Protein AF-A0A968Y2F2-F1 (afdb_monomer)

Solvent-accessible surface area (backbone atoms only — not comparable to full-atom values): 30800 Å² total; per-residue (Å²): 130,93,76,89,83,48,87,92,76,52,93,78,64,78,89,52,47,69,63,54,60,50,55,77,39,94,64,36,86,69,47,86,65,71,60,66,69,55,49,60,52,47,73,79,46,76,89,72,98,60,45,67,88,14,54,59,52,45,59,59,85,57,76,52,65,93,48,50,66,59,57,86,86,53,58,70,82,53,81,61,94,64,59,66,91,45,73,62,80,65,44,43,41,29,58,70,82,52,27,53,85,87,27,62,86,34,51,56,56,78,43,61,90,70,23,62,89,80,48,52,62,82,80,54,92,37,84,78,74,76,83,76,79,79,74,86,84,77,98,66,98,63,86,84,66,74,84,45,69,103,38,76,73,40,55,51,49,46,53,50,49,44,40,32,41,70,62,26,41,86,69,56,82,93,70,56,61,59,73,56,51,53,34,44,69,55,24,79,42,48,49,48,53,45,52,49,52,54,62,68,29,68,69,42,38,61,65,48,46,76,76,39,58,68,68,44,21,51,40,51,51,43,28,43,64,66,8,28,68,76,50,32,42,57,62,54,48,56,51,48,58,43,35,76,75,61,30,69,66,51,48,55,49,56,54,63,73,27,69,66,38,44,52,45,33,48,50,37,33,52,57,53,67,45,38,37,44,69,71,45,47,46,76,68,49,71,39,81,89,63,46,75,76,75,77,66,73,74,86,67,79,54,67,71,53,66,76,65,54,76,76,91,76,57,69,68,62,52,52,54,61,72,64,55,76,79,68,69,61,76,80,68,62,83,82,49,63,69,84,64,62,83,48,62,67,62,44,51,53,45,53,50,50,44,40,28,40,67,68,74,39,84,76,57,70,78,58,42,67,74,74,41,47,69,57,54,50,34,46,56,69,66,75,43,49,57,49,55,50,52,49,53,53,61,62,30,72,64,39,39,63,68,55,42,71,83,47,57,70,60,50,32,49,43,49,47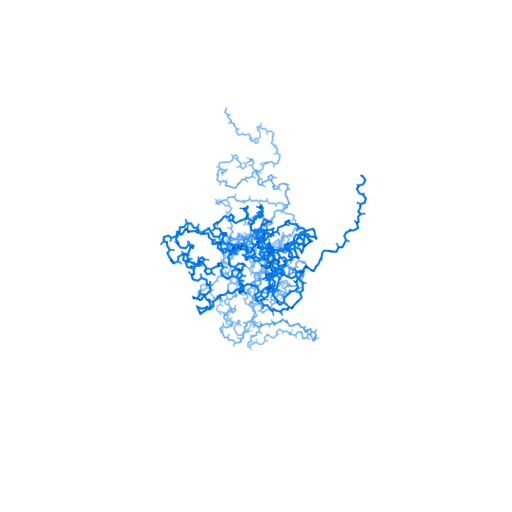,30,40,36,67,68,12,31,42,71,80,47,56,66,57,51,53,54,50,52,50,35,39,73,75,52,32,71,58,45,40,51,50,56,52,65,71,28,70,65,34,47,74,75,38,47,52,39,35,51,55,54,87,57,85,51,82,73,53,98,60,27,38,67,47,29,52,52,61,73,72,52,58,92,85,71,67,92,75,69,90,69,78,69,66,81,85,74,78,83,72,84,81,123

Nearest PDB structures (foldseek):
  8wql-assembly1_B4  TM=7.482E-01  e=6.651E-59  Arthrospira sp. FACHB-439
  8wql-assembly1_CB  TM=7.496E-01  e=9.969E-59  Arthrospira sp. FACHB-439
  7sc9-assembly1_CM  TM=7.424E-01  e=1.874E-57  Synechocystis sp. PCC 6803 substr. Kazusa
  7ezx-assembly1_YP  TM=7.842E-01  e=1.816E-50  Porphyridium purpureum
  7scc-assembly1_BM  TM=9.638E-01  e=2.115E-23  Synechocystis sp. PCC 6803 substr. Kazusa

Sequence (509 aa):
VPYLRGLGQEAQECRNWGPQIDLFNYSAPFRKVPQFITLFAGYNQPLPDQHVYGIGNDPLEIQFGAIFPKETRNPKNRPAPFGKDTRRILIHQGAGIDNQLSNPSARGKAPGSLGPKVFKLDQLPGGYTSPKKSTRGATSSYSSSSSVKFSESSTQAVIRAAYLQVFGRDVFDGQRQKVAEIKLENGDITMREFIRMLAKSDVFRNMYWSKLYVCKAIEYIHRRLLGRPTYGRQEMNAFFDLCSKKGFYALVDKIIDSVEYNEAFGEDTVPYERYLTPAGLSMRTMRSSSVAEPSVAADETPRFIELGTAGDRGDIELQNRIAQGVSKRREQTKVFKLTNTSDKVALKTLIQAAYRQIFERDLNPYVVKNEFTALESKLGNNEINLKEFIEALGCSPLYVKQFYAPYPNTKVIELGTKHFLGRAPRNQAEIRTYNQILATNGIKGFINAMLNSVEYAEAFGEDTVPYRRFPTLPAANFPNTERLYNQLTKQNDDLVVPSFEPVAAIDRS

Secondary structure (DSSP, 8-state):
------TTTSPPPSTTHHHHHHHTSTTGGG--S-HHHHHHHHHTS---SS-TT-GGGSPP--SS------TTTS---------SS-----EESS-GGG-TTT-GGGGGS--TTSSPPP-B----SSS-------------------S--S-HHHHHHHHHHHHHHHHSSPPPGGGS-HHHHHHHHHTSS-HHHHHHHHHHSHHHHHHHTTTS-HHHHHHHHHHHHHSS---SHHHHHHHHHHHHHHHHHHHHHHHHTSHHHHHHHTTTBPP---EE-HHHHHHHH-STTTSPPP--S--PPPHHHHHH-PPP--HHHHHHHHT-SS-THHHHPPPPB---SS-HHHHHHHHHHHHHHHHSSPPPHHHHHHHTHHHHHHHHTTSS-HHHHHHHHHTSHHHIIIIITTS-HHHHHHHHIIIIISS---SHHHHHHHHHHHHHHHHHHHHHHHHTSHHHHHHTTTTB--------SSTTHHHHHHHHHHSPTTS----S-S-----------

Structure (mmCIF, N/CA/C/O backbone):
data_AF-A0A968Y2F2-F1
#
_entry.id   AF-A0A968Y2F2-F1
#
loop_
_atom_site.group_PDB
_atom_site.id
_atom_site.type_symbol
_atom_site.label_atom_id
_atom_site.label_alt_id
_atom_site.label_comp_id
_atom_site.label_asym_id
_atom_site.label_entity_id
_atom_site.label_seq_id
_atom_site.pdbx_PDB_ins_code
_atom_site.Cartn_x
_atom_site.Cartn_y
_atom_site.Cartn_z
_atom_site.occupancy
_atom_site.B_iso_or_equiv
_atom_site.auth_seq_id
_atom_site.auth_comp_id
_atom_site.auth_asym_id
_atom_site.auth_atom_id
_atom_site.pdbx_PDB_model_num
ATOM 1 N N . VAL A 1 1 ? -24.780 48.685 19.974 1.00 88.00 1 VAL A N 1
ATOM 2 C CA . VAL A 1 1 ? -23.877 47.645 20.526 1.00 88.00 1 VAL A CA 1
ATOM 3 C C . VAL A 1 1 ? -24.474 46.288 20.185 1.00 88.00 1 VAL A C 1
ATOM 5 O O . VAL A 1 1 ? -25.679 46.152 20.375 1.00 88.00 1 VAL A O 1
ATOM 8 N N . PRO A 1 2 ? -23.714 45.329 19.629 1.00 94.12 2 PRO A N 1
ATOM 9 C CA . PRO A 1 2 ? -24.207 43.965 19.438 1.00 94.12 2 PRO A CA 1
ATOM 10 C C . PRO A 1 2 ? -24.689 43.367 20.767 1.00 94.12 2 PRO A C 1
ATOM 12 O O . PRO A 1 2 ? -24.049 43.575 21.795 1.00 94.12 2 PRO A O 1
ATOM 15 N N . TYR A 1 3 ? -25.801 42.635 20.752 1.00 93.25 3 TYR A N 1
ATOM 16 C CA . TYR A 1 3 ? -26.365 41.975 21.932 1.00 93.25 3 TYR A CA 1
ATOM 17 C C . TYR A 1 3 ? -26.620 40.491 21.644 1.00 93.25 3 TYR A C 1
ATOM 19 O O . TYR A 1 3 ? -26.745 40.081 20.488 1.00 93.25 3 TYR A O 1
ATOM 27 N N . LEU A 1 4 ? -26.654 39.668 22.694 1.00 93.62 4 LEU A N 1
ATOM 28 C CA . LEU A 1 4 ? -26.992 38.248 22.577 1.00 93.62 4 LEU A CA 1
ATOM 29 C C . LEU A 1 4 ? -28.485 38.120 22.296 1.00 93.62 4 LEU A C 1
ATOM 31 O O . LEU A 1 4 ? -29.263 38.721 23.025 1.00 93.62 4 LEU A O 1
ATOM 35 N N . ARG A 1 5 ? -28.857 37.339 21.276 1.00 94.19 5 ARG A N 1
ATOM 36 C CA . ARG A 1 5 ? -30.248 37.105 20.855 1.00 94.19 5 ARG A CA 1
ATOM 37 C C . ARG A 1 5 ? -30.729 35.764 21.394 1.00 94.19 5 ARG A C 1
ATOM 39 O O . ARG A 1 5 ? -30.628 34.741 20.719 1.00 94.19 5 ARG A O 1
ATOM 46 N N . GLY A 1 6 ? -31.124 35.772 22.660 1.00 90.81 6 GLY A N 1
ATOM 47 C CA . GLY A 1 6 ? -31.581 34.604 23.403 1.00 90.81 6 GLY A CA 1
ATOM 48 C C . GLY A 1 6 ? -33.102 34.446 23.414 1.00 90.81 6 GLY A C 1
ATOM 49 O O . GLY A 1 6 ? -33.848 35.118 22.696 1.00 90.81 6 GLY A O 1
ATOM 50 N N . LEU A 1 7 ? -33.566 33.540 24.274 1.00 91.12 7 LEU A N 1
ATOM 51 C CA . LEU A 1 7 ? -34.990 33.313 24.504 1.00 91.12 7 LEU A CA 1
ATOM 52 C C . LEU A 1 7 ? -35.672 34.582 25.032 1.00 91.12 7 LEU A C 1
ATOM 54 O O . LEU A 1 7 ? -35.138 35.265 25.902 1.00 91.12 7 LEU A O 1
ATOM 58 N N . GLY A 1 8 ? -36.860 34.879 24.505 1.00 90.69 8 GLY A N 1
ATOM 59 C CA . GLY A 1 8 ? -37.675 36.035 24.899 1.00 90.69 8 GLY A CA 1
ATOM 60 C C . GLY A 1 8 ? -37.396 37.329 24.127 1.00 90.69 8 GLY A C 1
ATOM 61 O O . GLY A 1 8 ? -38.184 38.260 24.236 1.00 90.69 8 GLY A O 1
ATOM 62 N N . GLN A 1 9 ? -36.325 37.392 23.329 1.00 91.94 9 GLN A N 1
ATOM 63 C CA . GLN A 1 9 ? -35.987 38.578 22.524 1.00 91.94 9 GLN A CA 1
ATOM 64 C C . GLN A 1 9 ? -36.387 38.418 21.055 1.00 91.94 9 GLN A C 1
ATOM 66 O O . GLN A 1 9 ? -36.912 39.345 20.449 1.00 91.94 9 GLN A O 1
ATOM 71 N N . GLU A 1 10 ? -36.156 37.233 20.491 1.00 93.44 10 GLU A N 1
ATOM 72 C CA . GLU A 1 10 ? -36.514 36.875 19.117 1.00 93.44 10 GLU A CA 1
ATOM 73 C C . GLU A 1 10 ? -37.051 35.439 19.074 1.00 93.44 10 GLU A C 1
ATOM 75 O O . GLU A 1 10 ? -36.758 34.622 19.956 1.00 93.44 10 GLU A O 1
ATOM 80 N N . ALA A 1 11 ? -37.822 35.123 18.030 1.00 93.00 11 ALA A N 1
ATOM 81 C CA . ALA A 1 11 ? -38.243 33.756 17.750 1.00 93.00 11 ALA A CA 1
ATOM 82 C C . ALA A 1 11 ? -37.019 32.890 17.411 1.00 93.00 11 ALA A C 1
ATOM 84 O O . ALA A 1 11 ? -36.226 33.241 16.540 1.00 93.00 11 ALA A O 1
ATOM 85 N N . GLN A 1 12 ? -36.872 31.758 18.100 1.00 94.12 12 GLN A N 1
ATOM 86 C CA . GLN A 1 12 ? -35.731 30.857 17.934 1.00 94.12 12 GLN A CA 1
ATOM 87 C C . GLN A 1 12 ? -36.117 29.636 17.098 1.00 94.12 12 GLN A C 1
ATOM 89 O O . GLN A 1 12 ? -37.188 29.054 17.281 1.00 94.12 12 GLN A O 1
ATOM 94 N N . GLU A 1 13 ? -35.227 29.221 16.199 1.00 94.81 13 GLU A N 1
ATOM 95 C CA . GLU A 1 13 ? -35.394 27.983 15.441 1.00 94.81 13 GLU A CA 1
ATOM 96 C C . GLU A 1 13 ? -35.079 26.750 16.309 1.00 94.81 13 GLU A C 1
ATOM 98 O O . GLU A 1 13 ? -34.207 26.769 17.174 1.00 94.81 13 GLU A O 1
ATOM 103 N N . CYS A 1 14 ? -35.759 25.626 16.069 1.00 94.12 14 CYS A N 1
ATOM 104 C CA . CYS A 1 14 ? -35.504 24.392 16.825 1.00 94.12 14 CYS A CA 1
ATOM 105 C C . CYS A 1 14 ? -34.225 23.658 16.380 1.00 94.12 14 CYS A C 1
ATOM 107 O O . CYS A 1 14 ? -33.695 22.820 17.109 1.00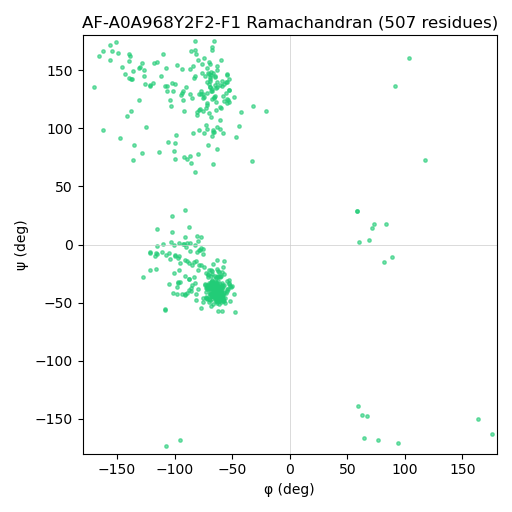 94.12 14 CYS A O 1
ATOM 109 N N . ARG A 1 15 ? -33.708 23.973 15.186 1.00 94.00 15 ARG A N 1
ATOM 110 C CA . ARG A 1 15 ? -32.605 23.246 14.541 1.00 94.00 15 ARG A CA 1
ATOM 111 C C . ARG A 1 15 ? -31.287 23.348 15.316 1.00 94.00 15 ARG A C 1
ATOM 113 O O . ARG A 1 15 ? -30.519 22.382 15.347 1.00 94.00 15 ARG A O 1
ATOM 120 N N . ASN A 1 16 ? -31.016 24.501 15.923 1.00 94.44 16 ASN A N 1
ATOM 121 C CA . ASN A 1 16 ? -29.770 24.823 16.624 1.00 94.44 16 ASN A CA 1
ATOM 122 C C . ASN A 1 16 ? -29.970 25.056 18.139 1.00 94.44 16 ASN A C 1
ATOM 124 O O . ASN A 1 16 ? -29.055 25.538 18.806 1.00 94.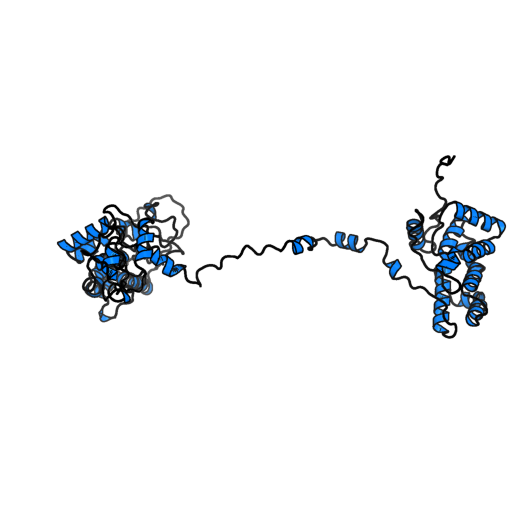44 16 ASN A O 1
ATOM 128 N N . TRP A 1 17 ? -31.137 24.672 18.669 1.00 93.75 17 TRP A N 1
ATOM 129 C CA . TRP A 1 17 ? -31.610 25.001 20.016 1.00 93.75 17 TRP A CA 1
ATOM 130 C C . TRP A 1 17 ? -30.566 24.774 21.119 1.00 93.75 17 TRP A C 1
ATOM 132 O O . TRP A 1 17 ? -30.174 25.703 21.820 1.00 93.75 17 TRP A O 1
ATOM 142 N N . GLY A 1 18 ? -30.065 23.541 21.252 1.00 91.94 18 GLY A N 1
ATOM 143 C CA . GLY A 1 18 ? -29.067 23.189 22.270 1.00 91.94 18 GLY A CA 1
ATOM 144 C C . GLY A 1 18 ? -27.739 23.945 22.106 1.00 91.94 18 GLY A C 1
ATOM 145 O O . GLY A 1 18 ? -27.335 24.651 23.029 1.00 91.94 18 GLY A O 1
ATOM 146 N N . PRO A 1 19 ? -27.062 23.847 20.942 1.00 91.81 19 PRO A N 1
ATOM 147 C CA . PRO A 1 19 ? -25.790 24.535 20.708 1.00 91.81 19 PRO A CA 1
ATOM 148 C C . PRO A 1 19 ? -25.830 26.054 20.882 1.00 91.81 19 PRO A C 1
ATOM 150 O O . PRO A 1 19 ? -24.841 26.637 21.321 1.00 91.81 19 PRO A O 1
ATOM 153 N N . GLN A 1 20 ? -26.942 26.709 20.534 1.00 94.19 20 GLN A N 1
ATOM 154 C CA . GLN A 1 20 ? -27.089 28.154 20.709 1.00 94.19 20 GLN A CA 1
ATOM 155 C C . GLN A 1 20 ? -27.143 28.538 22.192 1.00 94.19 20 GLN A C 1
ATOM 157 O O . GLN A 1 20 ? -26.456 29.471 22.604 1.00 94.19 20 GLN A O 1
ATOM 162 N N . ILE A 1 21 ? -27.905 27.792 23.000 1.00 93.00 21 ILE A N 1
ATOM 163 C CA . ILE A 1 21 ? -27.961 27.992 24.455 1.00 93.00 21 ILE A CA 1
ATOM 164 C C . ILE A 1 21 ? -26.575 27.759 25.073 1.00 93.00 21 ILE A C 1
ATOM 166 O O . ILE A 1 21 ? -26.117 28.566 25.881 1.00 93.00 21 ILE A O 1
ATOM 170 N N . ASP A 1 22 ? -25.872 26.706 24.647 1.00 90.88 22 ASP A N 1
ATOM 171 C CA . ASP A 1 22 ? -24.507 26.412 25.100 1.00 90.88 22 ASP A CA 1
ATOM 172 C C . ASP A 1 22 ? -23.512 27.529 24.738 1.00 90.88 22 ASP A C 1
ATOM 174 O O . ASP A 1 22 ? -22.592 27.809 25.510 1.00 90.88 22 ASP A O 1
ATOM 178 N N . LEU A 1 23 ? -23.675 28.163 23.571 1.00 93.25 23 LEU A N 1
ATOM 179 C CA . LEU A 1 23 ? -22.779 29.208 23.068 1.00 93.25 23 LEU A CA 1
ATOM 180 C C . LEU A 1 23 ? -22.851 30.500 23.891 1.00 93.25 23 LEU A C 1
ATOM 182 O O . LEU A 1 23 ? -21.839 31.181 24.038 1.00 93.25 23 LEU A O 1
ATOM 186 N N . PHE A 1 24 ? -24.021 30.833 24.435 1.00 94.25 24 PHE A N 1
ATOM 187 C CA . PHE A 1 24 ? -24.226 32.053 25.224 1.00 94.25 24 PHE A CA 1
ATOM 188 C C . PHE A 1 24 ? -23.760 31.941 26.683 1.00 94.25 24 PHE A C 1
ATOM 190 O O . PHE A 1 24 ? -23.947 32.873 27.463 1.00 94.25 24 PHE A O 1
ATOM 197 N N . ASN A 1 25 ? -23.103 30.839 27.049 1.00 91.44 25 ASN A N 1
ATOM 198 C CA . ASN A 1 25 ? -22.526 30.649 28.374 1.00 91.44 25 ASN A CA 1
ATOM 199 C C . ASN A 1 25 ? -21.051 31.061 28.433 1.00 91.44 25 ASN A C 1
ATOM 201 O O . ASN A 1 25 ? -20.283 30.877 27.488 1.00 91.44 25 ASN A O 1
ATOM 205 N N . TYR A 1 26 ? -20.607 31.493 29.617 1.00 93.12 26 TYR A N 1
ATOM 206 C CA . TYR A 1 26 ? -19.195 31.786 29.906 1.00 93.12 26 TYR A CA 1
ATOM 207 C C . TYR A 1 26 ? -18.263 30.582 29.673 1.00 93.12 26 TYR A C 1
ATOM 209 O O . TYR A 1 26 ? -17.051 30.744 29.541 1.00 93.12 26 TYR A O 1
ATOM 217 N N . SER A 1 27 ? -18.815 29.365 29.644 1.00 90.12 27 SER A N 1
ATOM 218 C CA . SER A 1 27 ? -18.075 28.125 29.434 1.00 90.12 27 SER A CA 1
ATOM 219 C C . SER A 1 27 ? -17.775 27.827 27.958 1.00 90.12 27 SER A C 1
ATOM 221 O O . SER A 1 27 ? -16.909 26.992 27.671 1.00 90.12 27 SER A O 1
ATOM 223 N N . ALA A 1 28 ? -18.434 28.516 27.018 1.00 90.38 28 ALA A N 1
ATOM 224 C CA . ALA A 1 28 ? -18.302 28.270 25.583 1.00 90.38 28 ALA A CA 1
ATOM 225 C C . ALA A 1 28 ? -16.847 28.331 25.062 1.00 90.38 28 ALA A C 1
ATOM 227 O O . ALA A 1 28 ? -16.460 27.417 24.325 1.00 90.38 28 ALA A O 1
ATOM 228 N N . PRO A 1 29 ? -15.983 29.285 25.483 1.00 91.19 29 PRO A N 1
ATOM 229 C CA . PRO A 1 29 ? -14.587 29.351 25.028 1.00 91.19 29 PRO A CA 1
ATOM 230 C C . PRO A 1 29 ? -13.724 28.133 25.414 1.00 91.19 29 PRO A C 1
ATOM 232 O O . PRO A 1 29 ? -12.675 27.874 24.803 1.00 91.19 29 PRO A O 1
ATOM 235 N N . PHE A 1 30 ? -14.129 27.365 26.432 1.00 88.44 30 PHE A N 1
ATOM 236 C CA . PHE A 1 30 ? -13.389 26.181 26.884 1.00 88.44 30 PHE A CA 1
ATOM 237 C C . PHE A 1 30 ? -13.695 24.934 26.054 1.00 88.44 30 PHE A C 1
ATOM 239 O O . PHE A 1 30 ? -12.923 23.972 26.091 1.00 88.44 30 PHE A O 1
ATOM 246 N N . ARG A 1 31 ? -14.766 24.941 25.253 1.00 86.12 31 ARG A N 1
ATOM 247 C CA . ARG A 1 31 ? -15.072 23.826 24.357 1.00 86.12 31 ARG A CA 1
ATOM 248 C C . ARG A 1 31 ? -14.219 23.921 23.098 1.00 86.12 31 ARG A C 1
ATOM 250 O O . ARG A 1 31 ? -14.361 24.835 22.296 1.00 86.12 31 ARG A O 1
ATOM 257 N N . LYS A 1 32 ? -13.320 22.951 22.923 1.00 89.06 32 LYS A N 1
ATOM 258 C CA . LYS A 1 32 ? -12.368 22.929 21.796 1.00 89.06 32 LYS A CA 1
ATOM 259 C C . LYS A 1 32 ? -12.875 22.174 20.567 1.00 89.06 32 LYS A C 1
ATOM 261 O O . LYS A 1 32 ? -12.283 22.282 19.502 1.00 89.06 32 LYS A O 1
ATOM 266 N N . VAL A 1 33 ? -13.954 21.405 20.708 1.00 87.38 33 VAL A N 1
ATOM 267 C CA . VAL A 1 33 ? -14.587 20.679 19.597 1.00 87.38 33 VAL A CA 1
ATOM 268 C C . VAL A 1 33 ? -15.694 21.545 18.987 1.00 87.38 33 VAL A C 1
ATOM 270 O O . VAL A 1 33 ? -16.528 22.053 19.742 1.00 87.38 33 VAL A O 1
ATOM 273 N N . PRO A 1 34 ? -15.750 21.697 17.651 1.00 91.50 34 PRO A N 1
ATOM 274 C CA . PRO A 1 34 ? -16.732 22.563 17.008 1.00 91.50 34 PRO A CA 1
ATOM 275 C C . PRO A 1 34 ? -18.145 21.959 17.086 1.00 91.50 34 PRO A C 1
ATOM 277 O O . PRO A 1 34 ? -18.391 20.851 16.608 1.00 91.50 34 PRO A O 1
ATOM 280 N N . GLN A 1 35 ? -19.086 22.693 17.690 1.00 90.69 35 GLN A N 1
ATOM 281 C CA . GLN A 1 35 ? -20.444 22.198 17.964 1.00 90.69 35 GLN A CA 1
ATOM 282 C C . GLN A 1 35 ? -21.340 22.184 16.720 1.00 90.69 35 GLN A C 1
ATOM 284 O O . GLN A 1 35 ? -21.898 21.153 16.365 1.00 90.69 35 GLN A O 1
ATOM 289 N N . PHE A 1 36 ? -21.461 23.328 16.042 1.00 93.56 36 PHE A N 1
ATOM 290 C CA . PHE A 1 36 ? -22.432 23.510 14.961 1.00 93.56 36 PHE A CA 1
ATOM 291 C C . PHE A 1 36 ? -22.140 22.616 13.758 1.00 93.56 36 PHE A C 1
ATOM 293 O O . PHE A 1 36 ? -23.037 21.936 13.272 1.00 93.56 36 PHE A O 1
ATOM 300 N N . ILE A 1 37 ? -20.881 22.545 13.312 1.00 94.56 37 ILE A N 1
ATOM 301 C CA . ILE A 1 37 ? -20.533 21.730 12.142 1.00 94.56 37 ILE A CA 1
ATOM 302 C C . ILE A 1 37 ? -20.716 20.233 12.400 1.00 94.56 37 ILE A C 1
ATOM 304 O O . ILE A 1 37 ? -21.212 19.525 11.531 1.00 94.56 37 ILE A O 1
ATOM 308 N N . THR A 1 38 ? -20.380 19.748 13.601 1.00 92.00 38 THR A N 1
ATOM 309 C CA . THR A 1 38 ? -20.543 18.327 13.940 1.00 92.00 38 THR A CA 1
ATOM 310 C C . THR A 1 38 ? -22.011 17.949 14.115 1.00 92.00 38 THR A C 1
ATOM 312 O O . THR A 1 38 ? -22.403 16.862 13.699 1.00 92.00 38 THR A O 1
ATOM 315 N N . LEU A 1 39 ? -22.831 18.846 14.670 1.00 92.31 39 LEU A N 1
ATOM 316 C CA . LEU A 1 39 ? -24.272 18.646 14.816 1.00 92.31 39 LEU A CA 1
ATOM 317 C C . LEU A 1 39 ? -25.003 18.703 13.470 1.00 92.31 39 LEU A C 1
ATOM 319 O O . LEU A 1 39 ? -25.746 17.780 13.152 1.00 92.31 39 LEU A O 1
ATOM 323 N N . PHE A 1 40 ? -24.759 19.730 12.649 1.00 95.00 40 PHE A N 1
ATOM 324 C CA . PHE A 1 40 ? -25.413 19.843 11.342 1.00 95.00 40 PHE A CA 1
ATOM 325 C C . PHE A 1 40 ? -24.977 18.743 10.375 1.00 95.00 40 PHE A C 1
ATOM 327 O O . PHE A 1 40 ? -25.817 18.231 9.641 1.00 95.00 40 PHE A O 1
ATOM 334 N N . ALA A 1 41 ? -23.703 18.334 10.400 1.00 94.88 41 ALA A N 1
ATOM 335 C CA . ALA A 1 41 ? -23.270 17.150 9.663 1.00 94.88 41 ALA A CA 1
ATOM 336 C C . ALA A 1 41 ? -23.966 15.888 10.191 1.00 94.88 41 ALA A C 1
ATOM 338 O O . ALA A 1 41 ? -24.421 15.070 9.400 1.00 94.88 41 ALA A O 1
ATOM 339 N N . GLY A 1 42 ? -24.103 15.756 11.515 1.00 92.38 42 GLY A N 1
ATOM 340 C CA . GLY A 1 42 ? -24.780 14.629 12.158 1.00 92.38 42 GLY A CA 1
ATOM 341 C C . GLY A 1 42 ? -26.250 14.474 11.765 1.00 92.38 42 GLY A C 1
ATOM 342 O O . GLY A 1 42 ? -26.705 13.346 11.631 1.00 92.38 42 GLY A O 1
ATOM 343 N N . TYR A 1 43 ? -26.979 15.567 11.517 1.00 94.50 43 TYR A N 1
ATOM 344 C CA . TYR A 1 43 ? -28.365 15.493 11.030 1.00 94.50 43 TYR A CA 1
ATOM 345 C C . TYR A 1 43 ? -28.496 14.854 9.644 1.00 94.50 43 TYR A C 1
ATOM 347 O O . TYR A 1 43 ? -29.525 14.255 9.348 1.00 94.50 43 TYR A O 1
ATOM 355 N N . ASN A 1 44 ? -27.457 14.957 8.813 1.00 95.62 44 ASN A N 1
ATOM 356 C CA . ASN A 1 44 ? -27.450 14.424 7.451 1.00 95.62 44 ASN A CA 1
ATOM 357 C C . ASN A 1 44 ? -26.800 13.030 7.359 1.00 95.62 44 ASN A C 1
ATOM 359 O O . ASN A 1 44 ? -26.656 12.497 6.261 1.00 95.62 44 ASN A O 1
ATOM 363 N N . GLN A 1 45 ? -26.354 12.461 8.481 1.00 95.00 45 GLN A N 1
ATOM 364 C CA . GLN A 1 45 ? -25.616 11.198 8.549 1.00 95.00 45 GLN A CA 1
ATOM 365 C C . GLN A 1 45 ? -26.402 10.156 9.365 1.00 95.00 45 GLN A C 1
ATOM 367 O O . GLN A 1 45 ? -27.233 10.523 10.198 1.00 95.00 45 GLN A O 1
ATOM 372 N N . PRO A 1 46 ? -26.161 8.848 9.156 1.00 95.19 46 PRO A N 1
ATOM 373 C CA . PRO A 1 46 ? -26.772 7.806 9.976 1.00 95.19 46 PRO A CA 1
ATOM 374 C C . PRO A 1 46 ? -26.272 7.856 11.430 1.00 95.19 46 PRO A C 1
ATOM 376 O O . PRO A 1 46 ? -25.372 8.622 11.787 1.00 95.19 46 PRO A O 1
ATOM 379 N N . LEU A 1 47 ? -26.852 7.003 12.284 1.00 94.00 47 LEU A N 1
ATOM 380 C CA . LEU A 1 47 ? -26.450 6.901 13.687 1.00 94.00 47 LEU A CA 1
ATOM 381 C C . LEU A 1 47 ? -24.930 6.668 13.821 1.00 94.00 47 LEU A C 1
ATOM 383 O O . LEU A 1 47 ? -24.381 5.798 13.141 1.00 94.00 47 LEU A O 1
ATOM 387 N N . PRO A 1 48 ? -24.245 7.411 14.709 1.00 94.19 48 PRO A N 1
ATOM 388 C CA . PRO A 1 48 ? -22.806 7.280 14.886 1.00 94.19 48 PRO A CA 1
ATOM 389 C C . PRO A 1 48 ? -22.433 5.972 15.594 1.00 94.19 48 PRO A C 1
ATOM 391 O O . PRO A 1 48 ? -23.169 5.498 16.458 1.00 94.19 48 PRO A O 1
ATOM 394 N N . ASP A 1 49 ? -21.233 5.451 15.326 1.00 94.38 49 ASP A N 1
ATOM 395 C CA . ASP A 1 49 ? -20.642 4.396 16.157 1.00 94.38 49 ASP A CA 1
ATOM 396 C C . ASP A 1 49 ? -20.173 4.974 17.502 1.00 94.38 49 ASP A C 1
ATOM 398 O O . ASP A 1 49 ? -19.156 5.663 17.594 1.00 94.38 49 ASP A O 1
ATOM 402 N N . GLN A 1 50 ? -20.959 4.735 18.548 1.00 92.81 50 GLN A N 1
ATOM 403 C CA . GLN A 1 50 ? -20.652 5.060 19.940 1.00 92.81 50 GLN A CA 1
ATOM 404 C C . GLN A 1 50 ? -21.570 4.254 20.868 1.00 92.81 50 GLN A C 1
ATOM 406 O O . GLN A 1 50 ? -22.589 3.717 20.426 1.00 92.81 50 GLN A O 1
ATOM 411 N N . HIS A 1 51 ? -21.255 4.213 22.164 1.00 93.56 51 HIS A N 1
ATOM 412 C CA . HIS A 1 51 ? -22.165 3.651 23.160 1.00 93.56 51 HIS A CA 1
ATOM 413 C C . HIS A 1 51 ? -23.561 4.298 23.104 1.00 93.56 51 HIS A C 1
ATOM 415 O O . HIS A 1 51 ? -23.717 5.510 22.916 1.00 93.56 51 HIS A O 1
ATOM 421 N N . VAL A 1 52 ? -24.582 3.494 23.397 1.00 92.44 52 VAL A N 1
ATOM 422 C CA . VAL A 1 52 ? -26.008 3.868 23.394 1.00 92.44 52 VAL A CA 1
ATOM 423 C C . VAL A 1 52 ? -26.341 5.048 24.321 1.00 92.44 52 VAL A C 1
ATOM 425 O O . VAL A 1 52 ? -27.324 5.760 24.110 1.00 92.44 52 VAL A O 1
ATOM 428 N N . TYR A 1 53 ? -25.519 5.253 25.349 1.00 90.38 53 TYR A N 1
ATOM 429 C CA . TYR A 1 53 ? -25.647 6.324 26.348 1.00 90.38 53 TYR A CA 1
ATOM 430 C C . TYR A 1 53 ? -24.689 7.497 26.132 1.00 90.38 53 TYR A C 1
ATOM 432 O O . TYR A 1 53 ? -24.551 8.350 27.003 1.00 90.38 53 TYR A O 1
ATOM 440 N N . GLY A 1 54 ? -24.023 7.551 24.981 1.00 88.12 54 GLY A N 1
ATOM 441 C CA . GLY A 1 54 ? -23.077 8.606 24.635 1.00 88.12 54 GLY A CA 1
ATOM 442 C C . GLY A 1 54 ? -21.622 8.165 24.752 1.00 88.12 54 GLY A C 1
ATOM 443 O O . GLY A 1 54 ? -21.284 7.192 25.425 1.00 88.12 54 GLY A O 1
ATOM 444 N N . ILE A 1 55 ? -20.753 8.920 24.085 1.00 87.06 55 ILE A N 1
ATOM 445 C CA . ILE A 1 55 ? -19.352 8.564 23.821 1.00 87.06 55 ILE A CA 1
ATOM 446 C C . ILE A 1 55 ? -18.491 8.343 25.077 1.00 87.06 55 ILE A C 1
ATOM 448 O O . ILE A 1 55 ? -17.531 7.583 25.037 1.00 87.06 55 ILE A O 1
ATOM 452 N N . GLY A 1 56 ? -18.830 8.970 26.208 1.00 88.56 56 GLY A N 1
ATOM 453 C CA . GLY A 1 56 ? -18.076 8.843 27.461 1.00 88.56 56 GLY A CA 1
ATOM 454 C C . GLY A 1 56 ? -18.287 7.522 28.208 1.00 88.56 56 GLY A C 1
ATOM 455 O O . GLY A 1 56 ? -17.658 7.313 29.250 1.00 88.56 56 GLY A O 1
ATOM 456 N N . ASN A 1 57 ? -19.178 6.653 27.715 1.00 91.69 57 ASN A N 1
ATOM 457 C CA . ASN A 1 57 ? -19.494 5.359 28.324 1.00 91.69 57 ASN A CA 1
ATOM 458 C C . ASN A 1 57 ? -18.720 4.181 27.727 1.00 91.69 57 ASN A C 1
ATOM 460 O O . ASN A 1 57 ? -18.730 3.114 28.330 1.00 91.69 57 ASN A O 1
ATOM 464 N N . ASP A 1 58 ? -18.013 4.374 26.612 1.00 91.06 58 ASP A N 1
ATOM 465 C CA . ASP A 1 58 ? -17.061 3.383 26.111 1.00 91.06 58 ASP A CA 1
ATOM 466 C C . ASP A 1 58 ? -15.686 3.596 26.773 1.00 91.06 58 ASP A C 1
ATOM 468 O O . ASP A 1 58 ? -15.171 4.723 26.770 1.00 91.06 58 ASP A O 1
ATOM 472 N N . PRO A 1 59 ? -15.054 2.549 27.335 1.00 92.25 59 PRO A N 1
ATOM 473 C CA . PRO A 1 59 ? -13.674 2.645 27.786 1.00 92.25 59 PRO A CA 1
ATOM 474 C C . PRO A 1 59 ? -12.700 2.590 26.602 1.00 92.25 59 PRO A C 1
ATOM 476 O O . PRO A 1 59 ? -12.992 1.998 25.558 1.00 92.25 59 PRO A O 1
ATOM 479 N N . LEU A 1 60 ? -11.505 3.156 26.786 1.00 91.62 60 LEU A N 1
ATOM 480 C CA . LEU A 1 60 ? -10.412 3.003 25.822 1.00 91.62 60 LEU A CA 1
ATOM 481 C C . LEU A 1 60 ? -9.998 1.526 25.709 1.00 91.62 60 LEU A C 1
ATOM 483 O O . LEU A 1 60 ? -9.848 0.839 26.717 1.00 91.62 60 LEU A O 1
ATOM 487 N N . GLU A 1 61 ? -9.790 1.043 24.481 1.00 89.69 61 GLU A N 1
ATOM 488 C CA . GLU A 1 61 ? -9.486 -0.371 24.189 1.00 89.69 61 GLU A CA 1
ATOM 489 C C . GLU A 1 61 ? -7.996 -0.698 24.391 1.00 89.69 61 GLU A C 1
ATOM 491 O O . GLU A 1 61 ? -7.275 -1.036 23.448 1.00 89.69 61 GLU A O 1
ATOM 496 N N . ILE A 1 62 ? -7.527 -0.543 25.628 1.00 89.88 62 ILE A N 1
ATOM 497 C CA . ILE A 1 62 ? -6.134 -0.741 26.046 1.00 89.88 62 ILE A CA 1
ATOM 498 C C . ILE A 1 62 ? -5.979 -1.983 26.932 1.00 89.88 62 ILE A C 1
ATOM 500 O O . ILE A 1 62 ? -6.943 -2.498 27.497 1.00 89.88 62 ILE A O 1
ATOM 504 N N . GLN A 1 63 ? -4.737 -2.447 27.093 1.00 83.44 63 GLN A N 1
ATOM 505 C CA . GLN A 1 63 ? -4.432 -3.663 27.850 1.00 83.44 63 GLN A CA 1
ATOM 506 C C . GLN A 1 63 ? -4.909 -3.592 29.309 1.00 83.44 63 GLN A C 1
ATOM 508 O O . GLN A 1 63 ? -5.558 -4.525 29.785 1.00 83.44 63 GLN A O 1
ATOM 513 N N . PHE A 1 64 ? -4.665 -2.474 30.002 1.00 82.19 64 PHE A N 1
ATOM 514 C CA . PHE A 1 64 ? -5.005 -2.301 31.415 1.00 82.19 64 PHE A CA 1
ATOM 515 C C . PHE A 1 64 ? -5.753 -1.000 31.695 1.00 82.19 64 PHE A C 1
ATOM 517 O O . PHE A 1 64 ? -5.533 0.020 31.050 1.00 82.19 64 PHE A O 1
ATOM 524 N N . GLY A 1 65 ? -6.578 -1.035 32.741 1.00 73.81 65 GLY A N 1
ATOM 525 C CA . GLY A 1 65 ? -7.243 0.140 33.286 1.00 73.81 65 GLY A CA 1
ATOM 526 C C . GLY A 1 65 ? -8.620 0.406 32.681 1.00 73.81 65 GLY A C 1
ATOM 527 O O . GLY A 1 65 ? -8.829 0.360 31.473 1.00 73.81 65 GLY A O 1
ATOM 528 N N . ALA A 1 66 ? -9.566 0.745 33.553 1.00 86.00 66 ALA A N 1
ATOM 529 C CA . ALA A 1 66 ? -10.891 1.211 33.169 1.00 86.00 66 ALA A CA 1
ATOM 530 C C . ALA A 1 66 ? -10.858 2.725 32.922 1.00 86.00 66 ALA A C 1
ATOM 532 O O . ALA A 1 66 ? -11.337 3.524 33.730 1.00 86.00 66 ALA A O 1
ATOM 533 N N . ILE A 1 67 ? -10.204 3.124 31.827 1.00 91.06 67 ILE A N 1
ATOM 534 C CA . ILE A 1 67 ? -10.029 4.534 31.471 1.00 91.06 67 ILE A CA 1
ATOM 535 C C . ILE A 1 67 ? -11.174 4.977 30.565 1.00 91.06 67 ILE A C 1
ATOM 537 O O . ILE A 1 67 ? -11.290 4.536 29.422 1.00 91.06 67 ILE A O 1
ATOM 541 N N . PHE A 1 68 ? -11.976 5.906 31.077 1.00 90.31 68 PHE A N 1
ATOM 542 C CA . PHE A 1 68 ? -13.029 6.586 30.330 1.00 90.31 68 PHE A CA 1
ATOM 543 C C . PHE A 1 68 ? -12.612 8.035 30.059 1.00 90.31 68 PHE A C 1
ATOM 545 O O . PHE A 1 68 ? -12.112 8.702 30.974 1.00 90.31 68 PHE A O 1
ATOM 552 N N . PRO A 1 69 ? -12.825 8.560 28.840 1.00 82.75 69 PRO A N 1
ATOM 553 C CA . PRO A 1 69 ? -12.616 9.974 28.555 1.00 82.75 69 PRO A CA 1
ATOM 554 C C . PRO A 1 69 ? -13.402 10.858 29.539 1.00 82.75 69 PRO A C 1
ATOM 556 O O . PRO A 1 69 ? -14.614 10.713 29.692 1.00 82.75 69 PRO A O 1
ATOM 559 N N . LYS A 1 70 ? -12.712 11.770 30.239 1.00 74.50 70 LYS A N 1
ATOM 560 C CA . LYS A 1 70 ? -13.349 12.678 31.206 1.00 74.50 70 LYS A CA 1
ATOM 561 C C . LYS A 1 70 ? -14.162 13.749 30.482 1.00 74.50 70 LYS A C 1
ATOM 563 O O . LYS A 1 70 ? -13.593 14.603 29.806 1.00 74.50 70 LYS A O 1
ATOM 568 N N . GLU A 1 71 ? -15.467 13.758 30.719 1.00 66.94 71 GLU A N 1
ATOM 569 C CA . GLU A 1 71 ? -16.402 14.722 30.123 1.00 66.94 71 GLU A CA 1
ATOM 570 C C . GLU A 1 71 ? -16.211 16.159 30.645 1.00 66.94 71 GLU A C 1
ATOM 572 O O . GLU A 1 71 ? -16.552 17.107 29.948 1.00 66.94 71 GLU A O 1
ATOM 577 N N . THR A 1 72 ? -15.608 16.348 31.826 1.00 68.88 72 THR A N 1
ATOM 578 C CA . THR A 1 72 ? -15.497 17.663 32.489 1.00 68.88 72 THR A CA 1
ATOM 579 C C . THR A 1 72 ? -14.278 18.495 32.083 1.00 68.88 72 THR A C 1
ATOM 581 O O . THR A 1 72 ? -14.339 19.718 32.116 1.00 68.88 72 THR A O 1
ATOM 584 N N . ARG A 1 73 ? -13.156 17.866 31.700 1.00 62.09 73 ARG A N 1
ATOM 585 C CA . ARG A 1 73 ? -11.901 18.581 31.368 1.00 62.09 73 ARG A CA 1
ATOM 586 C C . ARG A 1 73 ? -11.831 19.008 29.899 1.00 62.09 73 ARG A C 1
ATOM 588 O O . ARG A 1 73 ? -11.179 19.994 29.578 1.00 62.09 73 ARG A O 1
ATOM 595 N N . ASN A 1 74 ? -12.468 18.251 29.009 1.00 62.19 74 ASN A N 1
ATOM 596 C CA . ASN A 1 74 ? -12.601 18.585 27.594 1.00 62.19 74 ASN A CA 1
ATOM 597 C C . ASN A 1 74 ? -13.954 18.036 27.113 1.00 62.19 74 ASN A C 1
ATOM 599 O O . ASN A 1 74 ? -14.025 16.854 26.762 1.00 62.19 74 ASN A O 1
ATOM 603 N N . PRO A 1 75 ? -15.035 18.835 27.172 1.00 66.06 75 PRO A N 1
ATOM 604 C CA . PRO A 1 75 ? -16.384 18.349 26.917 1.00 66.06 75 PRO A CA 1
ATOM 605 C C . PRO A 1 75 ? -16.541 17.934 25.453 1.00 66.06 75 PRO A C 1
ATOM 607 O O . PRO A 1 75 ? -16.793 18.742 24.559 1.00 66.06 75 PRO A O 1
ATOM 610 N N . LYS A 1 76 ? -16.389 16.629 25.221 1.00 71.19 76 LYS A N 1
ATOM 611 C CA . LYS A 1 76 ? -16.666 15.940 23.955 1.00 71.19 76 LYS A CA 1
ATOM 612 C C . LYS A 1 76 ? -17.991 15.180 24.007 1.00 71.19 76 LYS A C 1
ATOM 614 O O . LYS A 1 76 ? -18.152 14.196 23.296 1.00 71.19 76 LYS A O 1
ATOM 619 N N . ASN A 1 77 ? -18.920 15.585 24.875 1.00 77.19 77 ASN A N 1
ATOM 620 C CA . ASN A 1 77 ? -20.198 14.895 24.979 1.00 77.19 77 ASN A CA 1
ATOM 621 C C . ASN A 1 77 ? -20.989 15.066 23.671 1.00 77.19 77 ASN A C 1
ATOM 623 O O . ASN A 1 77 ? -21.169 16.186 23.185 1.00 77.19 77 ASN A O 1
ATOM 627 N N . ARG A 1 78 ? -21.418 13.939 23.103 1.00 82.38 78 ARG A N 1
ATOM 628 C CA . ARG A 1 78 ? -22.230 13.857 21.889 1.00 82.38 78 ARG A CA 1
ATOM 629 C C . ARG A 1 78 ? -23.352 12.845 22.128 1.00 82.38 78 ARG A C 1
ATOM 631 O O . ARG A 1 78 ? -23.169 11.660 21.832 1.00 82.38 78 ARG A O 1
ATOM 638 N N . PRO A 1 79 ? -24.485 13.265 22.709 1.00 87.25 79 PRO A N 1
ATOM 639 C CA . PRO A 1 79 ? -25.645 12.393 22.822 1.00 87.25 79 PRO A CA 1
ATOM 640 C C . PRO A 1 79 ? -26.180 12.056 21.423 1.00 87.25 79 PRO A C 1
ATOM 642 O O . PRO A 1 79 ? -26.116 12.880 20.513 1.00 87.25 79 PRO A O 1
ATOM 645 N N . ALA A 1 80 ? -26.692 10.839 21.252 1.00 92.06 80 ALA A N 1
ATOM 646 C CA . ALA A 1 80 ? -27.368 10.410 20.031 1.00 92.06 80 ALA A CA 1
ATOM 647 C C . ALA A 1 80 ? -28.629 9.606 20.395 1.00 92.06 80 ALA A C 1
ATOM 649 O O . ALA A 1 80 ? -28.600 8.849 21.374 1.00 92.06 80 ALA A O 1
ATOM 650 N N . PRO A 1 81 ? -29.735 9.758 19.646 1.00 92.94 81 PRO A N 1
ATOM 651 C CA . PRO A 1 81 ? -31.012 9.133 19.973 1.00 92.94 81 PRO A CA 1
ATOM 652 C C . PRO A 1 81 ? -31.040 7.660 19.538 1.00 92.94 81 PRO A C 1
ATOM 654 O O . PRO A 1 81 ? -31.632 7.298 18.526 1.00 92.94 81 PRO A O 1
ATOM 657 N N . PHE A 1 82 ? -30.396 6.784 20.309 1.00 94.88 82 PHE A N 1
ATOM 658 C CA . PHE A 1 82 ? -30.498 5.341 20.088 1.00 94.88 82 PHE A CA 1
ATOM 659 C C . PHE A 1 82 ? -31.850 4.799 20.565 1.00 94.88 82 PHE A C 1
ATOM 661 O O . PHE A 1 82 ? -32.219 4.964 21.731 1.00 94.88 82 PHE A O 1
ATOM 668 N N . GLY A 1 83 ? -32.554 4.100 19.674 1.00 94.06 83 GLY A N 1
ATOM 669 C CA . GLY A 1 83 ? -33.756 3.340 20.011 1.00 94.06 83 GLY A CA 1
ATOM 670 C C . GLY A 1 83 ? -33.470 2.135 20.917 1.00 94.06 83 GLY A C 1
ATOM 671 O O . GLY A 1 83 ? -32.317 1.754 21.147 1.00 94.06 83 GLY A O 1
ATOM 672 N N . LYS A 1 84 ? -34.541 1.513 21.427 1.00 92.50 84 LYS A N 1
ATOM 673 C CA . LYS A 1 84 ? -34.456 0.294 22.250 1.00 92.50 84 LYS A CA 1
ATOM 674 C C . LYS A 1 84 ? -33.815 -0.860 21.475 1.00 92.50 84 LYS A C 1
ATOM 676 O O . LYS A 1 84 ? -32.906 -1.506 21.991 1.00 92.50 84 LYS A O 1
ATOM 681 N N . ASP A 1 85 ? -34.243 -1.045 20.231 1.00 93.88 85 ASP A N 1
ATOM 682 C CA . ASP A 1 85 ? -33.866 -2.181 19.393 1.00 93.88 85 ASP A CA 1
ATOM 683 C C . ASP A 1 85 ? -32.762 -1.746 18.429 1.00 93.88 85 ASP A C 1
ATOM 685 O O . ASP A 1 85 ? -32.976 -1.485 17.249 1.00 93.88 85 ASP A O 1
ATOM 689 N N . THR A 1 86 ? -31.561 -1.585 18.981 1.00 93.88 86 THR A N 1
ATOM 690 C CA . THR A 1 86 ? -30.360 -1.191 18.240 1.00 93.88 86 THR A CA 1
ATOM 691 C C . THR A 1 86 ? -29.244 -2.190 18.493 1.00 93.88 86 THR A C 1
ATOM 693 O O . THR A 1 86 ? -29.110 -2.722 19.598 1.00 93.88 86 THR A O 1
ATOM 696 N N . ARG A 1 87 ? -28.430 -2.443 17.465 1.00 94.56 87 ARG A N 1
ATOM 697 C CA . ARG A 1 87 ? -27.241 -3.286 17.577 1.00 94.56 87 ARG A CA 1
ATOM 698 C C . ARG A 1 87 ? -26.034 -2.585 16.973 1.00 94.56 87 ARG A C 1
ATOM 700 O O . ARG A 1 87 ? -26.046 -2.207 15.805 1.00 94.56 87 ARG A O 1
ATOM 707 N N . ARG A 1 88 ? -24.986 -2.455 17.775 1.00 95.25 88 ARG A N 1
ATOM 708 C CA . ARG A 1 88 ? -23.686 -1.919 17.402 1.00 95.25 88 ARG A CA 1
ATOM 709 C C . ARG A 1 88 ? -22.949 -2.903 16.504 1.00 95.25 88 ARG A C 1
ATOM 711 O O . ARG A 1 88 ? -22.979 -4.115 16.728 1.00 95.25 88 ARG A O 1
ATOM 718 N N . ILE A 1 89 ? -22.273 -2.368 15.496 1.00 94.56 89 ILE A N 1
ATOM 719 C CA . ILE A 1 89 ? -21.394 -3.147 14.631 1.00 94.56 89 ILE A CA 1
ATOM 720 C C . ILE A 1 89 ? -20.081 -3.359 15.379 1.00 94.56 89 ILE A C 1
ATOM 722 O O . ILE A 1 89 ? -19.372 -2.404 15.685 1.00 94.56 89 ILE A O 1
ATOM 726 N N . LEU A 1 90 ? -19.779 -4.618 15.684 1.00 95.69 90 LEU A N 1
ATOM 727 C CA . LEU A 1 90 ? -18.539 -5.014 16.337 1.00 95.69 90 LEU A CA 1
ATOM 728 C C . LEU A 1 90 ? -17.628 -5.707 15.329 1.00 95.69 90 LEU A C 1
ATOM 730 O O . LEU A 1 90 ? -18.081 -6.555 14.555 1.00 95.69 90 LEU A O 1
ATOM 734 N N . ILE A 1 91 ? -16.344 -5.357 15.358 1.00 95.44 91 ILE A N 1
ATOM 735 C CA . ILE A 1 91 ? -15.334 -5.934 14.474 1.00 95.44 91 ILE A CA 1
ATOM 736 C C . ILE A 1 91 ? -14.694 -7.117 15.191 1.00 95.44 91 ILE A C 1
ATOM 738 O O . ILE A 1 91 ? -14.207 -6.975 16.309 1.00 95.44 91 ILE A O 1
ATOM 742 N N . HIS A 1 92 ? -14.711 -8.290 14.567 1.00 95.25 92 HIS A N 1
ATOM 743 C CA . HIS A 1 92 ? -14.094 -9.479 15.143 1.00 95.25 92 HIS A CA 1
ATOM 744 C C . HIS A 1 92 ? -12.565 -9.346 15.165 1.00 95.25 92 HIS A C 1
ATOM 746 O O . HIS A 1 92 ? -11.959 -8.930 14.177 1.00 95.25 92 HIS A O 1
ATOM 752 N N . GLN A 1 93 ? -11.939 -9.713 16.282 1.00 92.94 93 GLN A N 1
ATOM 753 C CA . GLN A 1 93 ? -10.487 -9.706 16.438 1.00 92.94 93 GLN A CA 1
ATOM 754 C C . GLN A 1 93 ? -9.890 -11.030 15.950 1.00 92.94 93 GLN A C 1
ATOM 756 O O . GLN A 1 93 ? -9.534 -11.914 16.728 1.00 92.94 93 GLN A O 1
ATOM 761 N N . GLY A 1 94 ? -9.818 -11.158 14.630 1.00 91.31 94 GLY A N 1
ATOM 762 C CA . GLY A 1 94 ? -9.392 -12.359 13.925 1.00 91.31 94 GLY A CA 1
ATOM 763 C C . GLY A 1 94 ? -9.823 -12.278 12.464 1.00 91.31 94 GLY A C 1
ATOM 764 O O . GLY A 1 94 ? -9.959 -11.190 11.903 1.00 91.31 94 GLY A O 1
ATOM 765 N N . ALA A 1 95 ? -10.082 -13.424 11.839 1.00 92.50 95 ALA A N 1
ATOM 766 C CA . ALA A 1 95 ? -10.634 -13.448 10.490 1.00 92.50 95 ALA A CA 1
ATOM 767 C C . ALA A 1 95 ? -12.074 -12.899 10.480 1.00 92.50 95 ALA A C 1
ATOM 769 O O . ALA A 1 95 ? -12.944 -13.410 11.181 1.00 92.50 95 ALA A O 1
ATOM 770 N N . GLY A 1 96 ? -12.363 -11.888 9.654 1.00 91.75 96 GLY A N 1
ATOM 771 C CA . GLY A 1 96 ? -13.683 -11.234 9.630 1.00 91.75 96 GLY A CA 1
ATOM 772 C C . GLY A 1 96 ? -14.864 -12.165 9.308 1.00 91.75 96 GLY A C 1
ATOM 773 O O . GLY A 1 96 ? -15.989 -11.891 9.715 1.00 91.75 96 GLY A O 1
ATOM 774 N N . ILE A 1 97 ? -14.601 -13.288 8.633 1.00 92.81 97 ILE A N 1
ATOM 775 C CA . ILE A 1 97 ? -15.580 -14.342 8.313 1.00 92.81 97 ILE A CA 1
ATOM 776 C C . ILE A 1 97 ? -16.087 -15.111 9.542 1.00 92.81 97 ILE A C 1
ATOM 778 O O . ILE A 1 97 ? -17.184 -15.667 9.508 1.00 92.81 97 ILE A O 1
ATOM 782 N N . ASP A 1 98 ? -15.322 -15.117 10.634 1.00 92.38 98 ASP A N 1
ATOM 783 C CA . ASP A 1 98 ? -15.676 -15.792 11.886 1.00 92.38 98 ASP A CA 1
ATOM 784 C C . ASP A 1 98 ? -16.514 -14.879 12.812 1.00 92.38 98 ASP A C 1
ATOM 786 O O . ASP A 1 98 ? -16.701 -15.163 13.995 1.00 92.38 98 ASP A O 1
ATOM 790 N N . ASN A 1 99 ? -17.066 -13.776 12.284 1.00 93.81 99 ASN A N 1
ATOM 791 C CA . ASN A 1 99 ? -17.961 -12.902 13.037 1.00 93.81 99 ASN A CA 1
ATOM 792 C C . ASN A 1 99 ? -19.252 -13.646 13.427 1.00 93.81 99 ASN A C 1
ATOM 794 O O . ASN A 1 99 ? -20.019 -14.101 12.575 1.00 93.81 99 ASN A O 1
ATOM 798 N N . GLN A 1 100 ? -19.529 -13.701 14.732 1.00 91.88 100 GLN A N 1
ATOM 799 C CA . GLN A 1 100 ? -20.644 -14.443 15.332 1.00 91.88 100 GLN A CA 1
ATOM 800 C C . GLN A 1 100 ? -22.019 -13.944 14.904 1.00 91.88 100 GLN A C 1
ATOM 802 O O . GLN A 1 100 ? -23.021 -14.609 15.159 1.00 91.88 100 GLN A O 1
ATOM 807 N N . LEU A 1 101 ? -22.072 -12.765 14.285 1.00 92.94 101 LEU A N 1
ATOM 808 C CA . LEU A 1 101 ? -23.290 -12.249 13.702 1.00 92.94 101 LEU A CA 1
ATOM 809 C C . LEU A 1 101 ? -23.756 -13.083 12.497 1.00 92.94 101 LEU A C 1
ATOM 811 O O . LEU A 1 101 ? -24.918 -13.474 12.435 1.00 92.94 101 LEU A O 1
ATOM 815 N N . SER A 1 102 ? -22.865 -13.331 11.539 1.00 93.38 102 SER A N 1
ATOM 816 C CA . SER A 1 102 ? -23.171 -14.104 10.331 1.00 93.38 102 SER A CA 1
ATOM 817 C C . SER A 1 102 ? -22.883 -15.593 10.506 1.00 93.38 102 SER A C 1
ATOM 819 O O . SER A 1 102 ? -23.519 -16.414 9.854 1.00 93.38 102 SER A O 1
ATOM 821 N N . ASN A 1 103 ? -21.947 -15.949 11.391 1.00 94.00 103 ASN A N 1
ATOM 822 C CA . ASN A 1 103 ? -21.534 -17.325 11.650 1.00 94.00 103 ASN A CA 1
ATOM 823 C C . ASN A 1 103 ? -21.580 -17.649 13.160 1.00 94.00 103 ASN A C 1
ATOM 825 O O . ASN A 1 103 ? -20.540 -17.666 13.824 1.00 94.00 103 ASN A O 1
ATOM 829 N N . PRO A 1 104 ? -22.767 -17.920 13.738 1.00 93.44 104 PRO A N 1
ATOM 830 C CA . PRO A 1 104 ? -22.895 -18.226 15.166 1.00 93.44 104 PRO A CA 1
ATOM 831 C C . PRO A 1 104 ? -22.118 -19.476 15.607 1.00 93.44 104 PRO A C 1
ATOM 833 O O . PRO A 1 104 ? -21.656 -19.535 16.745 1.00 93.44 104 PRO A O 1
ATOM 836 N N . SER A 1 105 ? -21.913 -20.447 14.709 1.00 91.69 105 SER A N 1
ATOM 837 C CA . SER A 1 105 ? -21.121 -21.655 14.984 1.00 91.69 105 SER A CA 1
ATOM 838 C C . SER A 1 105 ? -19.628 -21.387 15.210 1.00 91.69 105 SER A C 1
ATOM 840 O O . SER A 1 105 ? -18.941 -22.237 15.771 1.00 91.69 105 SER A O 1
ATOM 842 N N . ALA A 1 106 ? -19.113 -20.215 14.822 1.00 89.94 106 ALA A N 1
ATOM 843 C CA . ALA A 1 106 ? -17.700 -19.870 14.987 1.00 89.94 106 ALA A CA 1
ATOM 844 C C . ALA A 1 106 ? -17.308 -19.446 16.417 1.00 89.94 106 ALA A C 1
ATOM 846 O O . ALA A 1 106 ? -16.124 -19.251 16.674 1.00 89.94 106 ALA A O 1
ATOM 847 N N . ARG A 1 107 ? -18.249 -19.325 17.369 1.00 87.69 107 ARG A N 1
ATOM 848 C CA . ARG A 1 107 ? -17.982 -18.795 18.727 1.00 87.69 107 ARG A CA 1
ATOM 849 C C . ARG A 1 107 ? -16.846 -19.494 19.484 1.00 87.69 107 ARG A C 1
ATOM 851 O O . ARG A 1 107 ? -16.094 -18.806 20.165 1.00 87.69 107 ARG A O 1
ATOM 858 N N . GLY A 1 108 ? -16.719 -20.816 19.355 1.00 83.88 108 GLY A N 1
ATOM 859 C CA . GLY A 1 108 ? -15.675 -21.616 20.013 1.00 83.88 108 GLY A CA 1
ATOM 860 C C . GLY A 1 108 ? -14.402 -21.820 19.180 1.00 83.88 108 GLY A C 1
ATOM 861 O O . GLY A 1 108 ? -13.469 -22.500 19.617 1.00 83.88 108 GLY A O 1
ATOM 862 N N . LYS A 1 109 ? -14.349 -21.268 17.962 1.00 88.50 109 LYS A N 1
ATOM 863 C CA . LYS A 1 109 ? -13.197 -21.390 17.067 1.00 88.50 109 LYS A CA 1
ATOM 864 C C . LYS A 1 109 ? -12.107 -20.410 17.504 1.00 88.50 109 LYS A C 1
ATOM 866 O O . LYS A 1 109 ? -12.360 -19.225 17.687 1.00 88.50 109 LYS A O 1
ATOM 871 N N . ALA A 1 110 ? -10.879 -20.901 17.659 1.00 87.19 110 ALA A N 1
ATOM 872 C CA . ALA A 1 110 ? -9.748 -20.040 17.989 1.00 87.19 110 ALA A CA 1
ATOM 873 C C . ALA A 1 110 ? -9.395 -19.120 16.796 1.00 87.19 110 ALA A C 1
ATOM 875 O O . ALA A 1 110 ? -9.377 -19.595 15.659 1.00 87.19 110 ALA A O 1
ATOM 876 N N . PRO A 1 111 ? -9.045 -17.841 17.029 1.00 85.75 111 PRO A N 1
ATOM 877 C CA . PRO A 1 111 ? -8.905 -16.826 15.977 1.00 85.75 111 PRO A CA 1
ATOM 878 C C . PRO A 1 111 ? -7.608 -16.922 15.139 1.00 85.75 111 PRO A C 1
ATOM 880 O O . PRO A 1 111 ? -7.338 -16.059 14.302 1.00 85.75 111 PRO A O 1
ATOM 883 N N . GLY A 1 112 ? -6.795 -17.968 15.331 1.00 87.19 112 GLY A N 1
ATOM 884 C CA . GLY A 1 112 ? -5.559 -18.198 14.576 1.00 87.19 112 GLY A CA 1
ATOM 885 C C . GLY A 1 112 ? -4.466 -17.159 14.856 1.00 87.19 112 GLY A C 1
ATOM 886 O O . GLY A 1 112 ? -4.351 -16.657 15.970 1.00 87.19 112 GLY A O 1
ATOM 887 N N . SER A 1 113 ? -3.645 -16.848 13.847 1.00 88.75 113 SER A N 1
ATOM 888 C CA . SER A 1 113 ? -2.531 -15.887 13.950 1.00 88.75 113 SER A CA 1
ATOM 889 C C . SER A 1 113 ? -2.956 -14.415 13.890 1.00 88.75 113 SER A C 1
ATOM 891 O O . SER A 1 113 ? -2.175 -13.547 14.268 1.00 88.75 113 SER A O 1
ATOM 893 N N . LEU A 1 114 ? -4.172 -14.127 13.412 1.00 88.12 114 LEU A N 1
ATOM 894 C CA . LEU A 1 114 ? -4.699 -12.764 13.269 1.00 88.12 114 LEU A CA 1
ATOM 895 C C . LEU A 1 114 ? -5.336 -12.226 14.562 1.00 88.12 114 LEU A C 1
ATOM 897 O O . LEU A 1 114 ? -5.555 -11.021 14.680 1.00 88.12 114 LEU A O 1
ATOM 901 N N . GLY A 1 115 ? -5.668 -13.106 15.510 1.00 89.81 115 GLY A N 1
ATOM 902 C CA . GLY A 1 115 ? -6.293 -12.750 16.784 1.00 89.81 115 GLY A CA 1
ATOM 903 C C . GLY A 1 115 ? -5.358 -12.859 17.989 1.00 89.81 115 GLY A C 1
ATOM 904 O O . GLY A 1 115 ? -4.157 -13.093 17.844 1.00 89.81 115 GLY A O 1
ATOM 905 N N . PRO A 1 116 ? -5.888 -12.679 19.213 1.00 91.25 116 PRO A N 1
ATOM 906 C CA . PRO A 1 116 ? -5.097 -12.834 20.424 1.00 91.25 116 PRO A CA 1
ATOM 907 C C . PRO A 1 116 ? -4.702 -14.294 20.662 1.00 91.25 116 PRO A C 1
ATOM 909 O O . PRO A 1 116 ? -5.387 -15.238 20.263 1.00 91.25 116 PRO A O 1
ATOM 912 N N . LYS A 1 117 ? -3.608 -14.475 21.405 1.00 92.06 117 LYS A N 1
ATOM 913 C CA . LYS A 1 117 ? -3.177 -15.792 21.872 1.00 92.06 117 LYS A CA 1
ATOM 914 C C . LYS A 1 117 ? -4.201 -16.368 22.853 1.00 92.06 117 LYS A C 1
ATOM 916 O O . LYS A 1 117 ? -4.509 -15.745 23.866 1.00 92.06 117 LYS A O 1
ATOM 921 N N . VAL A 1 118 ? -4.664 -17.584 22.573 1.00 91.81 118 VAL A N 1
ATOM 922 C CA . VAL A 1 118 ? -5.614 -18.314 23.421 1.00 91.81 118 VAL A CA 1
ATOM 923 C C . VAL A 1 118 ? -4.860 -19.247 24.369 1.00 91.81 118 VAL A C 1
ATOM 925 O O . VAL A 1 118 ? -4.017 -20.040 23.941 1.00 91.81 118 VAL A O 1
ATOM 928 N N . PHE A 1 119 ? -5.176 -19.162 25.660 1.00 91.31 119 PHE A N 1
ATOM 929 C CA . PHE A 1 119 ? -4.654 -20.056 26.693 1.00 91.31 119 PHE A CA 1
ATOM 930 C C . PHE A 1 119 ? -5.738 -21.059 27.082 1.00 91.31 119 PHE A C 1
ATOM 932 O O . PHE A 1 119 ? -6.837 -20.655 27.461 1.00 91.31 119 PHE A O 1
ATOM 939 N N . LYS A 1 120 ? -5.423 -22.352 26.977 1.00 87.69 120 LYS A N 1
ATOM 940 C CA . LYS A 1 120 ? -6.307 -23.456 27.359 1.00 87.69 120 LYS A CA 1
ATOM 941 C C . LYS A 1 120 ? -5.632 -24.321 28.414 1.00 87.69 120 LYS A C 1
ATOM 943 O O . LYS A 1 120 ? -4.444 -24.618 28.286 1.00 87.69 120 LYS A O 1
ATOM 948 N N . LEU A 1 121 ? -6.395 -24.723 29.423 1.00 83.44 121 LEU A N 1
ATOM 949 C CA . LEU A 1 121 ? -5.981 -25.655 30.464 1.00 83.44 121 LEU A CA 1
ATOM 950 C C . LEU A 1 121 ? -6.523 -27.052 30.123 1.00 83.44 121 LEU A C 1
ATOM 952 O O . LEU A 1 121 ? -7.669 -27.359 30.425 1.00 83.44 121 LEU A O 1
ATOM 956 N N . ASP A 1 122 ? -5.719 -27.879 29.451 1.00 65.94 122 ASP A N 1
ATOM 957 C CA . ASP A 1 122 ? -6.210 -29.108 28.795 1.00 65.94 122 ASP A CA 1
ATOM 958 C C . ASP A 1 122 ? -6.113 -30.385 29.663 1.00 65.94 122 ASP A C 1
ATOM 960 O O . ASP A 1 122 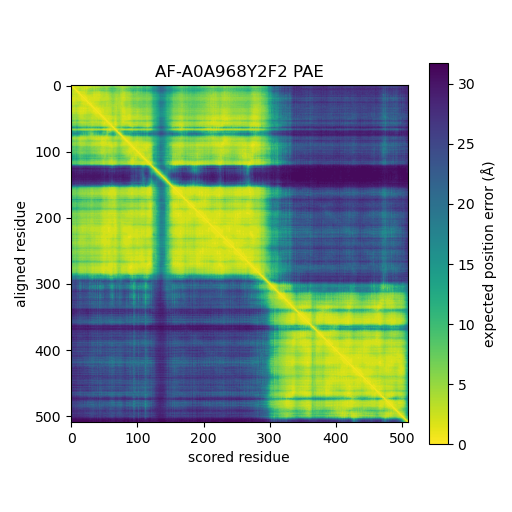? -6.483 -31.462 29.204 1.00 65.94 122 ASP A O 1
ATOM 964 N N . GLN A 1 123 ? -5.627 -30.308 30.912 1.00 60.66 123 GLN A N 1
ATOM 965 C CA . GLN A 1 123 ? -5.689 -31.409 31.890 1.00 60.66 123 GLN A CA 1
ATOM 966 C C . GLN A 1 123 ? -5.283 -30.964 33.309 1.00 60.66 123 GLN A C 1
ATOM 968 O O . GLN A 1 123 ? -4.252 -30.317 33.487 1.00 60.66 123 GLN A O 1
ATOM 973 N N . LEU A 1 124 ? -6.057 -31.391 34.313 1.00 54.75 124 LEU A N 1
ATOM 974 C CA . LEU A 1 124 ? -5.740 -31.291 35.742 1.00 54.75 124 LEU A CA 1
ATOM 975 C C . LEU A 1 124 ? -5.504 -32.698 36.330 1.00 54.75 124 LEU A C 1
ATOM 977 O O . LEU A 1 124 ? -6.184 -33.634 35.902 1.00 54.75 124 LEU A O 1
ATOM 981 N N . PRO A 1 125 ? -4.587 -32.881 37.302 1.00 45.59 125 PRO A N 1
ATOM 982 C CA . PRO A 1 125 ? -4.326 -34.184 37.932 1.00 45.59 125 PRO A CA 1
ATOM 983 C C . PRO A 1 125 ? -5.546 -34.770 38.669 1.00 45.59 125 PRO A C 1
ATOM 985 O O . PRO A 1 125 ? -5.641 -35.985 38.832 1.00 45.59 125 PRO A O 1
ATOM 988 N N . GLY A 1 126 ? -6.491 -33.919 39.084 1.00 47.28 126 GLY A N 1
ATOM 989 C CA . GLY A 1 126 ? -7.741 -34.287 39.747 1.00 47.28 126 GLY A CA 1
ATOM 990 C C . GLY A 1 126 ? -8.969 -34.163 38.838 1.00 47.28 126 GLY A C 1
ATOM 991 O O . GLY A 1 126 ? -9.647 -33.147 38.822 1.00 47.28 126 GLY A O 1
ATOM 992 N N . GLY A 1 127 ? -9.293 -35.221 38.097 1.00 46.59 127 GLY A N 1
ATOM 993 C CA . GLY A 1 127 ? -10.676 -35.713 38.010 1.00 46.59 127 GLY A CA 1
ATOM 994 C C . GLY A 1 127 ? -11.797 -34.923 37.312 1.00 46.59 127 GLY A C 1
ATOM 995 O O . GLY A 1 127 ? -12.904 -35.452 37.303 1.00 46.59 127 GLY A O 1
ATOM 996 N N . TYR A 1 128 ? -11.595 -33.769 36.672 1.00 43.53 128 TYR A N 1
ATOM 997 C CA . TYR A 1 128 ? -12.622 -33.201 35.775 1.00 43.53 128 TYR A CA 1
ATOM 998 C C . TYR A 1 128 ? -12.298 -33.504 34.311 1.00 43.53 128 TYR A C 1
ATOM 1000 O O . TYR A 1 128 ? -11.647 -32.740 33.602 1.00 43.53 128 TYR A O 1
ATOM 1008 N N . THR A 1 129 ? -12.763 -34.667 33.849 1.00 41.41 129 THR A N 1
ATOM 1009 C CA . THR A 1 129 ? -12.795 -34.978 32.417 1.00 41.41 129 THR A CA 1
ATOM 1010 C C . THR A 1 129 ? -14.023 -34.317 31.804 1.00 41.41 129 THR A C 1
ATOM 1012 O O . THR A 1 129 ? -15.158 -34.701 32.076 1.00 41.41 129 THR A O 1
ATOM 1015 N N . SER A 1 130 ? -13.811 -33.307 30.959 1.00 42.06 130 SER A N 1
ATOM 1016 C CA . SER A 1 130 ? -14.866 -32.860 30.049 1.00 42.06 130 SER A CA 1
ATOM 1017 C C . SER A 1 130 ? -15.278 -34.065 29.187 1.00 42.06 130 SER A C 1
ATOM 1019 O O . SER A 1 130 ? -14.392 -34.726 28.624 1.00 42.06 130 SER A O 1
ATOM 1021 N N . PRO A 1 131 ? -16.572 -34.425 29.097 1.00 36.94 131 PRO A N 1
ATOM 1022 C CA . PRO A 1 131 ? -16.995 -35.597 28.351 1.00 36.94 131 PRO A CA 1
ATOM 1023 C C . PRO A 1 131 ? -16.730 -35.352 26.864 1.00 36.94 131 PRO A C 1
ATOM 1025 O O . PRO A 1 131 ? -17.514 -34.712 26.162 1.00 36.94 131 PRO A O 1
ATOM 1028 N N . LYS A 1 132 ? -15.608 -35.877 26.360 1.00 39.75 132 LYS A N 1
ATOM 1029 C CA . LYS A 1 132 ? -15.335 -35.954 24.924 1.00 39.75 132 LYS A CA 1
ATOM 1030 C C . LYS A 1 132 ? -16.424 -36.808 24.278 1.00 39.75 132 LYS A C 1
ATOM 1032 O O . LYS A 1 132 ? -16.354 -38.036 24.273 1.00 39.75 132 LYS A O 1
ATOM 1037 N N . LYS A 1 133 ? -17.419 -36.152 23.680 1.00 33.03 133 LYS A N 1
ATOM 1038 C CA . LYS A 1 133 ? -18.305 -36.765 22.692 1.00 33.03 133 LYS A CA 1
ATOM 1039 C C . LYS A 1 133 ? -17.438 -37.102 21.478 1.00 33.03 133 LYS A C 1
ATOM 1041 O O . LYS A 1 133 ? -17.107 -36.237 20.672 1.00 33.03 133 LYS A O 1
ATOM 1046 N N . SER A 1 134 ? -16.984 -38.351 21.403 1.00 31.55 134 SER A N 1
ATOM 1047 C CA . SER A 1 134 ? -16.232 -38.871 20.263 1.00 31.55 134 SER A CA 1
ATOM 1048 C C . SER A 1 134 ? -17.169 -39.026 19.064 1.00 31.55 134 SER A C 1
ATOM 1050 O O . SER A 1 134 ? -17.734 -40.086 18.806 1.00 31.55 134 SER A O 1
ATOM 1052 N N . THR A 1 135 ? -17.361 -37.952 18.303 1.00 30.34 135 THR A N 1
ATOM 1053 C CA . THR A 1 135 ? -17.947 -38.077 16.968 1.00 30.34 135 THR A CA 1
ATOM 1054 C C . THR A 1 135 ? -16.871 -38.670 16.060 1.00 30.34 135 THR A C 1
ATOM 1056 O O . THR A 1 135 ? -15.971 -37.973 15.593 1.00 30.34 135 THR A O 1
ATOM 1059 N N . ARG A 1 136 ? -16.914 -39.994 15.874 1.00 31.81 136 ARG A N 1
ATOM 1060 C CA . ARG A 1 136 ? -16.129 -40.695 14.851 1.00 31.81 136 ARG A CA 1
ATOM 1061 C C . ARG A 1 136 ? -16.519 -40.139 13.479 1.00 31.81 136 ARG A C 1
ATOM 1063 O O . ARG A 1 136 ? -17.663 -40.299 13.072 1.00 31.81 136 ARG A O 1
ATOM 1070 N N . GLY A 1 137 ? -15.563 -39.531 12.780 1.00 32.69 137 GLY A N 1
ATOM 1071 C CA . GLY A 1 137 ? -15.692 -39.172 11.365 1.00 32.69 137 GLY A CA 1
ATOM 1072 C C . GLY A 1 137 ? -15.616 -37.675 11.075 1.00 32.69 137 GLY A C 1
ATOM 1073 O O . GLY A 1 137 ? -16.620 -37.069 10.730 1.00 32.69 137 GLY A O 1
ATOM 1074 N N . ALA A 1 138 ? -14.419 -37.093 11.171 1.00 30.17 138 ALA A N 1
ATOM 1075 C CA . ALA A 1 138 ? -14.028 -35.910 10.402 1.00 30.17 138 ALA A CA 1
ATOM 1076 C C . ALA A 1 138 ? -12.497 -35.784 10.423 1.00 30.17 138 ALA A C 1
ATOM 1078 O O . ALA A 1 138 ? -11.899 -35.314 11.389 1.00 30.17 138 ALA A O 1
ATOM 1079 N N . THR A 1 139 ? -11.851 -36.242 9.356 1.00 33.28 139 THR A N 1
ATOM 1080 C CA . THR A 1 139 ? -10.454 -35.947 9.031 1.00 33.28 139 THR A CA 1
ATOM 1081 C C . THR A 1 139 ? -10.330 -34.462 8.690 1.00 33.28 139 THR A C 1
ATOM 1083 O O . THR A 1 139 ? -10.533 -34.053 7.553 1.00 33.28 139 THR A O 1
ATOM 1086 N N . SER A 1 140 ? -10.004 -33.643 9.689 1.00 31.02 140 SER A N 1
ATOM 1087 C CA . SER A 1 140 ? -9.573 -32.258 9.496 1.00 31.02 140 SER A CA 1
ATOM 1088 C C . SER A 1 140 ? -8.220 -32.071 10.167 1.00 31.02 140 SER A C 1
ATOM 1090 O O . SER A 1 140 ? -8.124 -31.910 11.384 1.00 31.02 140 SER A O 1
ATOM 1092 N N . SER A 1 141 ? -7.175 -32.091 9.343 1.00 33.69 141 SER A N 1
ATOM 1093 C CA . SER A 1 141 ? -5.812 -31.685 9.671 1.00 33.69 141 SER A CA 1
ATOM 1094 C C . SER A 1 141 ? -5.767 -30.196 10.020 1.00 33.69 141 SER A C 1
ATOM 1096 O O . SER A 1 141 ? -5.439 -29.353 9.194 1.00 33.69 141 SER A O 1
ATOM 1098 N N . TYR A 1 142 ? -6.097 -29.869 11.263 1.00 32.22 142 TYR A N 1
ATOM 1099 C CA . TYR A 1 142 ? -5.633 -28.663 11.935 1.00 32.22 142 TYR A CA 1
ATOM 1100 C C . TYR A 1 142 ? -5.280 -29.099 13.348 1.00 32.22 142 TYR A C 1
ATOM 1102 O O . TYR A 1 142 ? -6.141 -29.578 14.086 1.00 32.22 142 TYR A O 1
ATOM 1110 N N . SER A 1 143 ? -4.001 -29.013 13.715 1.00 36.41 143 SER A N 1
ATOM 1111 C CA . SER A 1 143 ? -3.568 -29.394 15.052 1.00 36.41 143 SER A CA 1
ATOM 1112 C C . SER A 1 143 ? -4.288 -28.515 16.072 1.00 36.41 143 SER A C 1
ATOM 1114 O O . SER A 1 143 ? -3.954 -27.341 16.239 1.00 36.41 143 SER A O 1
ATOM 1116 N N . SER A 1 144 ? -5.250 -29.095 16.786 1.00 41.38 144 SER A N 1
ATOM 1117 C CA . SER A 1 144 ? -5.671 -28.631 18.106 1.00 41.38 144 SER A CA 1
ATOM 1118 C C . SER A 1 144 ? -4.498 -28.867 19.059 1.00 41.38 144 SER A C 1
ATOM 1120 O O . SER A 1 144 ? -4.503 -29.788 19.869 1.00 41.38 144 SER A O 1
ATOM 1122 N N . SER A 1 145 ? -3.425 -28.102 18.865 1.00 41.22 145 SER A N 1
ATOM 1123 C CA . SER A 1 145 ? -2.221 -28.178 19.672 1.00 41.22 145 SER A CA 1
ATOM 1124 C C . SER A 1 145 ? -2.557 -27.583 21.030 1.00 41.22 145 SER A C 1
ATOM 1126 O O . SER A 1 145 ? -2.581 -26.363 21.187 1.00 41.22 145 SER A O 1
ATOM 1128 N N . SER A 1 146 ? -2.839 -28.450 22.001 1.00 46.53 146 SER A N 1
ATOM 1129 C CA . SER A 1 146 ? -2.817 -28.133 23.428 1.00 46.53 146 SER A CA 1
ATOM 1130 C C . SER A 1 146 ? -1.575 -27.279 23.715 1.00 46.53 146 SER A C 1
ATOM 1132 O O . SER A 1 146 ? -0.447 -27.737 23.510 1.00 46.53 146 SER A O 1
ATOM 1134 N N . SER A 1 147 ? -1.749 -26.019 24.113 1.00 49.25 147 SER A N 1
ATOM 1135 C CA . SER A 1 147 ? -0.632 -25.075 24.280 1.00 49.25 147 SER A CA 1
ATOM 1136 C C . SER A 1 147 ? 0.179 -25.305 25.563 1.00 49.25 147 SER A C 1
ATOM 1138 O O . SER A 1 147 ? 1.179 -24.626 25.787 1.00 49.25 147 SER A O 1
ATOM 1140 N N . VAL A 1 148 ? -0.232 -26.268 26.393 1.00 49.84 148 VAL A N 1
ATOM 1141 C CA . VAL A 1 148 ? 0.259 -26.496 27.754 1.00 49.84 148 VAL A CA 1
ATOM 1142 C C . VAL A 1 148 ? 0.351 -28.012 27.977 1.00 49.84 148 VAL A C 1
ATOM 1144 O O . VAL A 1 148 ? -0.667 -28.697 28.005 1.00 49.84 148 VAL A O 1
ATOM 1147 N N . LYS A 1 149 ? 1.573 -28.550 28.088 1.00 47.97 149 LYS A N 1
ATOM 1148 C CA . LYS A 1 149 ? 1.846 -29.926 28.550 1.00 47.97 149 LYS A CA 1
ATOM 1149 C C . LYS A 1 149 ? 2.257 -29.860 30.023 1.00 47.97 149 LYS A C 1
ATOM 1151 O O . LYS A 1 149 ? 3.044 -28.979 30.344 1.00 47.97 149 LYS A O 1
ATOM 1156 N N . PHE A 1 150 ? 1.757 -30.785 30.853 1.00 53.22 150 PHE A N 1
ATOM 1157 C CA . PHE A 1 150 ? 1.946 -30.961 32.310 1.00 53.22 150 PHE A CA 1
ATOM 1158 C C . PHE A 1 150 ? 3.309 -30.557 32.906 1.00 53.22 150 PHE A C 1
ATOM 1160 O O . PHE A 1 150 ? 4.099 -31.388 33.344 1.00 53.22 150 PHE A O 1
ATOM 1167 N N . SER A 1 151 ? 3.570 -29.263 32.975 1.00 59.41 151 SER A N 1
ATOM 1168 C CA . SER A 1 151 ? 4.663 -28.684 33.743 1.00 59.41 151 SER A CA 1
ATOM 1169 C C . SER A 1 151 ? 4.060 -27.631 34.657 1.00 59.41 151 SER A C 1
ATOM 1171 O O . SER A 1 151 ? 3.212 -26.856 34.213 1.00 59.41 151 SER A O 1
ATOM 1173 N N . GLU A 1 152 ? 4.500 -27.561 35.907 1.00 63.41 152 GLU A N 1
ATOM 1174 C CA . GLU A 1 152 ? 4.103 -26.516 36.863 1.00 63.41 152 GLU A CA 1
ATOM 1175 C C . GLU A 1 152 ? 4.313 -25.104 36.277 1.00 63.41 152 GLU A C 1
ATOM 1177 O O . GLU A 1 152 ? 3.496 -24.198 36.431 1.00 63.41 152 GLU A O 1
ATOM 1182 N N . SER A 1 153 ? 5.354 -24.936 35.453 1.00 71.31 153 SER A N 1
ATOM 1183 C CA . SER A 1 153 ? 5.595 -23.689 34.715 1.00 71.31 153 SER A CA 1
ATOM 1184 C C . SER A 1 153 ? 4.483 -23.330 33.719 1.00 71.31 153 SER A C 1
ATOM 1186 O O . SER A 1 153 ? 4.254 -22.157 33.421 1.00 71.31 153 SER A O 1
ATOM 1188 N N . SER A 1 154 ? 3.783 -24.332 33.192 1.00 78.00 154 SER A N 1
ATOM 1189 C CA . SER A 1 154 ? 2.762 -24.181 32.159 1.00 78.00 154 SER A CA 1
ATOM 1190 C C . SER A 1 154 ? 1.386 -23.845 32.751 1.00 78.00 154 SER A C 1
ATOM 1192 O O . SER A 1 154 ? 0.699 -22.977 32.211 1.00 78.00 154 SER A O 1
ATOM 1194 N N . THR A 1 155 ? 1.020 -24.421 33.905 1.00 82.75 155 THR A N 1
ATOM 1195 C CA . THR A 1 155 ? -0.183 -24.034 34.668 1.00 82.75 155 THR A CA 1
ATOM 1196 C C . THR A 1 155 ? -0.037 -22.619 35.218 1.00 82.75 155 THR A C 1
ATOM 1198 O O . THR A 1 155 ? -0.947 -21.802 35.065 1.00 82.75 155 THR A O 1
ATOM 1201 N N . GLN A 1 156 ? 1.149 -22.268 35.723 1.00 88.44 156 GLN A N 1
ATOM 1202 C CA . GLN A 1 156 ? 1.429 -20.916 36.199 1.00 88.44 156 GLN A CA 1
ATOM 1203 C C . GLN A 1 156 ? 1.348 -19.864 35.081 1.00 88.44 156 GLN A C 1
ATOM 1205 O O . GLN A 1 156 ? 0.909 -18.733 35.310 1.00 88.44 156 GLN A O 1
ATOM 1210 N N . ALA A 1 157 ? 1.706 -20.224 33.844 1.00 89.88 157 ALA A N 1
ATOM 1211 C CA . ALA A 1 157 ? 1.515 -19.348 32.689 1.00 89.88 157 ALA A CA 1
ATOM 1212 C C . ALA A 1 157 ? 0.025 -19.085 32.397 1.00 89.88 157 ALA A C 1
ATOM 1214 O O . ALA A 1 157 ? -0.339 -17.954 32.068 1.00 89.88 157 ALA A O 1
ATOM 1215 N N . VAL A 1 158 ? -0.841 -20.094 32.558 1.00 91.62 158 VAL A N 1
ATOM 1216 C CA . VAL A 1 158 ? -2.302 -19.948 32.419 1.00 91.62 158 VAL A CA 1
ATOM 1217 C C . VAL A 1 158 ? -2.879 -19.099 33.552 1.00 91.62 158 VAL A C 1
ATOM 1219 O O . VAL A 1 158 ? -3.670 -18.193 33.286 1.00 91.62 158 VAL A O 1
ATOM 1222 N N . ILE A 1 159 ? -2.436 -19.315 34.796 1.00 92.62 159 ILE A N 1
ATOM 1223 C CA . ILE A 1 159 ? -2.818 -18.488 35.953 1.00 92.62 159 ILE A CA 1
ATOM 1224 C C . ILE A 1 159 ? -2.460 -17.026 35.692 1.00 92.62 159 ILE A C 1
ATOM 1226 O O . ILE A 1 159 ? -3.296 -16.132 35.843 1.00 92.62 159 ILE A O 1
ATOM 1230 N N . ARG A 1 160 ? -1.230 -16.768 35.238 1.00 93.12 160 ARG A N 1
ATOM 1231 C CA . ARG A 1 160 ? -0.789 -15.417 34.883 1.00 93.12 160 ARG A CA 1
ATOM 1232 C C . ARG A 1 160 ? -1.641 -14.820 33.763 1.00 93.12 160 ARG A C 1
ATOM 1234 O O . ARG A 1 160 ? -2.061 -13.671 33.874 1.00 93.12 160 ARG A O 1
ATOM 1241 N N . ALA A 1 161 ? -1.946 -15.590 32.719 1.00 93.81 161 ALA A N 1
ATOM 1242 C CA . ALA A 1 161 ? -2.824 -15.145 31.639 1.00 93.81 161 ALA A CA 1
ATOM 1243 C C . ALA A 1 161 ? -4.234 -14.785 32.143 1.00 93.81 161 ALA A C 1
ATOM 1245 O O . ALA A 1 161 ? -4.787 -13.769 31.726 1.00 93.81 161 ALA A O 1
ATOM 1246 N N . ALA A 1 162 ? -4.792 -15.551 33.084 1.00 95.00 162 ALA A N 1
ATOM 1247 C CA . ALA A 1 162 ? -6.082 -15.253 33.705 1.00 95.00 162 ALA A CA 1
ATOM 1248 C C . ALA A 1 162 ? -6.056 -13.947 34.519 1.00 95.00 162 ALA A C 1
ATOM 1250 O O . ALA A 1 162 ? -6.974 -13.132 34.401 1.00 95.00 162 ALA A O 1
ATOM 1251 N N . TYR A 1 163 ? -4.984 -13.688 35.277 1.00 95.25 163 TYR A N 1
ATOM 1252 C CA . TYR A 1 163 ? -4.798 -12.399 35.954 1.00 95.25 163 TYR A CA 1
ATOM 1253 C C . TYR A 1 163 ? -4.688 -11.234 34.964 1.00 95.25 163 TYR A C 1
ATOM 1255 O O . TYR A 1 163 ? -5.367 -10.218 35.135 1.00 95.25 163 TYR A O 1
ATOM 1263 N N . LEU A 1 164 ? -3.894 -11.395 33.901 1.00 94.06 164 LEU A N 1
ATOM 1264 C CA . LEU A 1 164 ? -3.764 -10.394 32.840 1.00 94.06 164 LEU A CA 1
ATOM 1265 C C . LEU A 1 164 ? -5.097 -10.133 32.137 1.00 94.06 164 LEU A C 1
ATOM 1267 O O . LEU A 1 164 ? -5.404 -8.983 31.837 1.00 94.06 164 LEU A O 1
ATOM 1271 N N . GLN A 1 165 ? -5.917 -11.157 31.921 1.00 94.56 165 GLN A N 1
ATOM 1272 C CA . GLN A 1 165 ? -7.229 -10.984 31.312 1.00 94.56 165 GLN A CA 1
ATOM 1273 C C . GLN A 1 165 ? -8.192 -10.225 32.232 1.00 94.56 165 GLN A C 1
ATOM 1275 O O . GLN A 1 165 ? -8.786 -9.230 31.812 1.00 94.56 165 GLN A O 1
ATOM 1280 N N . VAL A 1 166 ? -8.353 -10.679 33.481 1.00 94.81 166 VAL A N 1
ATOM 1281 C CA . VAL A 1 166 ? -9.358 -10.149 34.419 1.00 94.81 166 VAL A CA 1
ATOM 1282 C C . VAL A 1 166 ? -8.964 -8.760 34.928 1.00 94.81 166 VAL A C 1
ATOM 1284 O O . VAL A 1 166 ? -9.781 -7.838 34.919 1.00 94.81 166 VAL A O 1
ATOM 1287 N N . PHE A 1 167 ? -7.707 -8.576 35.336 1.00 93.44 167 PHE A N 1
ATOM 1288 C CA . PHE A 1 167 ? -7.229 -7.315 35.908 1.00 93.44 167 PHE A CA 1
ATOM 1289 C C . PHE A 1 167 ? -6.557 -6.397 34.883 1.00 93.44 167 PHE A C 1
ATOM 1291 O O . PHE A 1 167 ? -6.397 -5.209 35.165 1.00 93.44 167 PHE A O 1
ATOM 1298 N N . GLY A 1 168 ? -6.172 -6.898 33.706 1.00 89.75 168 GLY A N 1
ATOM 1299 C CA . GLY A 1 168 ? -5.438 -6.142 32.680 1.00 89.75 168 GLY A CA 1
ATOM 1300 C C . GLY A 1 168 ? -3.927 -6.062 32.921 1.00 89.75 168 GLY A C 1
ATOM 1301 O O . GLY A 1 168 ? -3.179 -5.690 32.022 1.00 89.75 168 GLY A O 1
ATOM 1302 N N . ARG A 1 169 ? -3.468 -6.395 34.130 1.00 91.12 169 ARG A N 1
ATOM 1303 C CA . ARG A 1 169 ? -2.073 -6.314 34.579 1.00 91.12 169 ARG A CA 1
ATOM 1304 C C . ARG A 1 169 ? -1.786 -7.399 35.608 1.00 91.12 169 ARG A C 1
ATOM 1306 O O . ARG A 1 169 ? -2.715 -7.923 36.221 1.00 91.12 169 ARG A O 1
ATOM 1313 N N . ASP A 1 170 ? -0.506 -7.640 35.860 1.00 90.69 170 ASP A N 1
ATOM 1314 C CA . ASP A 1 170 ? -0.096 -8.417 37.024 1.00 90.69 170 ASP A CA 1
ATOM 1315 C C . ASP A 1 170 ? -0.489 -7.657 38.310 1.00 90.69 170 ASP A C 1
ATOM 1317 O O . ASP A 1 170 ? -0.360 -6.426 38.429 1.00 90.69 170 ASP A O 1
ATOM 1321 N N . VAL A 1 171 ? -1.071 -8.398 39.251 1.00 90.25 171 VAL A N 1
ATOM 1322 C CA . VAL A 1 171 ? -1.569 -7.869 40.524 1.00 90.25 171 VAL A CA 1
ATOM 1323 C C . VAL A 1 171 ? -0.425 -7.854 41.542 1.00 90.25 171 VAL A C 1
ATOM 1325 O O . VAL A 1 171 ? 0.482 -8.675 41.459 1.00 90.25 171 VAL A O 1
ATOM 1328 N N . PHE A 1 172 ? -0.449 -6.925 42.501 1.00 92.06 172 PHE A N 1
ATOM 1329 C CA . PHE A 1 172 ? 0.562 -6.877 43.563 1.00 92.06 172 PHE A CA 1
ATOM 1330 C C . PHE A 1 172 ? 0.507 -8.137 44.442 1.00 92.06 172 PHE A C 1
ATOM 1332 O O . PHE A 1 172 ? -0.566 -8.719 44.605 1.00 92.06 172 PHE A O 1
ATOM 1339 N N . ASP A 1 173 ? 1.623 -8.520 45.066 1.00 87.38 173 ASP A N 1
ATOM 1340 C CA . ASP A 1 173 ? 1.741 -9.783 45.817 1.00 87.38 173 ASP A CA 1
ATOM 1341 C C . ASP A 1 173 ? 0.667 -9.968 46.900 1.00 87.38 173 ASP A C 1
ATOM 1343 O O . ASP A 1 173 ? 0.103 -11.053 47.036 1.00 87.38 173 ASP A O 1
ATOM 1347 N N . GLY A 1 174 ? 0.312 -8.899 47.623 1.00 88.94 174 GLY A N 1
ATOM 1348 C CA . GLY A 1 174 ? -0.741 -8.926 48.650 1.00 88.94 174 GLY A CA 1
ATOM 1349 C C . GLY A 1 174 ? -2.177 -8.955 48.109 1.00 88.94 174 GLY A C 1
ATOM 1350 O O . GLY A 1 174 ? -3.121 -9.114 48.875 1.00 88.94 174 GLY A O 1
ATOM 1351 N N . GLN A 1 175 ? -2.363 -8.779 46.802 1.00 91.31 175 GLN A N 1
ATOM 1352 C CA . GLN A 1 175 ? -3.668 -8.773 46.135 1.00 91.31 175 GLN A CA 1
ATOM 1353 C C . GLN A 1 175 ? -3.936 -10.073 45.354 1.00 91.31 175 GLN A C 1
ATOM 1355 O O . GLN A 1 175 ? -5.048 -10.258 44.850 1.00 91.31 175 GLN A O 1
ATOM 1360 N N . ARG A 1 176 ? -2.942 -10.970 45.240 1.00 91.88 176 ARG A N 1
ATOM 1361 C CA . ARG A 1 176 ? -3.103 -12.281 44.592 1.00 91.88 176 ARG A CA 1
ATOM 1362 C C . ARG A 1 176 ? -3.986 -13.200 45.438 1.00 91.88 176 ARG A C 1
ATOM 1364 O O . ARG A 1 176 ? -3.848 -13.284 46.657 1.00 91.88 176 ARG A O 1
ATOM 1371 N N . GLN A 1 177 ? -4.883 -13.924 44.780 1.00 92.31 177 GLN A N 1
ATOM 1372 C CA . GLN A 1 177 ? -5.816 -14.860 45.405 1.00 92.31 177 GLN A CA 1
ATOM 1373 C C . GLN A 1 177 ? -5.190 -16.256 45.493 1.00 92.31 177 GLN A C 1
ATOM 1375 O O . GLN A 1 177 ? -5.579 -17.171 44.770 1.00 92.31 177 GLN A O 1
ATOM 1380 N N . LYS A 1 178 ? -4.227 -16.431 46.409 1.00 92.12 178 LYS A N 1
ATOM 1381 C CA . LYS A 1 178 ? -3.458 -17.686 46.560 1.00 92.12 178 LYS A CA 1
ATOM 1382 C C . LYS A 1 178 ? -4.340 -18.923 46.761 1.00 92.12 178 LYS A C 1
ATOM 1384 O O . LYS A 1 178 ? -4.064 -19.970 46.198 1.00 92.12 178 LYS A O 1
ATOM 1389 N N . VAL A 1 179 ? -5.433 -18.797 47.517 1.00 93.38 179 VAL A N 1
ATOM 1390 C CA . VAL A 1 179 ? -6.373 -19.911 47.748 1.00 93.38 179 VAL A CA 1
ATOM 1391 C C . VAL A 1 179 ? -7.041 -20.362 46.446 1.00 93.38 179 VAL A C 1
ATOM 1393 O O . VAL A 1 179 ? -7.258 -21.552 46.252 1.00 93.38 179 VAL A O 1
ATOM 1396 N N . ALA A 1 180 ? -7.367 -19.427 45.551 1.00 92.94 180 ALA A N 1
ATOM 1397 C CA . ALA A 1 180 ? -7.951 -19.754 44.255 1.00 92.94 180 ALA A CA 1
ATOM 1398 C C . ALA A 1 180 ? -6.914 -20.395 43.318 1.00 92.94 180 ALA A C 1
ATOM 1400 O O . ALA A 1 180 ? -7.261 -21.306 42.578 1.00 92.94 180 ALA A O 1
ATOM 1401 N N . GLU A 1 181 ? -5.657 -19.941 43.377 1.00 92.19 181 GLU A N 1
ATOM 1402 C CA . GLU A 1 181 ? -4.543 -20.521 42.612 1.00 92.19 181 GLU A CA 1
ATOM 1403 C C . GLU A 1 181 ? -4.319 -21.983 43.000 1.00 92.19 181 GLU A C 1
ATOM 1405 O O . GLU A 1 181 ? -4.393 -22.846 42.135 1.00 92.19 181 GLU A O 1
ATOM 1410 N N . ILE A 1 182 ? -4.191 -22.270 44.300 1.00 90.81 182 ILE A N 1
ATOM 1411 C CA . ILE A 1 182 ? -3.984 -23.635 44.810 1.00 90.81 182 ILE A CA 1
ATOM 1412 C C . ILE A 1 182 ? -5.136 -24.561 44.397 1.00 90.81 182 ILE A C 1
ATOM 1414 O O . ILE A 1 182 ? -4.909 -25.684 43.962 1.00 90.81 182 ILE A O 1
ATOM 1418 N N . LYS A 1 183 ? -6.388 -24.091 44.492 1.00 90.50 183 LYS A N 1
ATOM 1419 C CA . LYS A 1 183 ? -7.556 -24.878 44.061 1.00 90.50 183 LYS A CA 1
ATOM 1420 C C . LYS A 1 183 ? -7.527 -25.192 42.568 1.00 90.50 183 LYS A C 1
ATOM 1422 O O . LYS A 1 183 ? -7.912 -26.290 42.176 1.00 90.50 183 LYS A O 1
ATOM 1427 N N . LEU A 1 184 ? -7.096 -24.240 41.740 1.00 88.75 184 LEU A N 1
ATOM 1428 C CA . LEU A 1 184 ? -6.960 -24.470 40.306 1.00 88.75 184 LEU A CA 1
ATOM 1429 C C . LEU A 1 184 ? -5.809 -25.439 40.021 1.00 88.75 184 LEU A C 1
ATOM 1431 O O . LEU A 1 184 ? -5.981 -26.331 39.206 1.00 88.75 184 LEU A O 1
ATOM 1435 N N . GLU A 1 185 ? -4.668 -25.300 40.695 1.00 85.94 185 GLU A N 1
ATOM 1436 C CA . GLU A 1 185 ? -3.502 -26.182 40.531 1.00 85.94 185 GLU A CA 1
ATOM 1437 C C . GLU A 1 185 ? -3.807 -27.631 40.931 1.00 85.94 185 GLU A C 1
ATOM 1439 O O . GLU A 1 185 ? -3.437 -28.561 40.212 1.00 85.94 185 GLU A O 1
ATOM 1444 N N . ASN A 1 186 ? -4.544 -27.820 42.029 1.00 84.75 186 ASN A N 1
ATOM 1445 C CA . ASN A 1 186 ? -5.014 -29.132 42.482 1.00 84.75 186 ASN A CA 1
ATOM 1446 C C . ASN A 1 186 ? -6.095 -29.726 41.564 1.00 84.75 186 ASN A C 1
ATOM 1448 O O . ASN A 1 186 ? -6.296 -30.940 41.535 1.00 84.75 186 ASN A O 1
ATOM 1452 N N . GLY A 1 187 ? -6.781 -28.874 40.802 1.00 82.00 187 GLY A N 1
ATOM 1453 C CA . GLY A 1 187 ? -7.890 -29.247 39.934 1.00 82.00 187 GLY A CA 1
ATOM 1454 C C . GLY A 1 187 ? -9.247 -29.350 40.621 1.00 82.00 187 GLY A C 1
ATOM 1455 O O . GLY A 1 187 ? -10.171 -29.928 40.056 1.00 82.00 187 GLY A O 1
ATOM 1456 N N . ASP A 1 188 ? -9.388 -28.757 41.808 1.00 86.69 188 ASP A N 1
ATOM 1457 C CA . ASP A 1 188 ? -10.658 -28.692 42.540 1.00 86.69 188 ASP A CA 1
ATOM 1458 C C . ASP A 1 188 ? -11.694 -27.811 41.823 1.00 86.69 188 ASP A C 1
ATOM 1460 O O . ASP A 1 188 ? -12.897 -27.975 42.028 1.00 86.69 188 ASP A O 1
ATOM 1464 N N . ILE A 1 189 ? -11.223 -26.853 41.015 1.00 89.75 189 ILE A N 1
ATOM 1465 C CA . ILE A 1 189 ? -12.042 -25.882 40.280 1.00 89.75 189 ILE A CA 1
ATOM 1466 C C . ILE A 1 189 ? -11.647 -25.823 38.802 1.00 89.75 189 ILE A C 1
ATOM 1468 O O . ILE A 1 189 ? -10.494 -26.037 38.431 1.00 89.75 189 ILE A O 1
ATOM 1472 N N . THR A 1 190 ? -12.608 -25.460 37.953 1.00 91.12 190 THR A N 1
ATOM 1473 C CA . THR A 1 190 ? -12.381 -25.229 36.514 1.00 91.12 190 THR A CA 1
ATOM 1474 C C . THR A 1 190 ? -11.830 -23.825 36.235 1.00 91.12 190 THR A C 1
ATOM 1476 O O . THR A 1 190 ? -11.912 -22.931 37.085 1.00 91.12 190 THR A O 1
ATOM 1479 N N . MET A 1 191 ? -11.340 -23.565 35.011 1.00 91.38 191 MET A N 1
ATOM 1480 C CA . MET A 1 191 ? -10.916 -22.208 34.626 1.00 91.38 191 MET A CA 1
ATOM 1481 C C . MET A 1 191 ? -12.065 -21.205 34.732 1.00 91.38 191 MET A C 1
ATOM 1483 O O . MET A 1 191 ? -11.858 -20.073 35.170 1.00 91.38 191 MET A O 1
ATOM 1487 N N . ARG A 1 192 ? -13.292 -21.620 34.400 1.00 94.00 192 ARG A N 1
ATOM 1488 C CA . ARG A 1 192 ? -14.498 -20.791 34.549 1.00 94.00 192 ARG A CA 1
ATOM 1489 C C . ARG A 1 192 ? -14.724 -20.369 36.002 1.00 94.00 192 ARG A C 1
ATOM 1491 O O . ARG A 1 192 ? -15.015 -19.202 36.277 1.00 94.00 192 ARG A O 1
ATOM 1498 N N . GLU A 1 193 ? -14.594 -21.304 36.938 1.00 94.31 193 GLU A N 1
ATOM 1499 C CA . GLU A 1 193 ? -14.754 -21.032 38.369 1.00 94.31 193 GLU A CA 1
ATOM 1500 C C . GLU A 1 193 ? -13.613 -20.188 38.927 1.00 94.31 193 GLU A C 1
ATOM 1502 O O . GLU A 1 193 ? -13.857 -19.268 39.710 1.00 94.31 193 GLU A O 1
ATOM 1507 N N . PHE A 1 194 ? -12.387 -20.412 38.460 1.00 95.44 194 PHE A N 1
ATOM 1508 C CA . PHE A 1 194 ? -11.255 -19.563 38.807 1.00 95.44 194 PHE A CA 1
ATOM 1509 C C . PHE A 1 194 ? -11.479 -18.112 38.357 1.00 95.44 194 PHE A C 1
ATOM 1511 O O . PHE A 1 194 ? -11.366 -17.188 39.166 1.00 95.44 194 PHE A O 1
ATOM 1518 N N . ILE A 1 195 ? -11.914 -17.890 37.110 1.00 96.88 195 ILE A N 1
ATOM 1519 C CA . ILE A 1 195 ? -12.276 -16.554 36.606 1.00 96.88 195 ILE A CA 1
ATOM 1520 C C . ILE A 1 195 ? -13.425 -15.943 37.422 1.00 96.88 195 ILE A C 1
ATOM 1522 O O . ILE A 1 195 ? -13.382 -14.751 37.743 1.00 96.88 195 ILE A O 1
ATOM 1526 N N . ARG A 1 196 ? -14.421 -16.744 37.827 1.00 96.88 196 ARG A N 1
ATOM 1527 C CA . ARG A 1 196 ? -15.511 -16.306 38.716 1.00 96.88 196 ARG A CA 1
ATOM 1528 C C . ARG A 1 196 ? -14.989 -15.839 40.071 1.00 96.88 196 ARG A C 1
ATOM 1530 O O . ARG A 1 196 ? -15.397 -14.774 40.533 1.00 96.88 196 ARG A O 1
ATOM 1537 N N . MET A 1 197 ? -14.087 -16.592 40.699 1.00 96.44 197 MET A N 1
ATOM 1538 C CA . MET A 1 197 ? -13.477 -16.215 41.979 1.00 96.44 197 MET A CA 1
ATOM 1539 C C . MET A 1 197 ? -12.657 -14.926 41.857 1.00 96.44 197 MET A C 1
ATOM 1541 O O . MET A 1 197 ? -12.792 -14.036 42.699 1.00 96.44 197 MET A O 1
ATOM 1545 N N . LEU A 1 198 ? -11.870 -14.776 40.784 1.00 96.12 198 LEU A N 1
ATOM 1546 C CA . LEU A 1 198 ? -11.110 -13.549 40.528 1.00 96.12 198 LEU A CA 1
ATOM 1547 C C . LEU A 1 198 ? -12.031 -12.336 40.334 1.00 96.12 198 LEU A C 1
ATOM 1549 O O . LEU A 1 198 ? -11.806 -11.292 40.949 1.00 96.12 198 LEU A O 1
ATOM 1553 N N . ALA A 1 199 ? -13.092 -12.475 39.536 1.00 96.38 199 ALA A N 1
ATOM 1554 C CA . ALA A 1 199 ? -14.046 -11.398 39.275 1.00 96.38 199 ALA A CA 1
ATOM 1555 C C . ALA A 1 199 ? -14.884 -11.029 40.512 1.00 96.38 199 ALA A C 1
ATOM 1557 O O . ALA A 1 199 ? -15.223 -9.863 40.696 1.00 96.38 199 ALA A O 1
ATOM 1558 N N . LYS A 1 200 ? -15.192 -11.987 41.396 1.00 96.50 200 LYS A N 1
ATOM 1559 C CA . LYS A 1 200 ? -15.891 -11.723 42.667 1.00 96.50 200 LYS A CA 1
ATOM 1560 C C . LYS A 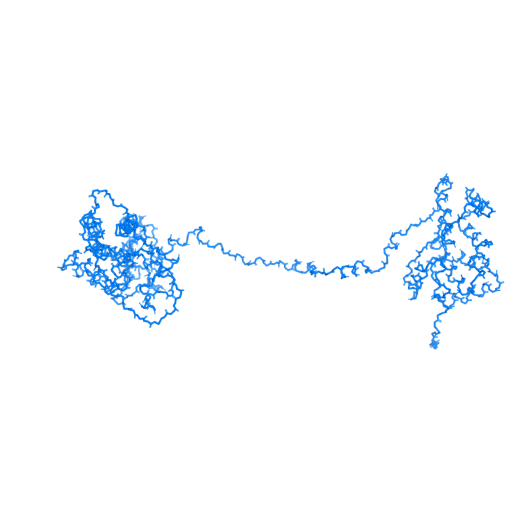1 200 ? -14.979 -11.207 43.785 1.00 96.50 200 LYS A C 1
ATOM 1562 O O . LYS A 1 200 ? -15.486 -10.846 44.844 1.00 96.50 200 LYS A O 1
ATOM 1567 N N . SER A 1 201 ? -13.665 -11.158 43.579 1.00 95.88 201 SER A N 1
ATOM 1568 C CA . SER A 1 201 ? -12.730 -10.685 44.601 1.00 95.88 201 SER A CA 1
ATOM 1569 C C . SER A 1 201 ? -12.956 -9.215 44.973 1.00 95.88 201 SER A C 1
ATOM 1571 O O . SER A 1 201 ? -13.328 -8.381 44.139 1.00 95.88 201 SER A O 1
ATOM 1573 N N . ASP A 1 202 ? -12.648 -8.866 46.222 1.00 94.81 202 ASP A N 1
ATOM 1574 C CA . ASP A 1 202 ? -12.726 -7.478 46.692 1.00 94.81 202 ASP A CA 1
ATOM 1575 C C . ASP A 1 202 ? -11.761 -6.561 45.935 1.00 94.81 202 ASP A C 1
ATOM 1577 O O . ASP A 1 202 ? -12.065 -5.394 45.686 1.00 94.81 202 ASP A O 1
ATOM 1581 N N . VAL A 1 203 ? -10.618 -7.099 45.496 1.00 93.81 203 VAL A N 1
ATOM 1582 C CA . VAL A 1 203 ? -9.644 -6.385 44.660 1.00 93.81 203 VAL A CA 1
ATOM 1583 C C . VAL A 1 203 ? -10.296 -5.940 43.351 1.00 93.81 203 VAL A C 1
ATOM 1585 O O . VAL A 1 203 ? -10.213 -4.765 42.988 1.00 93.81 203 VAL A O 1
ATOM 1588 N N . PHE A 1 204 ? -10.990 -6.850 42.663 1.00 95.06 204 PHE A N 1
ATOM 1589 C CA . PHE A 1 204 ? -11.667 -6.548 41.404 1.00 95.06 204 PHE A CA 1
ATOM 1590 C C . PHE A 1 204 ? -12.819 -5.555 41.606 1.00 95.06 204 PHE A C 1
ATOM 1592 O O . PHE A 1 204 ? -12.913 -4.551 40.892 1.00 95.06 204 PHE A O 1
ATOM 1599 N N . ARG A 1 205 ? -13.647 -5.772 42.637 1.00 95.19 205 ARG A N 1
ATOM 1600 C CA . ARG A 1 205 ? -14.757 -4.876 43.000 1.00 95.19 205 ARG A CA 1
ATOM 1601 C C . ARG A 1 205 ? -14.272 -3.452 43.298 1.00 95.19 205 ARG A C 1
ATOM 1603 O O . ARG A 1 205 ? -14.865 -2.486 42.818 1.00 95.19 205 ARG A O 1
ATOM 1610 N N . ASN A 1 206 ? -13.174 -3.308 44.038 1.00 94.12 206 ASN A N 1
ATOM 1611 C CA . ASN A 1 206 ? -12.611 -2.002 44.390 1.00 94.12 206 ASN A CA 1
ATOM 1612 C C . ASN A 1 206 ? -11.964 -1.269 43.207 1.00 94.12 206 ASN A C 1
ATOM 1614 O O . ASN A 1 206 ? -11.866 -0.038 43.219 1.00 94.12 206 ASN A O 1
ATOM 1618 N N . MET A 1 207 ? -11.504 -2.002 42.191 1.00 91.81 207 MET A N 1
ATOM 1619 C CA . MET A 1 207 ? -10.952 -1.403 40.974 1.00 91.81 207 MET A CA 1
ATOM 1620 C C . MET A 1 207 ? -12.044 -0.976 39.995 1.00 91.81 207 MET A C 1
ATOM 1622 O O . MET A 1 207 ? -11.989 0.144 39.486 1.00 91.81 207 MET A O 1
ATOM 1626 N N . TYR A 1 208 ? -13.016 -1.852 39.728 1.00 93.81 208 TYR A N 1
ATOM 1627 C CA . TYR A 1 208 ? -13.901 -1.719 38.567 1.00 93.81 208 TYR A CA 1
ATOM 1628 C C . TYR A 1 208 ? -15.380 -1.522 38.896 1.00 93.81 208 TYR A C 1
ATOM 1630 O O . TYR A 1 208 ? -16.143 -1.181 38.000 1.00 93.81 208 TYR A O 1
ATOM 1638 N N . TRP A 1 209 ? -15.804 -1.684 40.150 1.00 95.06 209 TRP A N 1
ATOM 1639 C CA . TRP A 1 209 ? -17.200 -1.460 40.537 1.00 95.06 209 TRP A CA 1
ATOM 1640 C C . TRP A 1 209 ? -17.376 -0.197 41.379 1.00 95.06 209 TRP A C 1
ATOM 1642 O O . TRP A 1 209 ? -18.131 0.691 41.002 1.00 95.06 209 TRP A O 1
ATOM 1652 N N . SER A 1 210 ? -16.658 -0.073 42.499 1.00 93.88 210 SER A N 1
ATOM 1653 C CA . SER A 1 210 ? -16.910 1.004 43.473 1.00 93.88 210 SER A CA 1
ATOM 1654 C C . SER A 1 210 ? -16.556 2.410 42.976 1.00 93.88 210 SER A C 1
ATOM 1656 O O . SER A 1 210 ? -17.140 3.385 43.439 1.00 93.88 210 SER A O 1
ATOM 1658 N N . LYS A 1 211 ? -15.604 2.528 42.042 1.00 92.88 211 LYS A N 1
ATOM 1659 C CA . LYS A 1 211 ? -15.082 3.817 41.546 1.00 92.88 211 LYS A CA 1
ATOM 1660 C C . LYS A 1 211 ? -15.718 4.295 40.242 1.00 92.88 211 LYS A C 1
ATOM 1662 O O . LYS A 1 211 ? -15.455 5.420 39.818 1.00 92.88 211 LYS A O 1
ATOM 1667 N N . LEU A 1 212 ? -16.479 3.438 39.567 1.00 93.06 212 LEU A N 1
ATOM 1668 C CA . LEU A 1 212 ? -17.023 3.718 38.243 1.00 93.06 212 LEU A CA 1
ATOM 1669 C C . LEU A 1 212 ? -18.525 3.973 38.319 1.00 93.06 212 LEU A C 1
ATOM 1671 O O . LEU A 1 212 ? -19.229 3.442 39.171 1.00 93.06 212 LEU A O 1
ATOM 1675 N N . TYR A 1 213 ? -19.028 4.768 37.375 1.00 93.19 213 TYR A N 1
ATOM 1676 C CA . TYR A 1 213 ? -20.465 4.853 37.130 1.00 93.19 213 TYR A CA 1
ATOM 1677 C C . TYR A 1 213 ? -21.013 3.465 36.768 1.00 93.19 213 TYR A C 1
ATOM 1679 O O . TYR A 1 213 ? -20.363 2.740 36.019 1.00 93.19 213 TYR A O 1
ATOM 1687 N N . VAL A 1 214 ? -22.208 3.108 37.249 1.00 94.88 214 VAL A N 1
ATOM 1688 C CA . VAL A 1 214 ? -22.764 1.745 37.143 1.00 94.88 214 VAL A CA 1
ATOM 1689 C C . VAL A 1 214 ? -22.739 1.211 35.707 1.00 94.88 214 VAL A C 1
ATOM 1691 O O . VAL A 1 214 ? -22.218 0.125 35.477 1.00 94.88 214 VAL A O 1
ATOM 1694 N N . CYS A 1 215 ? -23.199 1.981 34.715 1.00 94.69 215 CYS A N 1
ATOM 1695 C CA . CYS A 1 215 ? -23.176 1.522 33.320 1.00 94.69 215 CYS A CA 1
ATOM 1696 C C . CYS A 1 215 ? -21.747 1.408 32.757 1.00 94.69 215 CYS A C 1
ATOM 1698 O O . CYS A 1 215 ? -21.471 0.496 31.986 1.00 94.69 215 CYS A O 1
ATOM 1700 N N . LYS A 1 216 ? -20.820 2.284 33.179 1.00 95.12 216 LYS A N 1
ATOM 1701 C CA . LYS A 1 216 ? -19.391 2.197 32.813 1.00 95.12 216 LYS A CA 1
ATOM 1702 C C . LYS A 1 216 ? -18.742 0.950 33.418 1.00 95.12 216 LYS A C 1
ATOM 1704 O O . LYS A 1 216 ? -17.951 0.286 32.754 1.00 95.12 216 LYS A O 1
ATOM 1709 N N . ALA A 1 217 ? -19.099 0.615 34.658 1.00 95.69 217 ALA A N 1
ATOM 1710 C CA . ALA A 1 217 ? -18.658 -0.602 35.325 1.00 95.69 217 ALA A CA 1
ATOM 1711 C C . ALA A 1 217 ? -19.175 -1.846 34.591 1.00 95.69 217 ALA A C 1
ATOM 1713 O O . ALA A 1 217 ? -18.377 -2.713 34.246 1.00 95.69 217 ALA A O 1
ATOM 1714 N N . ILE A 1 218 ? -20.481 -1.902 34.298 1.00 96.50 218 ILE A N 1
ATOM 1715 C CA . ILE A 1 218 ? -21.103 -3.009 33.556 1.00 96.50 218 ILE A CA 1
ATOM 1716 C C . ILE A 1 218 ? -20.413 -3.199 32.203 1.00 96.50 218 ILE A C 1
ATOM 1718 O O . ILE A 1 218 ? -19.975 -4.308 31.909 1.00 96.50 218 ILE A O 1
ATOM 1722 N N . GLU A 1 219 ? -20.249 -2.128 31.423 1.00 95.69 219 GLU A N 1
ATOM 1723 C CA . GLU A 1 219 ? -19.597 -2.184 30.109 1.00 95.69 219 GLU A CA 1
ATOM 1724 C C . GLU A 1 219 ? -18.163 -2.724 30.210 1.00 95.69 219 GLU A C 1
ATOM 1726 O O . GLU A 1 219 ? -17.763 -3.617 29.463 1.00 95.69 219 GLU A O 1
ATOM 1731 N N . TYR A 1 220 ? -17.380 -2.233 31.173 1.00 95.62 220 TYR A N 1
ATOM 1732 C CA . TYR A 1 220 ? -16.001 -2.681 31.350 1.00 95.62 220 TYR A CA 1
ATOM 1733 C C . TYR A 1 220 ? -15.903 -4.147 31.804 1.00 95.62 220 TYR A C 1
ATOM 1735 O O . TYR A 1 220 ? -15.087 -4.906 31.277 1.00 95.62 220 TYR A O 1
ATOM 1743 N N . ILE A 1 221 ? -16.743 -4.567 32.754 1.00 95.94 221 ILE A N 1
ATOM 1744 C CA . ILE A 1 221 ? -16.786 -5.952 33.248 1.00 95.94 221 ILE A CA 1
ATOM 1745 C C . ILE A 1 221 ? -17.203 -6.902 32.124 1.00 95.94 221 ILE A C 1
ATOM 1747 O O . ILE A 1 221 ? -16.567 -7.937 31.919 1.00 95.94 221 ILE A O 1
ATOM 1751 N N . HIS A 1 222 ? -18.226 -6.522 31.359 1.00 96.12 222 HIS A N 1
ATOM 1752 C CA . HIS A 1 222 ? -18.701 -7.272 30.205 1.00 96.12 222 HIS A CA 1
ATOM 1753 C C . HIS A 1 222 ? -17.577 -7.501 29.186 1.00 96.12 222 HIS A C 1
ATOM 1755 O O . HIS A 1 222 ? -17.337 -8.632 28.762 1.00 96.12 222 HIS A O 1
ATOM 1761 N N . ARG A 1 223 ? -16.800 -6.456 28.874 1.00 95.00 223 ARG A N 1
ATOM 1762 C CA . ARG A 1 223 ? -15.633 -6.559 27.984 1.00 95.00 223 ARG A CA 1
ATOM 1763 C C . ARG A 1 223 ? -14.560 -7.513 28.496 1.00 95.00 223 ARG A C 1
ATOM 1765 O O . ARG A 1 223 ? -14.005 -8.265 27.701 1.00 95.00 223 ARG A O 1
ATOM 1772 N N . ARG A 1 224 ? -14.270 -7.511 29.799 1.00 94.75 224 ARG A N 1
ATOM 1773 C CA . ARG A 1 224 ? -13.227 -8.371 30.391 1.00 94.75 224 ARG A CA 1
ATOM 1774 C C . ARG A 1 224 ? -13.628 -9.842 30.448 1.00 94.75 224 ARG A C 1
ATOM 1776 O O . ARG A 1 224 ? -12.788 -10.704 30.201 1.00 94.75 224 ARG A O 1
ATOM 1783 N N . LEU A 1 225 ? -14.893 -10.128 30.745 1.00 95.88 225 LEU A N 1
ATOM 1784 C CA . LEU A 1 225 ? -15.373 -11.502 30.907 1.00 95.88 225 LEU A CA 1
ATOM 1785 C C . LEU A 1 225 ? -15.817 -12.144 29.587 1.00 95.88 225 LEU A C 1
ATOM 1787 O O . LEU A 1 225 ? -15.527 -13.315 29.371 1.00 95.88 225 LEU A O 1
ATOM 1791 N N . LEU A 1 226 ? -16.483 -11.400 28.696 1.00 95.88 226 LEU A N 1
ATOM 1792 C CA . LEU A 1 226 ? -16.969 -11.923 27.409 1.00 95.88 226 LEU A CA 1
ATOM 1793 C C . LEU A 1 226 ? -16.069 -11.581 26.220 1.00 95.88 226 LEU A C 1
ATOM 1795 O O . LEU A 1 226 ? -16.299 -12.085 25.118 1.00 95.88 226 LEU A O 1
ATOM 1799 N N . GLY A 1 227 ? -15.068 -10.720 26.400 1.00 94.19 227 GLY A N 1
ATOM 1800 C CA . GLY A 1 227 ? -14.166 -10.323 25.321 1.00 94.19 227 GLY A CA 1
ATOM 1801 C C . GLY A 1 227 ? -14.800 -9.406 24.274 1.00 94.19 227 GLY A C 1
ATOM 1802 O O . GLY A 1 227 ? -14.252 -9.270 23.186 1.00 94.19 227 GLY A O 1
ATOM 1803 N N . ARG A 1 228 ? -15.966 -8.809 24.549 1.00 95.38 228 ARG A N 1
ATOM 1804 C CA . ARG A 1 228 ? -16.651 -7.886 23.631 1.00 95.38 228 ARG A CA 1
ATOM 1805 C C . ARG A 1 228 ? -17.392 -6.777 24.378 1.00 95.38 228 ARG A C 1
ATOM 1807 O O . ARG A 1 228 ? -17.808 -7.005 25.515 1.00 95.38 228 ARG A O 1
ATOM 1814 N N . PRO A 1 229 ? -17.594 -5.601 23.770 1.00 95.94 229 PRO A N 1
ATOM 1815 C CA . PRO A 1 229 ? -18.526 -4.604 24.293 1.00 95.94 229 PRO A CA 1
ATOM 1816 C C . PRO A 1 229 ? -19.981 -5.084 24.190 1.00 95.94 229 PRO A C 1
ATOM 1818 O O . PRO A 1 229 ? -20.284 -6.083 23.517 1.00 95.94 229 PRO A O 1
ATOM 1821 N N . THR A 1 230 ? -20.885 -4.381 24.873 1.00 96.06 230 THR A N 1
ATOM 1822 C CA . THR A 1 230 ? -22.319 -4.672 24.752 1.00 96.06 230 THR A CA 1
ATOM 1823 C C . THR A 1 230 ? -22.828 -4.344 23.350 1.00 96.06 230 THR A C 1
ATOM 1825 O O . THR A 1 230 ? -22.345 -3.442 22.660 1.00 96.06 230 THR A O 1
ATOM 1828 N N . TYR A 1 231 ? -23.814 -5.113 22.896 1.00 95.38 231 TYR A N 1
ATOM 1829 C CA . TYR A 1 231 ? -24.388 -4.942 21.569 1.00 95.38 231 TYR A CA 1
ATOM 1830 C C . TYR A 1 231 ? -25.276 -3.714 21.461 1.00 95.38 231 TYR A C 1
ATOM 1832 O O . TYR A 1 231 ? -25.348 -3.107 20.400 1.00 95.38 231 TYR A O 1
ATOM 1840 N N . GLY A 1 232 ? -25.987 -3.349 22.517 1.00 94.81 232 GLY A N 1
ATOM 1841 C CA . GLY A 1 232 ? -26.963 -2.277 22.435 1.00 94.81 232 GLY A CA 1
ATOM 1842 C C . GLY A 1 232 ? -27.731 -2.084 23.728 1.00 94.81 232 GLY A C 1
ATOM 1843 O O . GLY A 1 232 ? -27.338 -2.562 24.794 1.00 94.81 232 GLY A O 1
ATOM 1844 N N . ARG A 1 233 ? -28.858 -1.374 23.627 1.00 95.12 233 ARG A N 1
ATOM 1845 C CA . ARG A 1 233 ? -29.601 -0.909 24.805 1.00 95.12 233 ARG A CA 1
ATOM 1846 C C . ARG A 1 233 ? -30.224 -2.048 25.606 1.00 95.12 233 ARG A C 1
ATOM 1848 O O . ARG A 1 233 ? -30.217 -1.991 26.830 1.00 95.12 233 ARG A O 1
ATOM 1855 N N . GLN A 1 234 ? -30.770 -3.060 24.933 1.00 95.38 234 GLN A N 1
ATOM 1856 C CA . GLN A 1 234 ? -31.470 -4.166 25.594 1.00 95.38 234 GLN A CA 1
ATOM 1857 C C . GLN A 1 234 ? -30.558 -4.936 26.559 1.00 95.38 234 GLN A C 1
ATOM 1859 O O . GLN A 1 234 ? -30.937 -5.176 27.703 1.00 95.38 234 GLN A O 1
ATOM 1864 N N . GLU A 1 235 ? -29.350 -5.276 26.105 1.00 95.19 235 GLU A N 1
ATOM 1865 C CA . GLU A 1 235 ? -28.355 -6.012 26.889 1.00 95.19 235 GLU A CA 1
ATOM 1866 C C . GLU A 1 235 ? -27.900 -5.191 28.104 1.00 95.19 235 GLU A C 1
ATOM 1868 O O . GLU A 1 235 ? -27.961 -5.668 29.238 1.00 95.19 235 GLU A O 1
ATOM 1873 N N . MET A 1 236 ? -27.556 -3.918 27.889 1.00 95.69 236 MET A N 1
ATOM 1874 C CA . MET A 1 236 ? -27.159 -3.016 28.971 1.00 95.69 236 MET A CA 1
ATOM 1875 C C . MET A 1 236 ? -28.276 -2.819 30.008 1.00 95.69 236 MET A C 1
ATOM 1877 O O . MET A 1 236 ? -28.012 -2.845 31.208 1.00 95.69 236 MET A O 1
ATOM 1881 N N . ASN A 1 237 ? -29.530 -2.674 29.571 1.00 95.56 237 ASN A N 1
ATOM 1882 C CA . ASN A 1 237 ? -30.670 -2.523 30.480 1.00 95.56 237 ASN A CA 1
ATOM 1883 C C . ASN A 1 237 ? -30.919 -3.773 31.313 1.00 95.56 237 ASN A C 1
ATOM 1885 O O . ASN A 1 237 ? -31.124 -3.661 32.517 1.00 95.56 237 ASN A O 1
ATOM 1889 N N . ALA A 1 238 ? -30.842 -4.957 30.704 1.00 95.88 238 ALA A N 1
ATOM 1890 C CA . ALA A 1 238 ? -31.002 -6.209 31.432 1.00 95.88 238 ALA A CA 1
ATOM 1891 C C . ALA A 1 238 ? -29.948 -6.352 32.545 1.00 95.88 238 ALA A C 1
ATOM 1893 O O . ALA A 1 238 ? -30.271 -6.766 33.661 1.00 95.88 238 ALA A O 1
ATOM 1894 N N . PHE A 1 239 ? -28.698 -5.963 32.271 1.00 96.69 239 PHE A N 1
ATOM 1895 C CA . PHE A 1 239 ? -27.639 -5.955 33.280 1.00 96.69 239 PHE A CA 1
ATOM 1896 C C . PHE A 1 239 ? -27.818 -4.859 34.328 1.00 96.69 239 PHE A C 1
ATOM 1898 O O . PHE A 1 239 ? -27.551 -5.102 35.504 1.00 96.69 239 PHE A O 1
ATOM 1905 N N . PHE A 1 240 ? -28.293 -3.678 33.938 1.00 96.62 240 PHE A N 1
ATOM 1906 C CA . PHE A 1 240 ? -28.581 -2.594 34.871 1.00 96.62 240 PHE A CA 1
ATOM 1907 C C . PHE A 1 240 ? -29.706 -2.969 35.847 1.00 96.62 240 PHE A C 1
ATOM 1909 O O . PHE A 1 240 ? -29.540 -2.822 37.057 1.00 96.62 240 PHE A O 1
ATOM 1916 N N . ASP A 1 241 ? -30.802 -3.541 35.344 1.00 97.12 241 ASP A N 1
ATOM 1917 C CA . ASP A 1 241 ? -31.936 -4.010 36.150 1.00 97.12 241 ASP A CA 1
ATOM 1918 C C . ASP A 1 241 ? -31.551 -5.170 37.077 1.00 97.12 241 ASP A C 1
ATOM 1920 O O . ASP A 1 241 ? -32.063 -5.302 38.191 1.00 97.12 241 ASP A O 1
ATOM 1924 N N . LEU A 1 242 ? -30.634 -6.030 36.633 1.00 96.81 242 LEU A N 1
ATOM 1925 C CA . LEU A 1 242 ? -30.083 -7.086 37.474 1.00 96.81 242 LEU A CA 1
ATOM 1926 C C . LEU A 1 242 ? -29.228 -6.501 38.603 1.00 96.81 242 LEU A C 1
ATOM 1928 O O . LEU A 1 242 ? -29.390 -6.893 39.761 1.00 96.81 242 LEU A O 1
ATOM 1932 N N . CYS A 1 243 ? -28.345 -5.557 38.272 1.00 96.00 243 CYS A N 1
ATOM 1933 C CA . CYS A 1 243 ? -27.490 -4.877 39.239 1.00 96.00 243 CYS A CA 1
ATOM 1934 C C . CYS A 1 243 ? -28.304 -4.100 40.275 1.00 96.00 243 CYS A C 1
ATOM 1936 O O . CYS A 1 243 ? -27.960 -4.133 41.455 1.00 96.00 243 CYS A O 1
ATOM 1938 N N . SER A 1 244 ? -29.382 -3.429 39.862 1.00 95.50 244 SER A N 1
ATOM 1939 C CA . SER A 1 244 ? -30.231 -2.657 40.774 1.00 95.50 244 SER A CA 1
ATOM 1940 C C . SER A 1 244 ? -30.973 -3.545 41.777 1.00 95.50 244 SER A C 1
ATOM 1942 O O . SER A 1 244 ? -31.164 -3.138 42.919 1.00 95.50 244 SER A O 1
ATOM 1944 N N . LYS A 1 245 ? -31.335 -4.776 41.387 1.00 97.06 245 LYS A N 1
ATOM 1945 C CA . LYS A 1 245 ? -32.062 -5.727 42.247 1.00 97.06 245 LYS A CA 1
ATOM 1946 C C . LYS A 1 245 ? -31.158 -6.621 43.097 1.00 97.06 245 LYS A C 1
ATOM 1948 O O . LYS A 1 245 ? -31.489 -6.898 44.244 1.00 97.06 245 LYS A O 1
ATOM 1953 N N . LYS A 1 246 ? -30.065 -7.137 42.526 1.00 96.69 246 LYS A N 1
ATOM 1954 C CA . LYS A 1 246 ? -29.230 -8.196 43.135 1.00 96.69 246 LYS A CA 1
ATOM 1955 C C . LYS A 1 246 ? -27.765 -7.797 43.349 1.00 96.69 246 LYS A C 1
ATOM 1957 O O . LYS A 1 246 ? -27.009 -8.549 43.960 1.00 96.69 246 LYS A O 1
ATOM 1962 N N . GLY A 1 247 ? -27.351 -6.629 42.863 1.00 94.19 247 GLY A N 1
ATOM 1963 C CA . GLY A 1 247 ? -25.995 -6.113 43.027 1.00 94.19 247 GLY A CA 1
ATOM 1964 C C . GLY A 1 247 ? -24.939 -6.758 42.123 1.00 94.19 247 GLY A C 1
ATOM 1965 O O . GLY A 1 247 ? -25.229 -7.482 41.172 1.00 94.19 247 GLY A O 1
ATOM 1966 N N . PHE A 1 248 ? -23.676 -6.465 42.441 1.00 95.62 248 PHE A N 1
ATOM 1967 C CA . PHE A 1 248 ? -22.494 -6.793 41.638 1.00 95.62 248 PHE A CA 1
ATOM 1968 C C . PHE A 1 248 ? -22.257 -8.300 41.441 1.00 95.62 248 PHE A C 1
ATOM 1970 O O . PHE A 1 248 ? -21.968 -8.739 40.331 1.00 95.62 248 PHE A O 1
ATOM 1977 N N . TYR A 1 249 ? -22.390 -9.113 42.493 1.00 96.88 249 TYR A N 1
ATOM 1978 C CA . TYR A 1 249 ? -22.078 -10.545 42.406 1.00 96.88 249 TYR A CA 1
ATOM 1979 C C . TYR A 1 249 ? -22.996 -11.279 41.421 1.00 96.88 249 TYR A C 1
ATOM 1981 O O . TYR A 1 249 ? -22.527 -12.128 40.665 1.00 96.88 249 TYR A O 1
ATOM 1989 N N . ALA A 1 250 ? -24.272 -10.886 41.367 1.00 96.88 250 ALA A N 1
ATOM 1990 C CA . ALA A 1 250 ? -25.241 -11.449 40.436 1.00 96.88 250 ALA A CA 1
ATOM 1991 C C . ALA A 1 250 ? -24.935 -11.099 38.971 1.00 96.88 250 ALA A C 1
ATOM 1993 O O . ALA A 1 250 ? -25.226 -11.904 38.090 1.00 96.88 250 ALA A O 1
ATOM 1994 N N . LEU A 1 251 ? -24.337 -9.931 38.702 1.00 96.50 251 LEU A N 1
ATOM 1995 C CA . LEU A 1 251 ? -23.877 -9.563 37.360 1.00 96.50 251 LEU A CA 1
ATOM 1996 C C . LEU A 1 251 ? -22.786 -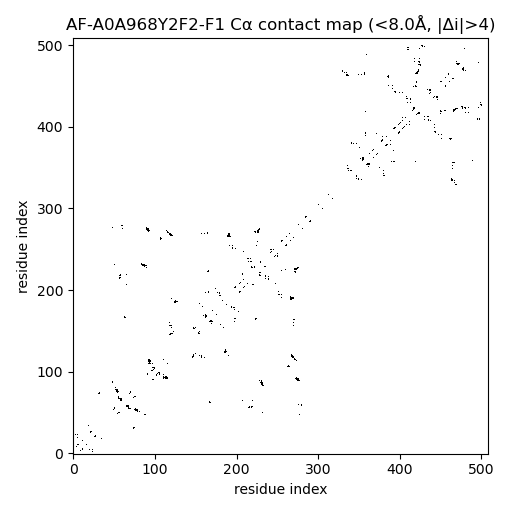10.522 36.878 1.00 96.50 251 LEU A C 1
ATOM 1998 O O . LEU A 1 251 ? -22.875 -11.041 35.768 1.00 96.50 251 LEU A O 1
ATOM 2002 N N . VAL A 1 252 ? -21.779 -10.766 37.721 1.00 97.38 252 VAL A N 1
ATOM 2003 C CA . VAL A 1 252 ? -20.669 -11.675 37.402 1.00 97.38 252 VAL A CA 1
ATOM 2004 C C . VAL A 1 252 ? -21.194 -13.084 37.132 1.00 97.38 252 VAL A C 1
ATOM 2006 O O . VAL A 1 252 ? -20.838 -13.675 36.115 1.00 97.38 252 VAL A O 1
ATOM 2009 N N . ASP A 1 253 ? -22.088 -13.587 37.987 1.00 97.50 253 ASP A N 1
ATOM 2010 C CA . ASP A 1 253 ? -22.712 -14.900 37.787 1.00 97.50 253 ASP A CA 1
ATOM 2011 C C . ASP A 1 253 ? -23.496 -14.951 36.476 1.00 97.50 253 ASP A C 1
ATOM 2013 O O . ASP A 1 253 ? -23.272 -15.836 35.659 1.00 97.50 253 ASP A O 1
ATOM 2017 N N . LYS A 1 254 ? -24.334 -13.943 36.197 1.00 97.44 254 LYS A N 1
ATOM 2018 C CA . LYS A 1 254 ? -25.134 -13.906 34.966 1.00 97.44 254 LYS A CA 1
ATOM 2019 C C . LYS A 1 254 ? -24.284 -13.901 33.695 1.00 97.44 254 LYS A C 1
ATOM 2021 O O . LYS A 1 254 ? -24.706 -14.486 32.698 1.00 97.44 254 LYS A O 1
ATOM 2026 N N . ILE A 1 255 ? -23.131 -13.230 33.713 1.00 97.44 255 ILE A N 1
ATOM 2027 C CA . ILE A 1 255 ? -22.213 -13.185 32.569 1.00 97.44 255 ILE A CA 1
ATOM 2028 C C . ILE A 1 255 ? -21.517 -14.539 32.382 1.00 97.44 255 ILE A C 1
ATOM 2030 O O . ILE A 1 255 ? -21.464 -15.044 31.261 1.00 97.44 255 ILE A O 1
ATOM 2034 N N . ILE A 1 256 ? -21.009 -15.139 33.461 1.00 96.88 256 ILE A N 1
ATOM 2035 C CA . ILE A 1 256 ? -20.251 -16.398 33.394 1.00 96.88 256 ILE A CA 1
ATOM 2036 C C . ILE A 1 256 ? -21.170 -17.599 33.118 1.00 96.88 256 ILE A C 1
ATOM 2038 O O . ILE A 1 256 ? -20.784 -18.503 32.388 1.00 96.88 256 ILE A O 1
ATOM 2042 N N . ASP A 1 257 ? -22.398 -17.591 33.640 1.00 96.88 257 ASP A N 1
ATOM 2043 C CA . ASP A 1 257 ? -23.417 -18.621 33.379 1.00 96.88 257 ASP A CA 1
ATOM 2044 C C . ASP A 1 257 ? -24.127 -18.433 32.024 1.00 96.88 257 ASP A C 1
ATOM 2046 O O . ASP A 1 257 ? -25.072 -19.154 31.696 1.00 96.88 257 ASP A O 1
ATOM 2050 N N . SER A 1 258 ? -23.722 -17.439 31.226 1.00 96.56 258 SER A N 1
ATOM 2051 C CA . SER A 1 258 ? -24.331 -17.200 29.921 1.00 96.56 258 SER A CA 1
ATOM 2052 C C . SER A 1 258 ? -23.979 -18.304 28.920 1.00 96.56 258 SER A C 1
ATOM 2054 O O . SER A 1 258 ? -22.875 -18.851 28.909 1.00 96.56 258 SER A O 1
ATOM 2056 N N . VAL A 1 259 ? -24.919 -18.596 28.017 1.00 95.69 259 VAL A N 1
ATOM 2057 C CA . VAL A 1 259 ? -24.703 -19.552 26.918 1.00 95.69 259 VAL A CA 1
ATOM 2058 C C . VAL A 1 259 ? -23.532 -19.109 26.040 1.00 95.69 259 VAL A C 1
ATOM 2060 O O . VAL A 1 259 ? -22.715 -19.929 25.641 1.00 95.69 259 VAL A O 1
ATOM 2063 N N . GLU A 1 260 ? -23.394 -17.801 25.812 1.00 95.25 260 GLU A N 1
ATOM 2064 C CA . GLU A 1 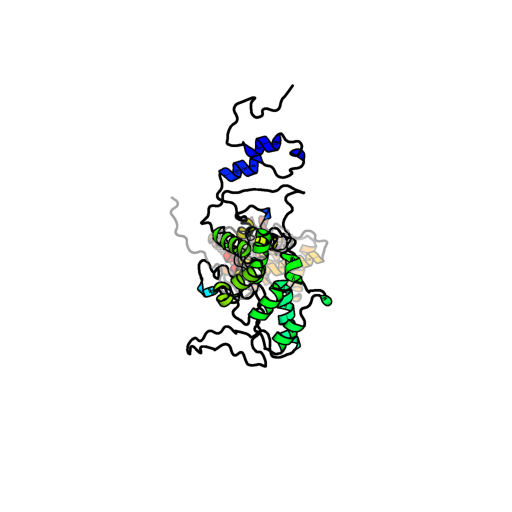260 ? -22.292 -17.249 25.025 1.00 95.25 260 GLU A CA 1
ATOM 2065 C C . GLU A 1 260 ? -20.923 -17.500 25.666 1.00 95.25 260 GLU A C 1
ATOM 2067 O O . GLU A 1 260 ? -19.980 -17.837 24.952 1.00 95.25 260 GLU A O 1
ATOM 2072 N N . TYR A 1 261 ? -20.802 -17.361 26.991 1.00 96.38 261 TYR A N 1
ATOM 2073 C CA . TYR A 1 261 ? -19.552 -17.653 27.693 1.00 96.38 261 TYR A CA 1
ATOM 2074 C C . TYR A 1 261 ? -19.177 -19.133 27.549 1.00 96.38 261 TYR A C 1
ATOM 2076 O O . TYR A 1 261 ? -18.043 -19.452 27.186 1.00 96.38 261 TYR A O 1
ATOM 2084 N N . ASN A 1 262 ? -20.143 -20.032 27.765 1.00 94.75 262 ASN A N 1
ATOM 2085 C CA . ASN A 1 262 ? -19.928 -21.475 27.658 1.00 94.75 262 ASN A CA 1
ATOM 2086 C C . ASN A 1 262 ? -19.559 -21.911 26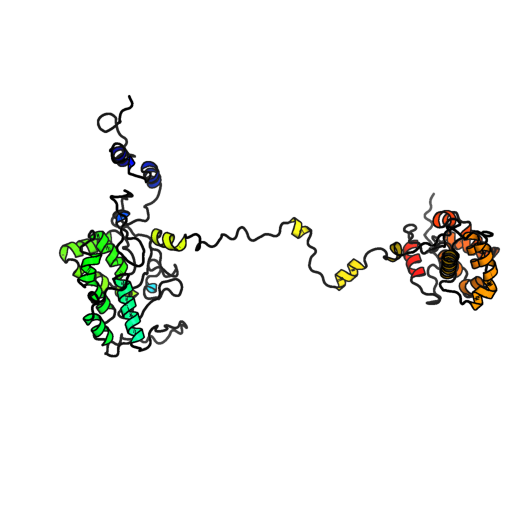.228 1.00 94.75 262 ASN A C 1
ATOM 2088 O O . ASN A 1 262 ? -18.664 -22.731 26.061 1.00 94.75 262 ASN A O 1
ATOM 2092 N N . GLU A 1 263 ? -20.195 -21.353 25.195 1.00 93.38 263 GLU A N 1
ATOM 2093 C CA . GLU A 1 263 ? -19.870 -21.666 23.794 1.00 93.38 263 GLU A CA 1
ATOM 2094 C C . GLU A 1 263 ? -18.512 -21.105 23.346 1.00 93.38 263 GLU A C 1
ATOM 2096 O O . GLU A 1 263 ? -17.851 -21.704 22.498 1.00 93.38 263 GLU A O 1
ATOM 2101 N N . ALA A 1 264 ? -18.101 -19.949 23.878 1.00 92.88 264 ALA A N 1
ATOM 2102 C CA . ALA A 1 264 ? -16.873 -19.277 23.457 1.00 92.88 264 ALA A CA 1
ATOM 2103 C C . ALA A 1 264 ? -15.619 -19.766 24.192 1.00 92.88 264 ALA A C 1
ATOM 2105 O O . ALA A 1 264 ? -14.556 -19.890 23.581 1.00 92.88 264 ALA A O 1
ATOM 2106 N N . PHE A 1 265 ? -15.732 -20.008 25.499 1.00 93.56 265 PHE A N 1
ATOM 2107 C CA . PHE A 1 265 ? -14.594 -20.326 26.366 1.00 93.56 265 PHE A CA 1
ATOM 2108 C C . PHE A 1 265 ? -14.721 -21.683 27.063 1.00 93.56 265 PHE A C 1
ATOM 2110 O O . PHE A 1 265 ? -13.712 -22.252 27.469 1.00 93.56 265 PHE A O 1
ATOM 2117 N N . GLY A 1 266 ? -15.935 -22.214 27.210 1.00 89.81 266 GLY A N 1
ATOM 2118 C CA . GLY A 1 266 ? -16.160 -23.455 27.944 1.00 89.81 266 GLY A CA 1
ATOM 2119 C C . GLY A 1 266 ? -15.688 -23.367 29.398 1.00 89.81 266 GLY A C 1
ATOM 2120 O O . GLY A 1 266 ? -15.902 -22.367 30.086 1.00 89.81 266 GLY A O 1
ATOM 2121 N N . GLU A 1 267 ? -15.057 -24.439 29.870 1.00 89.75 267 GLU A N 1
ATOM 2122 C CA . GLU A 1 267 ? -14.564 -24.573 31.249 1.00 89.75 267 GLU A CA 1
ATOM 2123 C C . GLU A 1 267 ? -13.032 -24.571 31.347 1.00 89.75 267 GLU A C 1
ATOM 2125 O O . GLU A 1 267 ? -12.489 -24.542 32.451 1.00 89.75 267 GLU A O 1
ATOM 2130 N N . ASP A 1 268 ? -12.343 -24.576 30.204 1.00 88.25 268 ASP A N 1
ATOM 2131 C CA . ASP A 1 268 ? -10.902 -24.802 30.054 1.00 88.25 268 ASP A CA 1
ATOM 2132 C C . ASP A 1 268 ? -10.146 -23.582 29.502 1.00 88.25 268 ASP A C 1
ATOM 2134 O O . ASP A 1 268 ? -8.931 -23.472 29.673 1.00 88.25 268 ASP A O 1
ATOM 2138 N N . THR A 1 269 ? -10.835 -22.654 28.834 1.00 91.44 269 THR A N 1
ATOM 2139 C CA . THR A 1 269 ? -10.197 -21.559 28.098 1.00 91.44 269 THR A CA 1
ATOM 2140 C C . THR A 1 269 ? -10.239 -20.253 28.888 1.00 91.44 269 THR A C 1
ATOM 2142 O O . THR A 1 269 ? -11.284 -19.830 29.381 1.00 91.44 269 THR A O 1
ATOM 2145 N N . VAL A 1 270 ? -9.098 -19.564 28.980 1.00 94.75 270 VAL A N 1
ATOM 2146 C CA . VAL A 1 270 ? -9.043 -18.203 29.535 1.00 94.75 270 VAL A CA 1
ATOM 2147 C C . VAL A 1 270 ? -9.775 -17.254 28.579 1.00 94.75 270 VAL A C 1
ATOM 2149 O O . VAL A 1 270 ? -9.480 -17.284 27.379 1.00 94.75 270 VAL A O 1
ATOM 2152 N N . PRO A 1 271 ? -10.681 -16.381 29.065 1.00 95.94 271 PRO A N 1
ATOM 2153 C CA . PRO A 1 271 ? -11.305 -15.381 28.212 1.00 95.94 271 PRO A CA 1
ATOM 2154 C C . PRO A 1 271 ? -10.267 -14.527 27.483 1.00 95.94 271 PRO A C 1
ATOM 2156 O O . PRO A 1 271 ? -9.201 -14.227 28.010 1.00 95.94 271 PRO A O 1
ATOM 2159 N N . TYR A 1 272 ? -10.577 -14.124 26.261 1.00 94.44 272 TYR A N 1
ATOM 2160 C CA . TYR A 1 272 ? -9.706 -13.285 25.444 1.00 94.44 272 TYR A CA 1
ATOM 2161 C C . TYR A 1 272 ? -10.536 -12.243 24.698 1.00 94.44 272 TYR A C 1
ATOM 2163 O O . TYR A 1 272 ? -11.760 -12.349 24.616 1.00 94.44 272 TYR A O 1
ATOM 2171 N N . GLU A 1 273 ? -9.883 -11.207 24.178 1.00 94.06 273 GLU A N 1
ATOM 2172 C CA . GLU A 1 273 ? -10.536 -10.145 23.410 1.00 94.06 273 GLU A CA 1
ATOM 2173 C C . GLU A 1 273 ? -11.041 -10.699 22.060 1.00 94.06 273 GLU A C 1
ATOM 2175 O O . GLU A 1 273 ? -10.260 -11.086 21.196 1.00 94.06 273 GLU A O 1
ATOM 2180 N N . ARG A 1 274 ? -12.363 -10.812 21.900 1.00 94.94 274 ARG A N 1
ATOM 2181 C CA . ARG A 1 274 ? -13.026 -11.383 20.713 1.00 94.94 274 ARG A CA 1
ATOM 2182 C C . ARG A 1 274 ? -13.488 -10.314 19.729 1.00 94.94 274 ARG A C 1
ATOM 2184 O O . ARG A 1 274 ? -13.536 -10.577 18.529 1.00 94.94 274 ARG A O 1
ATOM 2191 N N . TYR A 1 275 ? -13.877 -9.139 20.225 1.00 95.88 275 TYR A N 1
ATOM 2192 C CA . TYR A 1 275 ? -14.407 -8.053 19.406 1.00 95.88 275 TYR A CA 1
ATOM 2193 C C . TYR A 1 275 ? -13.885 -6.688 19.838 1.00 95.88 275 TYR A C 1
ATOM 2195 O O . TYR A 1 275 ? -13.799 -6.384 21.027 1.00 95.88 275 TYR A O 1
ATOM 2203 N N . LEU A 1 276 ? -13.654 -5.851 18.833 1.00 94.44 276 LEU A N 1
ATOM 2204 C CA . LEU A 1 276 ? -13.233 -4.463 18.935 1.00 94.44 276 LEU A CA 1
ATOM 2205 C C . LEU A 1 276 ? -14.322 -3.538 18.396 1.00 94.44 276 LEU A C 1
ATOM 2207 O O . LEU A 1 276 ? -15.147 -3.920 17.557 1.00 94.44 276 LEU A O 1
ATOM 2211 N N . THR A 1 277 ? -14.290 -2.290 18.843 1.00 95.12 277 THR A N 1
ATOM 2212 C CA . THR A 1 277 ? -15.041 -1.213 18.190 1.00 95.12 277 THR A CA 1
ATOM 2213 C C . THR A 1 277 ? -14.244 -0.649 17.005 1.00 95.12 277 THR A C 1
ATOM 2215 O O . THR A 1 277 ? -13.010 -0.697 17.016 1.00 95.12 277 THR A O 1
ATOM 2218 N N . PRO A 1 278 ? -14.900 -0.070 15.982 1.00 93.88 278 PRO A N 1
ATOM 2219 C CA . PRO A 1 278 ? -14.220 0.664 14.909 1.00 93.88 278 PRO A CA 1
ATOM 2220 C C . PRO A 1 278 ? -13.193 1.689 15.414 1.00 93.88 278 PRO A C 1
ATOM 2222 O O . PRO A 1 278 ? -12.072 1.754 14.903 1.00 93.88 278 PRO A O 1
ATOM 2225 N N . ALA A 1 279 ? -13.537 2.436 16.468 1.00 91.44 279 ALA A N 1
ATOM 2226 C CA . ALA A 1 279 ? -12.619 3.372 17.116 1.00 91.44 279 ALA A CA 1
ATOM 2227 C C . ALA A 1 279 ? -11.384 2.668 17.708 1.00 91.44 279 ALA A C 1
ATOM 2229 O O . ALA A 1 279 ? -10.257 3.137 17.545 1.00 91.44 279 ALA A O 1
ATOM 2230 N N . GLY A 1 280 ? -11.580 1.525 18.366 1.00 91.06 280 GLY A N 1
ATOM 2231 C CA . GLY A 1 280 ? -10.497 0.716 18.914 1.00 91.06 280 GLY A CA 1
ATOM 2232 C C . GLY A 1 280 ? -9.562 0.125 17.868 1.00 91.06 280 GLY A C 1
ATOM 2233 O O . GLY A 1 280 ? -8.343 0.191 18.029 1.00 91.06 280 GLY A O 1
ATOM 2234 N N . LEU A 1 281 ? -10.116 -0.380 16.764 1.00 91.62 281 LEU A N 1
ATOM 2235 C CA . LEU A 1 281 ? -9.331 -0.900 15.646 1.00 91.62 281 LEU A CA 1
ATOM 2236 C C . LEU A 1 281 ? -8.491 0.204 14.994 1.00 91.62 281 LEU A C 1
ATOM 2238 O O . LEU A 1 281 ? -7.289 0.021 14.814 1.00 91.62 281 LEU A O 1
ATOM 2242 N N . SER A 1 282 ? -9.088 1.370 14.726 1.00 91.50 282 SER A N 1
ATOM 2243 C CA . SER A 1 282 ? -8.384 2.522 14.145 1.00 91.50 282 SER A CA 1
ATOM 2244 C C . SER A 1 282 ? -7.178 2.957 14.991 1.00 91.50 282 SER A C 1
ATOM 2246 O O . SER A 1 282 ? -6.095 3.176 14.448 1.00 91.50 282 SER A O 1
ATOM 2248 N N . MET A 1 283 ? -7.303 2.970 16.326 1.00 88.56 283 MET A N 1
ATOM 2249 C CA . MET A 1 283 ? -6.182 3.280 17.233 1.00 88.56 283 MET A CA 1
ATOM 2250 C C . MET A 1 283 ? -5.009 2.280 17.148 1.00 88.56 283 MET A C 1
ATOM 2252 O O . MET A 1 283 ? -3.877 2.612 17.536 1.00 88.56 283 MET A O 1
ATOM 2256 N N . ARG A 1 284 ? -5.265 1.050 16.680 1.00 88.06 284 ARG A N 1
ATOM 2257 C CA . ARG A 1 284 ? -4.262 -0.016 16.535 1.00 88.06 284 ARG A CA 1
ATOM 2258 C C . ARG A 1 284 ? -3.654 -0.052 15.130 1.00 88.06 284 ARG A C 1
ATOM 2260 O O . ARG A 1 284 ? -2.442 -0.200 15.029 1.00 88.06 284 ARG A O 1
ATOM 2267 N N . THR A 1 285 ? -4.465 0.096 14.079 1.00 86.56 285 THR A N 1
ATOM 2268 C CA . THR A 1 285 ? -4.062 -0.171 12.681 1.00 86.56 285 THR A CA 1
ATOM 2269 C C . THR A 1 285 ? -3.711 1.066 11.861 1.00 86.56 285 THR A C 1
ATOM 2271 O O . THR A 1 285 ? -2.940 0.956 10.913 1.00 86.56 285 THR A O 1
ATOM 2274 N N . MET A 1 286 ? -4.228 2.248 12.206 1.00 80.81 286 MET A N 1
ATOM 2275 C CA . MET A 1 286 ? -4.019 3.476 11.419 1.00 80.81 286 MET A CA 1
ATOM 2276 C C . MET A 1 286 ? -2.786 4.268 11.878 1.00 80.81 286 MET A C 1
ATOM 2278 O O . MET A 1 286 ? -2.749 5.494 11.791 1.00 80.81 286 MET A O 1
ATOM 2282 N N . ARG A 1 287 ? -1.771 3.582 12.416 1.00 83.25 287 ARG A N 1
ATOM 2283 C CA . ARG A 1 287 ? -0.479 4.198 12.745 1.00 83.25 287 ARG A CA 1
ATOM 2284 C C . ARG A 1 287 ? 0.362 4.258 11.475 1.00 83.25 287 ARG A C 1
ATOM 2286 O O . ARG A 1 287 ? 0.316 3.333 10.674 1.00 83.25 287 ARG A O 1
ATOM 2293 N N . SER A 1 288 ? 1.161 5.308 11.308 1.00 73.81 288 SER A N 1
ATOM 2294 C CA . SER A 1 288 ? 2.008 5.486 10.117 1.00 73.81 288 SER A CA 1
ATOM 2295 C C . SER A 1 288 ? 2.877 4.262 9.811 1.00 73.81 288 SER A C 1
ATOM 2297 O O . SER A 1 288 ? 3.043 3.915 8.654 1.00 73.81 288 SER A O 1
ATOM 2299 N N . SER A 1 289 ? 3.367 3.563 10.838 1.00 75.44 289 SER A N 1
ATOM 2300 C CA . SER A 1 289 ? 4.175 2.347 10.679 1.00 75.44 289 SER A CA 1
ATOM 2301 C C . SER A 1 289 ? 3.392 1.091 10.273 1.00 75.44 289 SER A C 1
ATOM 2303 O O . SER A 1 289 ? 4.006 0.121 9.847 1.00 75.44 289 SER A O 1
ATOM 2305 N N . SER A 1 290 ? 2.072 1.053 10.474 1.00 76.00 290 SER A N 1
ATOM 2306 C CA . SER A 1 290 ? 1.228 -0.118 10.182 1.00 76.00 290 SER A CA 1
ATOM 2307 C C . SER A 1 290 ? 0.398 0.032 8.910 1.00 76.00 290 SER A C 1
ATOM 2309 O O . SER A 1 290 ? -0.177 -0.947 8.438 1.00 76.00 290 SER A O 1
ATOM 2311 N N . VAL A 1 291 ? 0.315 1.244 8.365 1.00 77.81 291 VAL A N 1
ATOM 2312 C CA . VAL A 1 291 ? -0.264 1.484 7.048 1.00 77.81 291 VAL A CA 1
ATOM 2313 C C . VAL A 1 291 ? 0.792 1.083 6.028 1.00 77.81 291 VAL A C 1
ATOM 2315 O O . VAL A 1 291 ? 1.874 1.661 6.004 1.00 77.81 291 VAL A O 1
ATOM 2318 N N . ALA A 1 292 ? 0.496 0.065 5.218 1.00 74.38 292 ALA A N 1
ATOM 2319 C CA . ALA A 1 292 ? 1.325 -0.239 4.061 1.00 74.38 292 ALA A CA 1
ATOM 2320 C C . ALA A 1 292 ? 1.420 1.031 3.216 1.00 74.38 292 ALA A C 1
ATOM 2322 O O . ALA A 1 292 ? 0.385 1.653 2.948 1.00 74.38 292 ALA A O 1
ATOM 2323 N N . GLU A 1 293 ? 2.634 1.428 2.830 1.00 71.81 293 GLU A N 1
ATOM 2324 C CA . GLU A 1 293 ? 2.756 2.505 1.860 1.00 71.81 293 GLU A CA 1
ATOM 2325 C C . GLU A 1 293 ? 1.921 2.098 0.648 1.00 71.81 293 GLU A C 1
ATOM 2327 O O . GLU A 1 293 ? 2.064 0.963 0.173 1.00 71.81 293 GLU A O 1
ATOM 2332 N N . PRO A 1 294 ? 0.972 2.947 0.207 1.00 63.66 294 PRO A N 1
ATOM 2333 C CA . PRO A 1 294 ? 0.265 2.653 -1.017 1.00 63.66 294 PRO A CA 1
ATOM 2334 C C . PRO A 1 294 ? 1.355 2.451 -2.057 1.00 63.66 294 PRO A C 1
ATOM 2336 O O . PRO A 1 294 ? 2.195 3.334 -2.231 1.00 63.66 294 PRO A O 1
ATOM 2339 N N . SER A 1 295 ? 1.380 1.280 -2.693 1.00 63.56 295 SER A N 1
ATOM 2340 C CA . SER A 1 295 ? 2.169 1.098 -3.898 1.00 63.56 295 SER A CA 1
ATOM 2341 C C . SER A 1 295 ? 1.644 2.150 -4.863 1.00 63.56 295 SER A C 1
ATOM 2343 O O . SER A 1 295 ? 0.574 1.981 -5.457 1.00 63.56 295 SER A O 1
ATOM 2345 N N . VAL A 1 296 ? 2.329 3.293 -4.912 1.00 62.66 296 VAL A N 1
ATOM 2346 C CA . VAL A 1 296 ? 2.163 4.287 -5.962 1.00 62.66 296 VAL A CA 1
ATOM 2347 C C . VAL A 1 296 ? 2.222 3.471 -7.242 1.00 62.66 296 VAL A C 1
ATOM 2349 O O . VAL A 1 296 ? 3.083 2.597 -7.328 1.00 62.66 296 VAL A O 1
ATOM 2352 N N . ALA A 1 297 ? 1.197 3.641 -8.088 1.00 62.25 297 ALA A N 1
ATOM 2353 C CA . ALA A 1 297 ? 0.905 2.838 -9.276 1.00 62.25 297 ALA A CA 1
ATOM 2354 C C . ALA A 1 297 ? 2.146 2.088 -9.762 1.00 62.25 297 ALA A C 1
ATOM 2356 O O . ALA A 1 297 ? 3.126 2.757 -10.077 1.00 62.25 297 ALA A O 1
ATOM 2357 N N . ALA A 1 298 ? 2.102 0.746 -9.704 1.00 63.56 298 ALA A N 1
ATOM 2358 C CA . ALA A 1 298 ? 3.231 -0.141 -9.993 1.00 63.56 298 ALA A CA 1
ATOM 2359 C C . ALA A 1 298 ? 4.121 0.488 -11.061 1.00 63.56 298 ALA A C 1
ATOM 2361 O O . ALA A 1 298 ? 3.572 0.781 -12.113 1.00 63.56 298 ALA A O 1
ATOM 2362 N N . ASP A 1 299 ? 5.399 0.754 -10.757 1.00 64.00 299 ASP A N 1
ATOM 2363 C CA . ASP A 1 299 ? 6.295 1.551 -11.605 1.00 64.00 299 ASP A CA 1
ATOM 2364 C C . ASP A 1 299 ? 6.204 1.098 -13.071 1.00 64.00 299 ASP A C 1
ATOM 2366 O O . ASP A 1 299 ? 6.863 0.146 -13.496 1.00 64.00 299 ASP A O 1
ATOM 2370 N N . GLU A 1 300 ? 5.330 1.750 -13.841 1.00 73.81 300 GLU A N 1
ATOM 2371 C CA . GLU A 1 300 ? 5.135 1.424 -15.242 1.00 73.81 300 GLU A CA 1
ATOM 2372 C C . GLU A 1 300 ? 6.356 1.964 -15.968 1.00 73.81 300 GLU A C 1
ATOM 2374 O O . GLU A 1 300 ? 6.730 3.136 -15.828 1.00 73.81 300 GLU A O 1
ATOM 2379 N N . THR A 1 301 ? 7.014 1.099 -16.736 1.00 79.56 301 THR A N 1
ATOM 2380 C CA . THR A 1 301 ? 8.131 1.526 -17.564 1.00 79.56 301 THR A CA 1
ATOM 2381 C C . THR A 1 301 ? 7.644 2.632 -18.493 1.00 79.56 301 THR A C 1
ATOM 2383 O O . THR A 1 301 ? 6.680 2.435 -19.231 1.00 79.56 301 THR A O 1
ATOM 2386 N N . PRO A 1 302 ? 8.268 3.819 -18.484 1.00 88.44 302 PRO A N 1
ATOM 2387 C CA . PRO A 1 302 ? 7.781 4.913 -19.298 1.00 88.44 302 PRO A CA 1
ATOM 2388 C C . PRO A 1 302 ? 7.882 4.544 -20.780 1.00 88.44 302 PRO A C 1
ATOM 2390 O O . PRO A 1 302 ? 8.881 3.992 -21.236 1.00 88.44 302 PRO A O 1
ATOM 2393 N N . ARG A 1 303 ? 6.861 4.913 -21.559 1.00 85.94 303 ARG A N 1
ATOM 2394 C CA . ARG A 1 303 ? 6.694 4.508 -22.967 1.00 85.94 303 ARG A CA 1
ATOM 2395 C C . ARG A 1 303 ? 7.906 4.778 -23.868 1.00 85.94 303 ARG A C 1
ATOM 2397 O O . ARG A 1 303 ? 8.133 4.061 -24.835 1.00 85.94 303 ARG A O 1
ATOM 2404 N N . PHE A 1 304 ? 8.694 5.816 -23.583 1.00 89.00 304 PHE A N 1
ATOM 2405 C CA . PHE A 1 304 ? 9.908 6.095 -24.359 1.00 89.00 304 PHE A CA 1
ATOM 2406 C C . PHE A 1 304 ? 10.985 5.018 -24.164 1.00 89.00 304 PHE A C 1
ATOM 2408 O O . PHE A 1 304 ? 11.749 4.757 -25.090 1.00 89.00 304 PHE A O 1
ATOM 2415 N N . ILE A 1 305 ? 11.028 4.387 -22.984 1.00 88.88 305 ILE A N 1
ATOM 2416 C CA . ILE A 1 305 ? 11.899 3.245 -22.712 1.00 88.88 305 ILE A CA 1
ATOM 2417 C C . ILE A 1 305 ? 11.397 2.053 -23.515 1.00 88.88 305 ILE A C 1
ATOM 2419 O O . ILE A 1 305 ? 12.186 1.486 -24.253 1.00 88.88 305 ILE A O 1
ATOM 2423 N N . GLU A 1 306 ? 10.098 1.755 -23.496 1.00 86.31 306 GLU A N 1
ATOM 2424 C CA . GLU A 1 306 ? 9.525 0.637 -24.266 1.00 86.31 306 GLU A CA 1
ATOM 2425 C C . GLU A 1 306 ? 9.806 0.742 -25.774 1.00 86.31 306 GLU A C 1
ATOM 2427 O O . GLU A 1 306 ? 10.155 -0.244 -26.421 1.00 86.31 306 GLU A O 1
ATOM 2432 N N . LEU A 1 307 ? 9.701 1.950 -26.339 1.00 88.25 307 LEU A N 1
ATOM 2433 C CA . LEU A 1 307 ? 9.990 2.201 -27.755 1.00 88.25 307 LEU A CA 1
ATOM 2434 C C . LEU A 1 307 ? 11.492 2.152 -28.085 1.00 88.25 307 LEU A C 1
ATOM 2436 O O . LEU A 1 307 ? 11.853 1.927 -29.241 1.00 88.25 307 LEU A O 1
ATOM 2440 N N . GLY A 1 308 ? 12.360 2.395 -27.099 1.00 87.62 308 GLY A N 1
ATOM 2441 C CA . GLY A 1 308 ? 13.816 2.418 -27.257 1.00 87.62 308 GLY A CA 1
ATOM 2442 C C . GLY A 1 308 ? 14.508 1.103 -26.896 1.00 87.62 308 GLY A C 1
ATOM 2443 O O . GLY A 1 308 ? 15.619 0.842 -27.364 1.00 87.62 308 GLY A O 1
ATOM 2444 N N . THR A 1 309 ? 13.875 0.259 -26.082 1.00 87.56 309 THR A N 1
ATOM 2445 C CA . THR A 1 309 ? 14.427 -1.030 -25.672 1.00 87.56 309 THR A CA 1
ATOM 2446 C C . THR A 1 309 ? 14.320 -2.028 -26.812 1.00 87.56 309 THR A C 1
ATOM 2448 O O . THR A 1 309 ? 13.232 -2.427 -27.226 1.00 87.56 309 THR A O 1
ATOM 2451 N N . ALA A 1 310 ? 15.471 -2.460 -27.324 1.00 80.75 310 ALA A N 1
ATOM 2452 C CA . ALA A 1 310 ? 15.520 -3.628 -28.182 1.00 80.75 310 ALA A CA 1
ATOM 2453 C C . ALA A 1 310 ? 15.118 -4.867 -27.369 1.00 80.75 310 ALA A C 1
ATOM 2455 O O . ALA A 1 310 ? 15.561 -5.030 -26.235 1.00 80.75 310 ALA A O 1
ATOM 2456 N N . GLY A 1 311 ? 14.293 -5.736 -27.958 1.00 81.12 311 GLY A N 1
ATOM 2457 C CA . GLY A 1 311 ? 13.980 -7.033 -27.360 1.00 81.12 311 GLY A CA 1
ATOM 2458 C C . GLY A 1 311 ? 15.232 -7.887 -27.152 1.00 81.12 311 GLY A C 1
ATOM 2459 O O . GLY A 1 311 ? 16.251 -7.665 -27.813 1.00 81.12 311 GLY A O 1
ATOM 2460 N N . ASP A 1 312 ? 15.131 -8.859 -26.248 1.00 78.06 312 ASP A N 1
ATOM 2461 C CA . ASP A 1 312 ? 16.190 -9.834 -26.000 1.00 78.06 312 ASP A CA 1
ATOM 2462 C C . ASP A 1 312 ? 16.366 -10.747 -27.223 1.00 78.06 312 ASP A C 1
ATOM 2464 O O . ASP A 1 312 ? 15.382 -11.175 -27.837 1.00 78.06 312 ASP A O 1
ATOM 2468 N N . ARG A 1 313 ? 17.614 -10.975 -27.642 1.00 79.12 313 ARG A N 1
ATOM 2469 C CA . ARG A 1 313 ? 17.939 -11.598 -28.937 1.00 79.12 313 ARG A CA 1
ATOM 2470 C C . ARG A 1 313 ? 19.057 -12.612 -28.791 1.00 79.12 313 ARG A C 1
ATOM 2472 O O . ARG A 1 313 ? 20.030 -12.382 -28.083 1.00 79.12 313 ARG A O 1
ATOM 2479 N N . GLY A 1 314 ? 18.944 -13.703 -29.544 1.00 87.88 314 GLY A N 1
ATOM 2480 C CA . GLY A 1 314 ? 19.983 -14.725 -29.622 1.00 87.88 314 GLY A CA 1
ATOM 2481 C C . GLY A 1 314 ? 21.197 -14.299 -30.456 1.00 87.88 314 GLY A C 1
ATOM 2482 O O . GLY A 1 314 ? 21.113 -13.432 -31.331 1.00 87.88 314 GLY A O 1
ATOM 2483 N N . ASP A 1 315 ? 22.320 -14.984 -30.240 1.00 87.88 315 ASP A N 1
ATOM 2484 C CA . ASP A 1 315 ? 23.620 -14.660 -30.843 1.00 87.88 315 ASP A CA 1
ATOM 2485 C C . ASP A 1 315 ? 23.621 -14.666 -32.380 1.00 87.88 315 ASP A C 1
ATOM 2487 O O . ASP A 1 315 ? 24.285 -13.840 -33.004 1.00 87.88 315 ASP A O 1
ATOM 2491 N N . ILE A 1 316 ? 22.851 -15.556 -33.016 1.00 88.25 316 ILE A N 1
ATOM 2492 C CA . ILE A 1 316 ? 22.768 -15.649 -34.486 1.00 88.25 316 ILE A CA 1
ATOM 2493 C C . ILE A 1 316 ? 22.129 -14.384 -35.075 1.00 88.25 316 ILE A C 1
ATOM 2495 O O . ILE A 1 316 ? 22.596 -13.852 -36.084 1.00 88.25 316 ILE A O 1
ATOM 2499 N N . GLU A 1 317 ? 21.074 -13.868 -34.440 1.00 88.94 317 GLU A N 1
ATOM 2500 C CA . GLU A 1 317 ? 20.420 -12.637 -34.892 1.00 88.94 317 GLU A CA 1
ATOM 2501 C C . GLU A 1 317 ? 21.357 -11.435 -34.734 1.00 88.94 317 GLU A C 1
ATOM 2503 O O . GLU A 1 317 ? 21.428 -10.567 -35.610 1.00 88.94 317 GLU A O 1
ATOM 2508 N N . LEU A 1 318 ? 22.126 -11.415 -33.643 1.00 89.00 318 LEU A N 1
ATOM 2509 C CA . LEU A 1 318 ? 23.136 -10.397 -33.391 1.00 89.00 318 LEU A CA 1
ATOM 2510 C C . LEU A 1 318 ? 24.250 -10.442 -34.449 1.00 89.00 318 LEU A C 1
ATOM 2512 O O . LEU A 1 318 ? 24.588 -9.402 -35.016 1.00 89.00 318 LEU A O 1
ATOM 2516 N N . GLN A 1 319 ? 24.752 -11.631 -34.795 1.00 90.75 319 GLN A N 1
ATOM 2517 C CA . GLN A 1 319 ? 25.751 -11.803 -35.857 1.00 90.75 319 GLN A CA 1
ATOM 2518 C C . GLN A 1 319 ? 25.239 -11.325 -37.224 1.00 90.75 319 GLN A C 1
ATOM 2520 O O . GLN A 1 319 ? 25.939 -10.578 -37.909 1.00 90.75 319 GLN A O 1
ATOM 2525 N N . ASN A 1 320 ? 24.001 -11.668 -37.595 1.00 89.12 320 ASN A N 1
ATOM 2526 C CA . ASN A 1 320 ? 23.402 -11.239 -38.864 1.00 89.12 320 ASN A CA 1
ATOM 2527 C C . ASN A 1 320 ? 23.254 -9.712 -38.956 1.00 89.12 320 ASN A C 1
ATOM 2529 O O . ASN A 1 320 ? 23.542 -9.122 -39.997 1.00 89.12 320 ASN A O 1
ATOM 2533 N N . ARG A 1 321 ? 22.858 -9.050 -37.860 1.00 87.06 321 ARG A N 1
ATOM 2534 C CA . ARG A 1 321 ? 22.755 -7.581 -37.805 1.00 87.06 321 ARG A CA 1
ATOM 2535 C C . ARG A 1 321 ? 24.119 -6.899 -37.810 1.00 87.06 321 ARG A C 1
ATOM 2537 O O . ARG A 1 321 ? 24.249 -5.833 -38.398 1.00 87.06 321 ARG A O 1
ATOM 2544 N N . ILE A 1 322 ? 25.139 -7.492 -37.189 1.00 90.12 322 ILE A N 1
ATOM 2545 C CA . ILE A 1 322 ? 26.513 -6.972 -37.275 1.00 90.12 322 ILE A CA 1
ATOM 2546 C C . ILE A 1 322 ? 27.040 -7.067 -38.711 1.00 90.12 322 ILE A C 1
ATOM 2548 O O . ILE A 1 322 ? 27.753 -6.170 -39.161 1.00 90.12 322 ILE A O 1
ATOM 2552 N N . ALA A 1 323 ? 26.686 -8.135 -39.428 1.00 89.56 323 ALA A N 1
ATOM 2553 C CA . ALA A 1 323 ? 27.104 -8.367 -40.806 1.00 89.56 323 ALA A CA 1
ATOM 2554 C C . ALA A 1 323 ? 26.311 -7.555 -41.850 1.00 89.56 323 ALA A C 1
ATOM 2556 O O . ALA A 1 323 ? 26.641 -7.614 -43.034 1.00 89.56 323 ALA A O 1
ATOM 2557 N N . GLN A 1 324 ? 25.277 -6.808 -41.447 1.00 90.56 324 GLN A N 1
ATOM 2558 C CA . GLN A 1 324 ? 24.431 -6.063 -42.378 1.00 90.56 324 GLN A CA 1
ATOM 2559 C C . GLN A 1 324 ? 25.180 -4.896 -43.045 1.00 90.56 324 GLN A C 1
ATOM 2561 O O . GLN A 1 324 ? 25.984 -4.203 -42.420 1.00 90.56 324 GLN A O 1
ATOM 2566 N N . GLY A 1 325 ? 24.842 -4.625 -44.306 1.00 89.94 325 GLY A N 1
ATOM 2567 C CA . GLY A 1 325 ? 25.406 -3.520 -45.084 1.00 89.94 325 GLY A CA 1
ATOM 2568 C C . GLY A 1 325 ? 26.613 -3.912 -45.941 1.00 89.94 325 GLY A C 1
ATOM 2569 O O . GLY A 1 325 ? 26.922 -5.084 -46.142 1.00 89.94 325 GLY A O 1
ATOM 2570 N N . VAL A 1 326 ? 27.278 -2.904 -46.510 1.00 89.31 326 VAL A N 1
ATOM 2571 C CA . VAL A 1 326 ? 28.512 -3.104 -47.285 1.00 89.31 326 VAL A CA 1
ATOM 2572 C C . VAL A 1 326 ? 29.659 -3.417 -46.326 1.00 89.31 326 VAL A C 1
ATOM 2574 O O . VAL A 1 326 ? 29.722 -2.874 -45.226 1.00 89.31 326 VAL A O 1
ATOM 2577 N N . SER A 1 327 ? 30.588 -4.277 -46.748 1.00 89.75 327 SER A N 1
ATOM 2578 C CA . SER A 1 327 ? 31.706 -4.690 -45.900 1.00 89.75 327 SER A CA 1
ATOM 2579 C C . SER A 1 327 ? 32.514 -3.501 -45.349 1.00 89.75 327 SER A C 1
ATOM 2581 O O . SER A 1 327 ? 32.851 -2.560 -46.075 1.00 89.75 327 SER A O 1
ATOM 2583 N N . LYS A 1 328 ? 32.926 -3.598 -44.072 1.00 90.31 328 LYS A N 1
ATOM 2584 C CA . LYS A 1 328 ? 33.807 -2.617 -43.398 1.00 90.31 328 LYS A CA 1
ATOM 2585 C C . LYS A 1 328 ? 35.145 -2.399 -44.113 1.00 90.31 328 LYS A C 1
ATOM 2587 O O . LYS A 1 328 ? 35.825 -1.410 -43.857 1.00 90.31 328 LYS A O 1
ATOM 2592 N N . ARG A 1 329 ? 35.511 -3.284 -45.052 1.00 88.94 329 ARG A N 1
ATOM 2593 C CA . ARG A 1 329 ? 36.689 -3.128 -45.915 1.00 88.94 329 ARG A CA 1
ATOM 2594 C C . ARG A 1 329 ? 36.698 -1.776 -46.627 1.00 88.94 329 ARG A C 1
ATOM 2596 O O . ARG A 1 329 ? 37.775 -1.225 -46.785 1.00 88.94 329 ARG A O 1
ATOM 2603 N N . ARG A 1 330 ? 35.531 -1.223 -46.985 1.00 88.00 330 ARG A N 1
ATOM 2604 C CA . ARG A 1 330 ? 35.407 0.113 -47.595 1.00 88.00 330 ARG A CA 1
ATOM 2605 C C . ARG A 1 330 ? 35.976 1.235 -46.718 1.00 88.00 330 ARG A C 1
ATOM 2607 O O . ARG A 1 330 ? 36.552 2.171 -47.252 1.00 88.00 330 ARG A O 1
ATOM 2614 N N . GLU A 1 331 ? 35.807 1.152 -45.402 1.00 88.00 331 GLU A N 1
ATOM 2615 C CA . GLU A 1 331 ? 36.339 2.144 -44.455 1.00 88.00 331 GLU A CA 1
ATOM 2616 C C . GLU A 1 331 ? 37.809 1.862 -44.111 1.00 88.00 331 GLU A C 1
ATOM 2618 O O . GLU A 1 331 ? 38.569 2.773 -43.801 1.00 88.00 331 GLU A O 1
ATOM 2623 N N . GLN A 1 332 ? 38.223 0.595 -44.190 1.00 91.38 332 GLN A N 1
ATOM 2624 C CA . GLN A 1 332 ? 39.558 0.128 -43.805 1.00 91.38 332 GLN A CA 1
ATOM 2625 C C . GLN A 1 332 ? 40.586 0.155 -44.953 1.00 91.38 332 GLN A C 1
ATOM 2627 O O . GLN A 1 332 ? 41.748 -0.194 -44.739 1.00 91.38 332 GLN A O 1
ATOM 2632 N N . THR A 1 333 ? 40.204 0.536 -46.177 1.00 89.25 333 THR A N 1
ATOM 2633 C CA . THR A 1 333 ? 41.137 0.610 -47.312 1.00 89.25 333 THR A CA 1
ATOM 2634 C C . THR A 1 333 ? 42.103 1.784 -47.167 1.00 89.25 333 THR A C 1
ATOM 2636 O O . THR A 1 333 ? 41.687 2.942 -47.161 1.00 89.25 333 THR A O 1
ATOM 2639 N N . LYS A 1 334 ? 43.408 1.496 -47.126 1.00 92.25 334 LYS A N 1
ATOM 2640 C CA . LYS A 1 334 ? 44.462 2.517 -47.157 1.00 92.25 334 LYS A CA 1
ATOM 2641 C C . LYS A 1 334 ? 44.797 2.903 -48.597 1.00 92.25 334 LYS A C 1
ATOM 2643 O O . LYS A 1 334 ? 45.148 2.042 -49.399 1.00 92.25 334 LYS A O 1
ATOM 2648 N N . VAL A 1 335 ? 44.746 4.199 -48.892 1.00 93.38 335 VAL A N 1
ATOM 2649 C CA . VAL A 1 335 ? 45.138 4.765 -50.190 1.00 93.38 335 VAL A CA 1
ATOM 2650 C C . VAL A 1 335 ? 46.603 5.200 -50.132 1.00 93.38 335 VAL A C 1
ATOM 2652 O O . VAL A 1 335 ? 47.012 5.887 -49.196 1.00 93.38 335 VAL A O 1
ATOM 2655 N N . PHE A 1 336 ? 47.397 4.793 -51.123 1.00 94.12 336 PHE A N 1
ATOM 2656 C CA . PHE A 1 336 ? 48.803 5.179 -51.249 1.00 94.12 336 PHE A CA 1
ATOM 2657 C C . PHE A 1 336 ? 48.941 6.255 -52.323 1.00 94.12 336 PHE A C 1
ATOM 2659 O O . PHE A 1 336 ? 48.617 6.008 -53.484 1.00 94.12 336 PHE A O 1
ATOM 2666 N N . LYS A 1 337 ? 49.425 7.435 -51.929 1.00 91.88 337 LYS A N 1
ATOM 2667 C CA . LYS A 1 337 ? 49.664 8.570 -52.822 1.00 91.88 337 LYS A CA 1
ATOM 2668 C C . LYS A 1 337 ? 51.130 8.992 -52.763 1.00 91.88 337 LYS A C 1
ATOM 2670 O O . LYS A 1 337 ? 51.702 9.071 -51.676 1.00 91.88 337 LYS A O 1
ATOM 2675 N N . LEU A 1 338 ? 51.718 9.264 -53.921 1.00 89.50 338 LEU A N 1
ATOM 2676 C CA . LEU A 1 338 ? 53.059 9.803 -54.079 1.00 89.50 338 LEU A CA 1
ATOM 2677 C C . LEU A 1 338 ? 53.000 11.309 -53.811 1.00 89.50 338 LEU A C 1
ATOM 2679 O O . LEU A 1 338 ? 52.558 12.080 -54.651 1.00 89.50 338 LEU A O 1
ATOM 2683 N N . THR A 1 339 ? 53.366 11.724 -52.600 1.00 84.38 339 THR A N 1
ATOM 2684 C CA . THR A 1 339 ? 53.399 13.148 -52.225 1.00 84.38 339 THR A CA 1
ATOM 2685 C C . THR A 1 339 ? 54.801 13.732 -52.324 1.00 84.38 339 THR A C 1
ATOM 2687 O O . THR A 1 339 ? 54.952 14.834 -52.829 1.00 84.38 339 THR A O 1
ATOM 2690 N N . ASN A 1 340 ? 55.815 12.991 -51.865 1.00 82.06 340 ASN A N 1
ATOM 2691 C CA . ASN A 1 340 ? 57.222 13.388 -51.871 1.00 82.06 340 ASN A CA 1
ATOM 2692 C C . ASN A 1 340 ? 58.121 12.178 -52.164 1.00 82.06 340 ASN A C 1
ATOM 2694 O O . ASN A 1 340 ? 57.843 11.072 -51.700 1.00 82.06 340 ASN A O 1
ATOM 2698 N N . THR A 1 341 ? 59.243 12.405 -52.849 1.00 80.56 341 THR A N 1
ATOM 2699 C CA . THR A 1 341 ? 60.274 11.384 -53.128 1.00 80.56 341 THR A CA 1
ATOM 2700 C C . THR A 1 341 ? 61.500 11.463 -52.213 1.00 80.56 341 THR A C 1
ATOM 2702 O O . THR A 1 341 ? 62.396 10.625 -52.288 1.00 80.56 341 THR A O 1
ATOM 2705 N N . SER A 1 342 ? 61.521 12.424 -51.283 1.00 82.19 342 SER A N 1
ATOM 2706 C CA . SER A 1 342 ? 62.583 12.585 -50.281 1.00 82.19 342 SER A CA 1
ATOM 2707 C C . SER A 1 342 ? 62.598 11.465 -49.234 1.00 82.19 342 SER A C 1
ATOM 2709 O O . SER A 1 342 ? 63.669 11.022 -48.814 1.00 82.19 342 SER A O 1
ATOM 2711 N N . ASP A 1 343 ? 61.423 10.973 -48.833 1.00 86.75 343 ASP A N 1
ATOM 2712 C CA . ASP A 1 343 ? 61.298 9.853 -47.903 1.00 86.75 343 ASP A CA 1
ATOM 2713 C C . ASP A 1 343 ? 61.413 8.513 -48.643 1.00 86.75 343 ASP A C 1
ATOM 2715 O O . ASP A 1 343 ? 60.445 7.962 -49.178 1.00 86.75 343 ASP A O 1
ATOM 2719 N N . LYS A 1 344 ? 62.629 7.959 -48.634 1.00 86.00 344 LYS A N 1
ATOM 2720 C CA . LYS A 1 344 ? 62.942 6.668 -49.265 1.00 86.00 344 LYS A CA 1
ATOM 2721 C C . LYS A 1 344 ? 62.163 5.499 -48.654 1.00 86.00 344 LYS A C 1
ATOM 2723 O O . LYS A 1 344 ? 61.936 4.505 -49.345 1.00 86.00 344 LYS A O 1
ATOM 2728 N N . VAL A 1 345 ? 61.761 5.583 -47.381 1.00 89.12 345 VAL A N 1
ATOM 2729 C CA . VAL A 1 345 ? 61.006 4.509 -46.718 1.00 89.12 345 VAL A CA 1
ATOM 2730 C C . VAL A 1 345 ? 59.563 4.525 -47.206 1.00 89.12 345 VAL A C 1
ATOM 2732 O O . VAL A 1 345 ? 59.070 3.490 -47.660 1.00 89.12 345 VAL A O 1
ATOM 2735 N N . ALA A 1 346 ? 58.914 5.693 -47.200 1.00 87.62 346 ALA A N 1
ATOM 2736 C CA . ALA A 1 346 ? 57.569 5.847 -47.750 1.00 87.62 346 ALA A CA 1
ATOM 2737 C C . ALA A 1 346 ? 57.519 5.463 -49.237 1.00 87.62 346 ALA A C 1
ATOM 2739 O O . ALA A 1 346 ? 56.655 4.677 -49.635 1.00 87.62 346 ALA A O 1
ATOM 2740 N N . LEU A 1 347 ? 58.495 5.911 -50.032 1.00 90.00 347 LEU A N 1
ATOM 2741 C CA . LEU A 1 347 ? 58.607 5.565 -51.451 1.00 90.00 347 LEU A CA 1
ATOM 2742 C C . LEU A 1 347 ? 58.724 4.051 -51.667 1.00 90.00 347 LEU A C 1
ATOM 2744 O O . LEU A 1 347 ? 57.999 3.482 -52.482 1.00 90.00 347 LEU A O 1
ATOM 2748 N N . LYS A 1 348 ? 59.555 3.363 -50.875 1.00 89.00 348 LYS A N 1
ATOM 2749 C CA . LYS A 1 348 ? 59.660 1.899 -50.928 1.00 89.00 348 LYS A CA 1
ATOM 2750 C C . LYS A 1 348 ? 58.336 1.214 -50.576 1.00 89.00 348 LYS A C 1
ATOM 2752 O O . LYS A 1 348 ? 57.962 0.251 -51.241 1.00 89.00 348 LYS A O 1
ATOM 2757 N N . THR A 1 349 ? 57.609 1.700 -49.566 1.00 91.50 349 THR A N 1
ATOM 2758 C CA . THR A 1 349 ? 56.290 1.135 -49.219 1.00 91.50 349 THR A CA 1
ATOM 2759 C C . THR A 1 349 ? 55.243 1.371 -50.305 1.00 91.50 349 THR A C 1
ATOM 2761 O O . THR A 1 349 ? 54.409 0.500 -50.541 1.00 91.50 349 THR A O 1
ATOM 2764 N N . LEU A 1 350 ? 55.309 2.508 -51.001 1.00 92.69 350 LEU A N 1
ATOM 2765 C CA . LEU A 1 350 ? 54.427 2.832 -52.117 1.00 92.69 350 LEU A CA 1
ATOM 2766 C C . LEU A 1 350 ? 54.715 1.943 -53.331 1.00 92.69 350 LEU A C 1
ATOM 2768 O O . LEU A 1 350 ? 53.784 1.386 -53.908 1.00 92.69 350 LEU A O 1
ATOM 2772 N N . ILE A 1 351 ? 55.991 1.732 -53.664 1.00 90.06 351 ILE A N 1
ATOM 2773 C CA . ILE A 1 351 ? 56.413 0.799 -54.719 1.00 90.06 351 ILE A CA 1
ATOM 2774 C C . ILE A 1 351 ? 55.925 -0.622 -54.404 1.00 90.06 351 ILE A C 1
ATOM 2776 O O . ILE A 1 351 ? 55.337 -1.286 -55.257 1.00 90.06 351 ILE A O 1
ATOM 2780 N N . GLN A 1 352 ? 56.086 -1.073 -53.157 1.00 90.56 352 GLN A N 1
ATOM 2781 C CA . GLN A 1 352 ? 55.563 -2.369 -52.719 1.00 90.56 352 GLN A CA 1
ATOM 2782 C C . GLN A 1 352 ? 54.034 -2.445 -52.827 1.00 90.56 352 GLN A C 1
ATOM 2784 O O . GLN A 1 352 ? 53.502 -3.463 -53.266 1.00 90.56 352 GLN A O 1
ATOM 2789 N N . ALA A 1 353 ? 53.313 -1.377 -52.476 1.00 92.56 353 ALA A N 1
ATOM 2790 C CA . ALA A 1 353 ? 51.864 -1.315 -52.646 1.00 92.56 353 ALA A CA 1
ATOM 2791 C C . ALA A 1 353 ? 51.452 -1.400 -54.127 1.00 92.56 353 ALA A C 1
ATOM 2793 O O . ALA A 1 353 ? 50.509 -2.122 -54.448 1.00 92.56 353 ALA A O 1
ATOM 2794 N N . ALA A 1 354 ? 52.186 -0.743 -55.031 1.00 92.56 354 ALA A N 1
ATOM 2795 C CA . ALA A 1 354 ? 51.960 -0.838 -56.473 1.00 92.56 354 ALA A CA 1
ATOM 2796 C C . ALA A 1 354 ? 52.190 -2.267 -56.999 1.00 92.56 354 ALA A C 1
ATOM 2798 O O . ALA A 1 354 ? 51.367 -2.779 -57.761 1.00 92.56 354 ALA A O 1
ATOM 2799 N N . TYR A 1 355 ? 53.237 -2.957 -56.530 1.00 92.31 355 TYR A N 1
ATOM 2800 C CA . TYR A 1 355 ? 53.453 -4.371 -56.859 1.00 92.31 355 TYR A CA 1
ATOM 2801 C C . TYR A 1 355 ? 52.312 -5.264 -56.371 1.00 92.31 355 TYR A C 1
ATOM 2803 O O . TYR A 1 355 ? 51.803 -6.075 -57.145 1.00 92.31 355 TYR A O 1
ATOM 2811 N N . ARG A 1 356 ? 51.855 -5.077 -55.127 1.00 92.50 356 ARG A N 1
ATOM 2812 C CA . ARG A 1 356 ? 50.718 -5.830 -54.568 1.00 92.50 356 ARG A CA 1
ATOM 2813 C C . ARG A 1 356 ? 49.428 -5.590 -55.338 1.00 92.50 356 ARG A C 1
ATOM 2815 O O . ARG A 1 356 ? 48.648 -6.520 -55.496 1.00 92.50 356 ARG A O 1
ATOM 2822 N N . GLN A 1 357 ? 49.200 -4.371 -55.814 1.00 94.19 357 GLN A N 1
ATOM 2823 C CA . GLN A 1 357 ? 48.001 -4.041 -56.578 1.00 94.19 357 GLN A CA 1
ATOM 2824 C C . GLN A 1 357 ? 48.009 -4.689 -57.972 1.00 94.19 357 GLN A C 1
ATOM 2826 O O . GLN A 1 357 ? 47.013 -5.285 -58.387 1.00 94.19 357 GLN A O 1
ATOM 2831 N N . ILE A 1 358 ? 49.126 -4.583 -58.698 1.00 93.62 358 ILE A N 1
ATOM 2832 C CA . ILE A 1 358 ? 49.217 -5.033 -60.097 1.00 93.62 358 ILE A CA 1
ATOM 2833 C C . ILE A 1 358 ? 49.413 -6.547 -60.191 1.00 93.62 358 ILE A C 1
ATOM 2835 O O . ILE A 1 358 ? 48.836 -7.181 -61.068 1.00 93.62 358 ILE A O 1
ATOM 2839 N N . PHE A 1 359 ? 50.200 -7.136 -59.286 1.00 91.31 359 PHE A N 1
ATOM 2840 C CA . PHE A 1 359 ? 50.521 -8.566 -59.306 1.00 91.31 359 PHE A CA 1
ATOM 2841 C C . PHE A 1 359 ? 49.744 -9.396 -58.273 1.00 91.31 359 PHE A C 1
ATOM 2843 O O . PHE A 1 359 ? 49.973 -10.599 -58.168 1.00 91.31 359 PHE A O 1
ATOM 2850 N N . GLU A 1 360 ? 48.846 -8.775 -57.501 1.00 91.12 360 GLU A N 1
ATOM 2851 C CA . GLU A 1 360 ? 48.060 -9.372 -56.397 1.00 91.12 360 GLU A CA 1
ATOM 2852 C C . GLU A 1 360 ? 48.889 -9.948 -55.232 1.00 91.12 360 GLU A C 1
ATOM 2854 O O . GLU A 1 360 ? 48.335 -10.507 -54.284 1.00 91.12 360 GLU A O 1
ATOM 2859 N N . ARG A 1 361 ? 50.222 -9.827 -55.277 1.00 89.38 361 ARG A N 1
ATOM 2860 C CA . ARG A 1 361 ? 51.161 -10.363 -54.283 1.00 89.38 361 ARG A CA 1
ATOM 2861 C C . ARG A 1 361 ? 52.466 -9.577 -54.261 1.00 89.38 361 ARG A C 1
ATOM 2863 O O . ARG A 1 361 ? 52.777 -8.839 -55.192 1.00 89.38 361 ARG A O 1
ATOM 2870 N N . ASP A 1 362 ? 53.257 -9.800 -53.218 1.00 86.38 362 ASP A N 1
ATOM 2871 C CA . ASP A 1 362 ? 54.632 -9.311 -53.170 1.00 86.38 362 ASP A CA 1
ATOM 2872 C C . ASP A 1 362 ? 55.529 -10.056 -54.169 1.00 86.38 362 ASP A C 1
ATOM 2874 O O . ASP A 1 362 ? 55.405 -11.267 -54.378 1.00 86.38 362 ASP A O 1
ATOM 2878 N N . LEU A 1 363 ? 56.456 -9.320 -54.784 1.00 80.88 363 LEU A N 1
ATOM 2879 C CA . LEU A 1 363 ? 57.481 -9.879 -55.660 1.00 80.88 363 LEU A CA 1
ATOM 2880 C C . LEU A 1 363 ? 58.733 -10.235 -54.850 1.00 80.88 363 LEU A C 1
ATOM 2882 O O . LEU A 1 363 ? 59.208 -9.452 -54.026 1.00 80.88 363 LEU A O 1
ATOM 2886 N N . ASN A 1 364 ? 59.299 -11.415 -55.115 1.00 73.31 364 ASN A N 1
ATOM 2887 C CA . ASN A 1 364 ? 60.533 -11.849 -54.463 1.00 73.31 364 ASN A CA 1
ATOM 2888 C C . ASN A 1 364 ? 61.714 -10.939 -54.861 1.00 73.31 364 ASN A C 1
ATOM 2890 O O . ASN A 1 364 ? 61.823 -10.575 -56.037 1.00 73.31 364 ASN A O 1
ATOM 2894 N N . PRO A 1 365 ? 62.666 -10.650 -53.948 1.00 62.72 365 PRO A N 1
ATOM 2895 C CA . PRO A 1 365 ? 63.780 -9.731 -54.209 1.00 62.72 365 PRO A CA 1
ATOM 2896 C C . PRO A 1 365 ? 64.615 -10.063 -55.455 1.00 62.72 365 PRO A C 1
ATOM 2898 O O . PRO A 1 365 ? 65.127 -9.159 -56.103 1.00 62.72 365 PRO A O 1
ATOM 2901 N N . TYR A 1 366 ? 64.740 -11.344 -55.814 1.00 60.66 366 TYR A N 1
ATOM 2902 C CA . TYR A 1 366 ? 65.494 -11.796 -56.992 1.00 60.66 366 TYR A CA 1
ATOM 2903 C C . TYR A 1 366 ? 64.820 -11.450 -58.329 1.00 60.66 366 TYR A C 1
ATOM 2905 O O . TYR A 1 366 ? 65.504 -11.291 -59.333 1.00 60.66 366 TYR A O 1
ATOM 2913 N N . VAL A 1 367 ? 63.493 -11.301 -58.339 1.00 65.81 367 VAL A N 1
ATOM 2914 C CA . VAL A 1 367 ? 62.719 -10.873 -59.515 1.00 65.81 367 VAL A CA 1
ATOM 2915 C C . VAL A 1 367 ? 62.775 -9.346 -59.647 1.00 65.81 367 VAL A C 1
ATOM 2917 O O . VAL A 1 367 ? 63.033 -8.816 -60.724 1.00 65.81 367 VAL A O 1
ATOM 2920 N N . VAL A 1 368 ? 62.637 -8.636 -58.521 1.00 62.38 368 VAL A N 1
ATOM 2921 C CA . VAL A 1 368 ? 62.683 -7.162 -58.445 1.00 62.38 368 VAL A CA 1
ATOM 2922 C C . VAL A 1 368 ? 64.055 -6.600 -58.849 1.00 62.38 368 VAL A C 1
ATOM 2924 O O . VAL A 1 368 ? 64.130 -5.618 -59.591 1.00 62.38 368 VAL A O 1
ATOM 2927 N N . LYS A 1 369 ? 65.144 -7.252 -58.414 1.00 61.34 369 LYS A N 1
ATOM 2928 C CA . LYS A 1 369 ? 66.526 -6.831 -58.710 1.00 61.34 369 LYS A CA 1
ATOM 2929 C C . LYS A 1 369 ? 66.902 -6.908 -60.194 1.00 61.34 369 LYS A C 1
ATOM 2931 O O . LYS A 1 369 ? 67.758 -6.148 -60.631 1.00 61.34 369 LYS A O 1
ATOM 2936 N N . ASN A 1 370 ? 66.269 -7.801 -60.956 1.00 65.50 370 ASN A N 1
ATOM 2937 C CA . ASN A 1 370 ? 66.628 -8.042 -62.355 1.00 65.50 370 ASN A CA 1
ATOM 2938 C C . ASN A 1 370 ? 65.734 -7.281 -63.346 1.00 65.50 370 ASN A C 1
ATOM 2940 O O . ASN A 1 370 ? 66.234 -6.820 -64.365 1.00 65.50 370 ASN A O 1
ATOM 2944 N N . GLU A 1 371 ? 64.433 -7.134 -63.064 1.00 72.25 371 GLU A N 1
ATOM 2945 C CA . GLU A 1 371 ? 63.474 -6.578 -64.037 1.00 72.25 371 GLU A CA 1
ATOM 2946 C C . GLU A 1 371 ? 63.038 -5.133 -63.731 1.00 72.25 371 GLU A C 1
ATOM 2948 O O . GLU A 1 371 ? 62.832 -4.351 -64.657 1.00 72.25 371 GLU A O 1
ATOM 2953 N N . PHE A 1 372 ? 62.921 -4.744 -62.452 1.00 83.00 372 PHE A N 1
ATOM 2954 C CA . PHE A 1 372 ? 62.231 -3.500 -62.063 1.00 83.00 372 PHE A CA 1
ATOM 2955 C C . PHE A 1 372 ? 63.118 -2.444 -61.390 1.00 83.00 372 PHE A C 1
ATOM 2957 O O . PHE A 1 372 ? 62.689 -1.304 -61.237 1.00 83.00 372 PHE A O 1
ATOM 2964 N N . THR A 1 373 ? 64.376 -2.756 -61.062 1.00 84.50 373 THR A N 1
ATOM 2965 C CA . THR A 1 373 ? 65.295 -1.823 -60.366 1.00 84.50 373 THR A CA 1
ATOM 2966 C C . THR A 1 373 ? 65.525 -0.519 -61.138 1.00 84.50 373 THR A C 1
ATOM 2968 O O . THR A 1 373 ? 65.649 0.553 -60.545 1.00 84.50 373 THR A O 1
ATOM 2971 N N . ALA A 1 374 ? 65.525 -0.578 -62.472 1.00 87.06 374 ALA A N 1
ATOM 2972 C CA . ALA A 1 374 ? 65.615 0.616 -63.308 1.00 87.06 374 ALA A CA 1
ATOM 2973 C C . ALA A 1 374 ? 64.373 1.515 -63.163 1.00 87.06 374 ALA A C 1
ATOM 2975 O O . ALA A 1 374 ? 64.506 2.731 -63.083 1.00 87.06 374 ALA A O 1
ATOM 2976 N N . LEU A 1 375 ? 63.175 0.929 -63.082 1.00 85.81 375 LEU A N 1
ATOM 2977 C CA . LEU A 1 375 ? 61.918 1.668 -62.929 1.00 85.81 375 LEU A CA 1
ATOM 2978 C C . LEU A 1 375 ? 61.767 2.258 -61.523 1.00 85.81 375 LEU A C 1
ATOM 2980 O O . LEU A 1 375 ? 61.316 3.391 -61.391 1.00 85.81 375 LEU A O 1
ATOM 2984 N N . GLU A 1 376 ? 62.200 1.538 -60.484 1.00 88.06 376 GLU A N 1
ATOM 2985 C CA . GLU A 1 376 ? 62.243 2.066 -59.111 1.00 88.06 376 GLU A CA 1
ATOM 2986 C C . GLU A 1 376 ? 63.156 3.292 -59.010 1.00 88.06 376 GLU A C 1
ATOM 2988 O O . GLU A 1 376 ? 62.805 4.283 -58.370 1.00 88.06 376 GLU A O 1
ATOM 2993 N N . SER A 1 377 ? 64.312 3.235 -59.680 1.00 87.88 377 SER A N 1
ATOM 2994 C CA . SER A 1 377 ? 65.287 4.331 -59.689 1.00 87.88 377 SER A CA 1
ATOM 2995 C C . SER A 1 377 ? 64.745 5.553 -60.436 1.00 87.88 377 SER A C 1
ATOM 2997 O O . SER A 1 377 ? 64.854 6.669 -59.937 1.00 87.88 377 SER A O 1
ATOM 2999 N N . LYS A 1 378 ? 64.083 5.336 -61.582 1.00 89.69 378 LYS A N 1
ATOM 3000 C CA . LYS A 1 378 ? 63.407 6.396 -62.347 1.00 89.69 378 LYS A CA 1
ATOM 3001 C C . LYS A 1 378 ? 62.309 7.088 -61.539 1.00 89.69 378 LYS A C 1
ATOM 3003 O O . LYS A 1 378 ? 62.243 8.313 -61.532 1.00 89.69 378 LYS A O 1
ATOM 3008 N N . LEU A 1 379 ? 61.484 6.319 -60.821 1.00 87.75 379 LEU A N 1
ATOM 3009 C CA . LEU A 1 379 ? 60.443 6.877 -59.953 1.00 87.75 379 LEU A CA 1
ATOM 3010 C C . LEU A 1 379 ? 61.056 7.652 -58.774 1.00 87.75 379 LEU A C 1
ATOM 3012 O O . LEU A 1 379 ? 60.582 8.728 -58.427 1.00 87.75 379 LEU A O 1
ATOM 3016 N N . GLY A 1 380 ? 62.138 7.136 -58.181 1.00 86.88 380 GLY A N 1
ATOM 3017 C CA . GLY A 1 380 ? 62.862 7.803 -57.093 1.00 86.88 380 GLY A CA 1
ATOM 3018 C C . GLY A 1 380 ? 63.523 9.125 -57.496 1.00 86.88 380 GLY A C 1
ATOM 3019 O O . GLY A 1 380 ? 63.596 10.037 -56.675 1.00 86.88 380 GLY A O 1
ATOM 3020 N N . ASN A 1 381 ? 63.962 9.241 -58.752 1.00 88.44 381 ASN A N 1
ATOM 3021 C CA . ASN A 1 381 ? 64.575 10.448 -59.311 1.00 88.44 381 ASN A CA 1
ATOM 3022 C C . ASN A 1 381 ? 63.557 11.460 -59.878 1.00 88.44 381 ASN A C 1
ATOM 3024 O O . ASN A 1 381 ? 63.975 12.496 -60.391 1.00 88.44 381 ASN A O 1
ATOM 3028 N N . ASN A 1 382 ? 62.247 11.188 -59.793 1.00 86.31 382 ASN A N 1
ATOM 3029 C CA . ASN A 1 382 ? 61.180 11.955 -60.459 1.00 86.31 382 ASN A CA 1
ATOM 3030 C C . ASN A 1 382 ? 61.314 12.012 -61.997 1.00 86.31 382 ASN A C 1
ATOM 3032 O O . ASN A 1 382 ? 60.887 12.980 -62.620 1.00 86.31 382 ASN A O 1
ATOM 3036 N N . GLU A 1 383 ? 61.919 10.995 -62.619 1.00 88.31 383 GLU A N 1
ATOM 3037 C CA . GLU A 1 383 ? 62.013 10.898 -64.086 1.00 88.31 383 GLU A CA 1
ATOM 3038 C C . GLU A 1 383 ? 60.712 10.384 -64.720 1.00 88.31 383 GLU A C 1
ATOM 3040 O O . GLU A 1 383 ? 60.497 10.587 -65.911 1.00 88.31 383 GLU A O 1
ATOM 3045 N N . ILE A 1 384 ? 59.875 9.694 -63.934 1.00 90.25 384 ILE A N 1
ATOM 3046 C CA . ILE A 1 384 ? 58.570 9.159 -64.342 1.00 90.25 384 ILE A CA 1
ATOM 3047 C C . ILE A 1 384 ? 57.514 9.428 -63.267 1.00 90.25 384 ILE A C 1
ATOM 3049 O O . ILE A 1 384 ? 57.825 9.406 -62.071 1.00 90.25 384 ILE A O 1
ATOM 3053 N N . ASN A 1 385 ? 56.259 9.600 -63.685 1.00 91.75 385 ASN A N 1
ATOM 3054 C CA . ASN A 1 385 ? 55.122 9.732 -62.763 1.00 91.75 385 ASN A CA 1
ATOM 3055 C C . ASN A 1 385 ? 54.646 8.356 -62.266 1.00 91.75 385 ASN A C 1
ATOM 3057 O O . ASN A 1 385 ? 54.946 7.320 -62.869 1.00 91.75 385 ASN A O 1
ATOM 3061 N N . LEU A 1 386 ? 53.853 8.305 -61.186 1.00 91.25 386 LEU A N 1
ATOM 3062 C CA . LEU A 1 386 ? 53.362 7.020 -60.667 1.00 91.25 386 LEU A CA 1
ATOM 3063 C C . LEU A 1 386 ? 52.465 6.299 -61.687 1.00 91.25 386 LEU A C 1
ATOM 3065 O O . LEU A 1 386 ? 52.522 5.076 -61.804 1.00 91.25 386 LEU A O 1
ATOM 3069 N N . LYS A 1 387 ? 51.686 7.048 -62.471 1.00 93.88 387 LYS A N 1
ATOM 3070 C CA . LYS A 1 387 ? 50.921 6.509 -63.605 1.00 93.88 387 LYS A CA 1
ATOM 3071 C C . LYS A 1 387 ? 51.816 5.817 -64.643 1.00 93.88 387 LYS A C 1
ATOM 3073 O O . LYS A 1 387 ? 51.512 4.700 -65.051 1.00 93.88 387 LYS A O 1
ATOM 3078 N N . GLU A 1 388 ? 52.918 6.447 -65.041 1.00 92.25 388 GLU A N 1
ATOM 3079 C CA . GLU A 1 388 ? 53.869 5.884 -66.014 1.00 92.25 388 GLU A CA 1
ATOM 3080 C C . GLU A 1 388 ? 54.618 4.680 -65.435 1.00 92.25 388 GLU A C 1
ATOM 3082 O O . GLU A 1 388 ? 54.879 3.698 -66.130 1.00 92.25 388 GLU A O 1
ATOM 3087 N N . PHE A 1 389 ? 54.903 4.710 -64.131 1.00 92.44 389 PHE A N 1
ATOM 3088 C CA . PHE A 1 389 ? 55.432 3.559 -63.411 1.00 92.44 389 PHE A CA 1
ATOM 3089 C C . PHE A 1 389 ? 54.450 2.377 -63.459 1.00 92.44 389 PHE A C 1
ATOM 3091 O O . PHE A 1 389 ? 54.846 1.271 -63.819 1.00 92.44 389 PHE A O 1
ATOM 3098 N N . ILE A 1 390 ? 53.160 2.603 -63.190 1.00 93.69 390 ILE A N 1
ATOM 3099 C CA . ILE A 1 390 ? 52.104 1.580 -63.296 1.00 93.69 390 ILE A CA 1
ATOM 3100 C C . ILE A 1 390 ? 51.967 1.058 -64.737 1.00 93.69 390 ILE A C 1
ATOM 3102 O O . ILE A 1 390 ? 51.820 -0.152 -64.933 1.00 93.69 390 ILE A O 1
ATOM 3106 N N . GLU A 1 391 ? 52.068 1.931 -65.744 1.00 93.50 391 GLU A N 1
ATOM 3107 C CA . GLU A 1 391 ? 52.078 1.539 -67.161 1.00 93.50 391 GLU A CA 1
ATOM 3108 C C . GLU A 1 391 ? 53.250 0.603 -67.475 1.00 93.50 391 GLU A C 1
ATOM 3110 O O . GLU A 1 391 ? 53.062 -0.456 -68.084 1.00 93.50 391 GLU A O 1
ATOM 3115 N N . ALA A 1 392 ? 54.451 0.956 -67.013 1.00 91.62 392 ALA A N 1
ATOM 3116 C CA . ALA A 1 392 ? 55.655 0.162 -67.219 1.00 91.62 392 ALA A CA 1
ATOM 3117 C C . ALA A 1 392 ? 55.573 -1.209 -66.524 1.00 91.62 392 ALA A C 1
ATOM 3119 O O . ALA A 1 392 ? 56.005 -2.214 -67.096 1.00 91.62 392 ALA A O 1
ATOM 3120 N N . LEU A 1 393 ? 54.965 -1.279 -65.333 1.00 91.12 393 LEU A N 1
ATOM 3121 C CA . LEU A 1 393 ? 54.719 -2.546 -64.635 1.00 91.12 393 LEU A CA 1
ATOM 3122 C C . LEU A 1 393 ? 53.728 -3.436 -65.385 1.00 91.12 393 LEU A C 1
ATOM 3124 O O . LEU A 1 393 ? 53.970 -4.636 -65.531 1.00 91.12 393 LEU A O 1
ATOM 3128 N N . GLY A 1 394 ? 52.653 -2.854 -65.912 1.00 89.19 394 GLY A N 1
ATOM 3129 C CA . GLY A 1 394 ? 51.667 -3.578 -66.708 1.00 89.19 394 GLY A CA 1
ATOM 3130 C C . GLY A 1 394 ? 52.202 -4.072 -68.058 1.00 89.19 394 GLY A C 1
ATOM 3131 O O . GLY A 1 394 ? 51.825 -5.144 -68.525 1.00 89.19 394 GLY A O 1
ATOM 3132 N N . CYS A 1 395 ? 53.124 -3.333 -68.677 1.00 89.75 395 CYS A N 1
ATOM 3133 C CA . CYS A 1 395 ? 53.749 -3.726 -69.946 1.00 89.75 395 CYS A CA 1
ATOM 3134 C C . CYS A 1 395 ? 54.919 -4.711 -69.782 1.00 89.75 395 CYS A C 1
ATOM 3136 O O . CYS A 1 395 ? 55.536 -5.107 -70.774 1.00 89.75 395 CYS A O 1
ATOM 3138 N N . SER A 1 396 ? 55.255 -5.090 -68.549 1.00 90.44 396 SER A N 1
ATOM 3139 C CA . SER A 1 396 ? 56.390 -5.963 -68.266 1.00 90.44 396 SER A CA 1
ATOM 3140 C C . SER A 1 396 ? 56.171 -7.394 -68.783 1.00 90.44 396 SER A C 1
ATOM 3142 O O . SER A 1 396 ? 55.043 -7.902 -68.764 1.00 90.44 396 SER A O 1
ATOM 3144 N N . PRO A 1 397 ? 57.243 -8.107 -69.184 1.00 89.31 397 PRO A N 1
ATOM 3145 C CA . PRO A 1 397 ? 57.136 -9.510 -69.594 1.00 89.31 397 PRO A CA 1
ATOM 3146 C C . PRO A 1 397 ? 56.583 -10.399 -68.469 1.00 89.31 397 PRO A C 1
ATOM 3148 O O . PRO A 1 397 ? 55.926 -11.410 -68.727 1.00 89.31 397 PRO A O 1
ATOM 3151 N N . LEU A 1 398 ? 56.793 -10.002 -67.211 1.00 89.00 398 LEU A N 1
ATOM 3152 C CA . LEU A 1 398 ? 56.263 -10.697 -66.048 1.00 89.00 398 LEU A CA 1
ATOM 3153 C C . LEU A 1 398 ? 54.742 -10.577 -65.938 1.00 89.00 398 LEU A C 1
ATOM 3155 O O . LEU A 1 398 ? 54.086 -11.585 -65.665 1.00 89.00 398 LEU A O 1
ATOM 3159 N N . TYR A 1 399 ? 54.171 -9.395 -66.189 1.00 91.00 399 TYR A N 1
ATOM 3160 C CA . TYR A 1 399 ? 52.717 -9.224 -66.225 1.00 91.00 399 TYR A CA 1
ATOM 3161 C C . TYR A 1 399 ? 52.092 -10.082 -67.328 1.00 91.00 399 TYR A C 1
ATOM 3163 O O . TYR A 1 399 ? 51.129 -10.811 -67.085 1.00 91.00 399 TYR A O 1
ATOM 3171 N N . VAL A 1 400 ? 52.721 -10.099 -68.508 1.00 91.25 400 VAL A N 1
ATOM 3172 C CA . VAL A 1 400 ? 52.296 -10.937 -69.637 1.00 91.25 400 VAL A CA 1
ATOM 3173 C C . VAL A 1 400 ? 52.297 -12.420 -69.261 1.00 91.25 400 VAL A C 1
ATOM 3175 O O . VAL A 1 400 ? 51.314 -13.123 -69.489 1.00 91.25 400 VAL A O 1
ATOM 3178 N N . LYS A 1 401 ? 53.362 -12.906 -68.620 1.00 90.75 401 LYS A N 1
ATOM 3179 C CA . LYS A 1 401 ? 53.464 -14.307 -68.190 1.00 90.75 401 LYS A CA 1
ATOM 3180 C C . LYS A 1 401 ? 52.415 -14.695 -67.141 1.00 90.75 401 LYS A C 1
ATOM 3182 O O . LYS A 1 401 ? 52.010 -15.855 -67.100 1.00 90.75 401 LYS A O 1
ATOM 3187 N N . GLN A 1 402 ? 52.013 -13.766 -66.271 1.00 88.25 402 GLN A N 1
ATOM 3188 C CA . GLN A 1 402 ? 51.118 -14.062 -65.146 1.00 88.25 402 GLN A CA 1
ATOM 3189 C C . GLN A 1 402 ? 49.634 -13.894 -65.479 1.00 88.25 402 GLN A C 1
ATOM 3191 O O . GLN A 1 402 ? 48.842 -14.750 -65.088 1.00 88.25 402 GLN A O 1
ATOM 3196 N N . PHE A 1 403 ? 49.264 -12.822 -66.182 1.00 90.19 403 PHE A N 1
ATOM 3197 C CA . PHE A 1 403 ? 47.864 -12.420 -66.347 1.00 90.19 403 PHE A CA 1
ATOM 3198 C C . PHE A 1 403 ? 47.398 -12.352 -67.803 1.00 90.19 403 PHE A C 1
ATOM 3200 O O . PHE A 1 403 ? 46.202 -12.202 -68.022 1.00 90.19 403 PHE A O 1
ATOM 3207 N N . TYR A 1 404 ? 48.296 -12.499 -68.786 1.00 91.19 404 TYR A N 1
ATOM 3208 C CA . TYR A 1 404 ? 47.937 -12.508 -70.211 1.00 91.19 404 TYR A CA 1
ATOM 3209 C C . TYR A 1 404 ? 48.047 -13.900 -70.844 1.00 91.19 404 TYR A C 1
ATOM 3211 O O . TYR A 1 404 ? 47.068 -14.420 -71.357 1.00 91.19 404 TYR A O 1
ATOM 3219 N N . ALA A 1 405 ? 49.219 -14.538 -70.773 1.00 90.69 405 ALA A N 1
ATOM 3220 C CA . ALA A 1 405 ? 49.485 -15.820 -71.430 1.00 90.69 405 ALA A CA 1
ATOM 3221 C C . ALA A 1 405 ? 48.589 -17.001 -70.985 1.00 90.69 405 ALA A C 1
ATOM 3223 O O . ALA A 1 405 ? 48.237 -17.803 -71.848 1.00 90.69 405 ALA A O 1
ATOM 3224 N N . PRO A 1 406 ? 48.221 -17.159 -69.694 1.00 90.75 406 PRO A N 1
ATOM 3225 C CA . PRO A 1 406 ? 47.437 -18.317 -69.260 1.00 90.75 406 PRO A CA 1
ATOM 3226 C C . PRO A 1 406 ? 45.916 -18.144 -69.401 1.00 90.75 406 PRO A C 1
ATOM 3228 O O . PRO A 1 406 ? 45.190 -19.098 -69.141 1.00 90.75 406 PRO A O 1
ATOM 3231 N N . TYR A 1 407 ? 45.416 -16.961 -69.778 1.00 90.81 407 TYR A N 1
ATOM 3232 C CA . TYR A 1 407 ? 43.988 -16.642 -69.716 1.00 90.81 407 TYR A CA 1
ATOM 3233 C C . TYR A 1 407 ? 43.433 -16.135 -71.058 1.00 90.81 407 TYR A C 1
ATOM 3235 O O . TYR A 1 407 ? 44.151 -15.485 -71.815 1.00 90.81 407 TYR A O 1
ATOM 3243 N N . PRO A 1 408 ? 42.141 -16.371 -71.363 1.00 92.19 408 PRO A N 1
ATOM 3244 C CA . PRO A 1 408 ? 41.504 -15.811 -72.554 1.00 92.19 408 PRO A CA 1
ATOM 3245 C C . PRO A 1 408 ? 41.318 -14.292 -72.431 1.00 92.19 408 PRO A C 1
ATOM 3247 O O . PRO A 1 408 ? 41.181 -13.764 -71.327 1.00 92.19 408 PRO A O 1
ATOM 3250 N N . ASN A 1 409 ? 41.206 -13.593 -73.567 1.00 92.19 409 ASN A N 1
ATOM 3251 C CA . ASN A 1 409 ? 41.075 -12.128 -73.612 1.00 92.19 409 ASN A CA 1
ATOM 3252 C C . ASN A 1 409 ? 39.963 -11.575 -72.704 1.00 92.19 409 ASN A C 1
ATOM 3254 O O . ASN A 1 409 ? 40.137 -10.529 -72.092 1.00 92.19 409 ASN A O 1
ATOM 3258 N N . THR A 1 410 ? 38.834 -12.272 -72.563 1.00 91.44 410 THR A N 1
ATOM 3259 C CA . THR A 1 410 ? 37.740 -11.860 -71.665 1.00 91.44 410 THR A CA 1
ATOM 3260 C C . THR A 1 410 ? 38.172 -11.823 -70.198 1.00 91.44 410 THR A C 1
ATOM 3262 O O . THR A 1 410 ? 37.913 -10.840 -69.504 1.00 91.44 410 THR A O 1
ATOM 3265 N N . LYS A 1 411 ? 38.920 -12.833 -69.740 1.00 91.06 411 LYS A N 1
ATOM 3266 C CA . LYS A 1 411 ? 39.486 -12.874 -68.385 1.00 91.06 411 LYS A CA 1
ATOM 3267 C C . LYS A 1 411 ? 40.580 -11.823 -68.209 1.00 91.06 411 LYS A C 1
ATOM 3269 O O . LYS A 1 411 ? 40.654 -11.194 -67.158 1.00 91.06 411 LYS A O 1
ATOM 3274 N N . VAL A 1 412 ? 41.389 -11.584 -69.245 1.00 93.38 412 VAL A N 1
ATOM 3275 C CA . VAL A 1 412 ? 42.390 -10.503 -69.256 1.00 93.38 412 VAL A CA 1
ATOM 3276 C C . VAL A 1 412 ? 41.719 -9.140 -69.063 1.00 93.38 412 VAL A C 1
ATOM 3278 O O . VAL A 1 412 ? 42.244 -8.306 -68.331 1.00 93.38 412 VAL A O 1
ATOM 3281 N N . ILE A 1 413 ? 40.544 -8.911 -69.657 1.00 94.12 413 ILE A N 1
ATOM 3282 C CA . ILE A 1 413 ? 39.785 -7.662 -69.487 1.00 94.12 413 ILE A CA 1
ATOM 3283 C C . ILE A 1 413 ? 39.260 -7.519 -68.050 1.00 94.12 413 ILE A C 1
ATOM 3285 O O . ILE A 1 413 ? 39.395 -6.449 -67.449 1.00 94.12 413 ILE A O 1
ATOM 3289 N N . GLU A 1 414 ? 38.700 -8.585 -67.466 1.00 92.81 414 GLU A N 1
ATOM 3290 C CA . GLU A 1 414 ? 38.276 -8.595 -66.055 1.00 92.81 414 GLU A CA 1
ATOM 3291 C C . GLU A 1 414 ? 39.442 -8.286 -65.106 1.00 92.81 414 GLU A C 1
ATOM 3293 O O . GLU A 1 414 ? 39.325 -7.432 -64.228 1.00 92.81 414 GLU A O 1
ATOM 3298 N N . LEU A 1 415 ? 40.583 -8.950 -65.304 1.00 93.00 415 LEU A N 1
ATOM 3299 C CA . LEU A 1 415 ? 41.780 -8.751 -64.488 1.00 93.00 415 LEU A CA 1
ATOM 3300 C C . LEU A 1 415 ? 42.373 -7.356 -64.707 1.00 93.00 415 LEU A C 1
ATOM 3302 O O . LEU A 1 415 ? 42.665 -6.655 -63.745 1.00 93.00 415 LEU A O 1
ATOM 3306 N N . GLY A 1 416 ? 42.474 -6.888 -65.949 1.00 93.50 416 GLY A N 1
ATOM 3307 C CA . GLY A 1 416 ? 42.965 -5.546 -66.265 1.00 93.50 416 GLY A CA 1
ATOM 3308 C C . GLY A 1 416 ? 42.140 -4.452 -65.586 1.00 93.50 416 GLY A C 1
ATOM 3309 O O . GLY A 1 416 ? 42.688 -3.596 -64.890 1.00 93.50 416 GLY A O 1
ATOM 3310 N N . THR A 1 417 ? 40.811 -4.522 -65.694 1.00 94.19 417 THR A N 1
ATOM 3311 C CA . THR A 1 417 ? 39.919 -3.570 -65.008 1.00 94.19 417 THR A CA 1
ATOM 3312 C C . THR A 1 417 ? 40.022 -3.675 -63.478 1.00 94.19 417 THR A C 1
ATOM 3314 O O . THR A 1 417 ? 40.008 -2.645 -62.795 1.00 94.19 417 THR A O 1
ATOM 3317 N N . LYS A 1 418 ? 40.244 -4.878 -62.928 1.00 94.88 418 LYS A N 1
ATOM 3318 C CA . LYS A 1 418 ? 40.513 -5.098 -61.496 1.00 94.88 418 LYS A CA 1
ATOM 3319 C C . LYS A 1 418 ? 41.824 -4.442 -61.040 1.00 94.88 418 LYS A C 1
ATOM 3321 O O . LYS A 1 418 ? 41.825 -3.732 -60.034 1.00 94.88 418 LYS A O 1
ATOM 3326 N N . HIS A 1 419 ? 42.929 -4.646 -61.756 1.00 94.88 419 HIS A N 1
ATOM 3327 C CA . HIS A 1 419 ? 44.246 -4.130 -61.360 1.00 94.88 419 HIS A CA 1
ATOM 3328 C C . HIS A 1 419 ? 44.362 -2.617 -61.538 1.00 94.88 419 HIS A C 1
ATOM 3330 O O . HIS A 1 419 ? 44.820 -1.930 -60.625 1.00 94.88 419 HIS A O 1
ATOM 3336 N N . PHE A 1 420 ? 43.931 -2.097 -62.691 1.00 94.81 420 PHE A N 1
ATOM 3337 C CA . PHE A 1 420 ? 44.184 -0.707 -63.079 1.00 94.81 420 PHE A CA 1
ATOM 3338 C C . PHE A 1 420 ? 43.031 0.245 -62.740 1.00 94.81 420 PHE A C 1
ATOM 3340 O O . PHE A 1 420 ? 43.285 1.400 -62.419 1.00 94.81 420 PHE A O 1
ATOM 3347 N N . LEU A 1 421 ? 41.771 -0.210 -62.770 1.00 94.19 421 LEU A N 1
ATOM 3348 C CA . LEU A 1 421 ? 40.599 0.642 -62.493 1.00 94.19 421 LEU A CA 1
ATOM 3349 C C . LEU A 1 421 ? 39.932 0.363 -61.141 1.00 94.19 421 LEU A C 1
ATOM 3351 O O . LEU A 1 421 ? 39.048 1.116 -60.717 1.00 94.19 421 LEU A O 1
ATOM 3355 N N . GLY A 1 422 ? 40.345 -0.701 -60.452 1.00 93.12 422 GLY A N 1
ATOM 3356 C CA . GLY A 1 422 ? 39.821 -1.053 -59.138 1.00 93.12 422 GLY A CA 1
ATOM 3357 C C . GLY A 1 422 ? 38.400 -1.628 -59.161 1.00 93.12 422 GLY A C 1
ATOM 3358 O O . GLY A 1 422 ? 37.718 -1.581 -58.132 1.00 93.12 422 GLY A O 1
ATOM 3359 N N . ARG A 1 423 ? 37.910 -2.084 -60.327 1.00 94.56 423 ARG A N 1
ATOM 3360 C CA . ARG A 1 423 ? 36.510 -2.495 -60.554 1.00 94.56 423 ARG A CA 1
ATOM 3361 C C . ARG A 1 423 ? 36.363 -3.582 -61.632 1.00 94.56 423 ARG A C 1
ATOM 3363 O O . ARG A 1 423 ? 37.320 -3.909 -62.311 1.00 94.56 423 ARG A O 1
ATOM 3370 N N . ALA A 1 424 ? 35.148 -4.092 -61.824 1.00 93.88 424 ALA A N 1
ATOM 3371 C CA . ALA A 1 424 ? 34.783 -5.007 -62.900 1.00 93.88 424 ALA A CA 1
ATOM 3372 C C . ALA A 1 424 ? 34.405 -4.217 -64.173 1.00 93.88 424 ALA A C 1
ATOM 3374 O O . ALA A 1 424 ? 34.150 -3.004 -64.086 1.00 93.88 424 ALA A O 1
ATOM 3375 N N . PRO A 1 425 ? 34.307 -4.872 -65.346 1.00 93.19 425 PRO A N 1
ATOM 3376 C CA . PRO A 1 425 ? 33.737 -4.265 -66.547 1.00 93.19 425 PRO A CA 1
ATOM 3377 C C . PRO A 1 425 ? 32.288 -3.802 -66.314 1.00 93.19 425 PRO A C 1
ATOM 3379 O O . PRO A 1 425 ? 31.484 -4.507 -65.702 1.00 93.19 425 PRO A O 1
ATOM 3382 N N . ARG A 1 426 ? 31.946 -2.603 -66.795 1.00 91.25 426 ARG A N 1
ATOM 3383 C CA . ARG A 1 426 ? 30.655 -1.930 -66.573 1.00 91.25 426 ARG A CA 1
ATOM 3384 C C . ARG A 1 426 ? 29.531 -2.527 -67.408 1.00 91.25 426 ARG A C 1
ATOM 3386 O O . ARG A 1 426 ? 28.423 -2.681 -66.903 1.00 91.25 426 ARG A O 1
ATOM 3393 N N . ASN A 1 427 ? 29.788 -2.768 -68.692 1.00 91.12 427 ASN A N 1
ATOM 3394 C CA . ASN A 1 427 ? 28.787 -3.189 -69.670 1.00 91.12 427 ASN A CA 1
ATOM 3395 C C . ASN A 1 427 ? 29.422 -3.943 -70.852 1.00 91.12 427 ASN A C 1
ATOM 3397 O O . ASN A 1 427 ? 30.641 -3.981 -71.016 1.00 91.12 427 ASN A O 1
ATOM 3401 N N . GLN A 1 428 ? 28.576 -4.516 -71.714 1.00 90.38 428 GLN A N 1
ATOM 3402 C CA . GLN A 1 428 ? 29.034 -5.265 -72.888 1.00 90.38 428 GLN A CA 1
ATOM 3403 C C . GLN A 1 428 ? 29.782 -4.391 -73.902 1.00 90.38 428 GLN A C 1
ATOM 3405 O O . GLN A 1 428 ? 30.651 -4.891 -74.611 1.00 90.38 428 GLN A O 1
ATOM 3410 N N . ALA A 1 429 ? 29.461 -3.095 -73.974 1.00 91.31 429 ALA A N 1
ATOM 3411 C CA . ALA A 1 429 ? 30.167 -2.156 -74.840 1.00 91.31 429 ALA A CA 1
ATOM 3412 C C . ALA A 1 429 ? 31.645 -2.035 -74.436 1.00 91.31 429 ALA A C 1
ATOM 3414 O O . ALA A 1 429 ? 32.504 -2.184 -75.297 1.00 91.31 429 ALA A O 1
ATOM 3415 N N . GLU A 1 430 ? 31.933 -1.879 -73.138 1.00 91.75 430 GLU A N 1
ATOM 3416 C CA . GLU A 1 430 ? 33.301 -1.817 -72.606 1.00 91.75 430 GLU A CA 1
ATOM 3417 C C . GLU A 1 430 ? 34.084 -3.116 -72.878 1.00 91.75 430 GLU A C 1
ATOM 3419 O O . GLU A 1 430 ? 35.243 -3.079 -73.296 1.00 91.75 430 GLU A O 1
ATOM 3424 N N . ILE A 1 431 ? 33.437 -4.278 -72.727 1.00 92.38 431 ILE A N 1
ATOM 3425 C CA . ILE A 1 431 ? 34.062 -5.574 -73.044 1.00 92.38 431 ILE A CA 1
ATOM 3426 C C . ILE A 1 431 ? 34.406 -5.659 -74.538 1.00 92.38 431 ILE A C 1
ATOM 3428 O O . ILE A 1 431 ? 35.512 -6.065 -74.893 1.00 92.38 431 ILE A O 1
ATOM 3432 N N . ARG A 1 432 ? 33.493 -5.245 -75.427 1.00 92.12 432 ARG A N 1
ATOM 3433 C CA . ARG A 1 432 ? 33.728 -5.251 -76.882 1.00 92.12 432 ARG A CA 1
ATOM 3434 C C . ARG A 1 432 ? 34.860 -4.307 -77.280 1.00 92.12 432 ARG A C 1
ATOM 3436 O O . ARG A 1 432 ? 35.722 -4.709 -78.059 1.00 92.12 432 ARG A O 1
ATOM 3443 N N . THR A 1 433 ? 34.886 -3.089 -76.736 1.00 93.44 433 THR A N 1
ATOM 3444 C CA . THR A 1 433 ? 35.938 -2.109 -77.042 1.00 93.44 433 THR A CA 1
ATOM 3445 C C . THR A 1 433 ? 37.308 -2.612 -76.611 1.00 93.44 433 THR A C 1
ATOM 3447 O O . THR A 1 433 ? 38.254 -2.549 -77.392 1.00 93.44 433 THR A O 1
ATOM 3450 N N . TYR A 1 434 ? 37.421 -3.180 -75.409 1.00 94.94 434 TYR A N 1
ATOM 3451 C CA . TYR A 1 434 ? 38.700 -3.703 -74.936 1.00 94.94 434 TYR A CA 1
ATOM 3452 C C . TYR A 1 434 ? 39.129 -4.983 -75.647 1.00 94.94 434 TYR A C 1
ATOM 3454 O O . TYR A 1 434 ? 40.317 -5.147 -75.916 1.00 94.94 434 TYR A O 1
ATOM 3462 N N . ASN A 1 435 ? 38.190 -5.854 -76.018 1.00 93.75 435 ASN A N 1
ATOM 3463 C CA . ASN A 1 435 ? 38.513 -7.039 -76.808 1.00 93.75 435 ASN A CA 1
ATOM 3464 C C . ASN A 1 435 ? 39.058 -6.654 -78.194 1.00 93.75 435 ASN A C 1
ATOM 3466 O O . ASN A 1 435 ? 40.039 -7.237 -78.649 1.00 93.75 435 ASN A O 1
ATOM 3470 N N . GLN A 1 436 ? 38.492 -5.616 -78.824 1.00 94.31 436 GLN A N 1
ATOM 3471 C CA . GLN A 1 436 ? 39.013 -5.084 -80.084 1.00 94.31 436 GLN A CA 1
ATOM 3472 C C . GLN A 1 436 ? 40.429 -4.513 -79.920 1.00 94.31 436 GLN A C 1
ATOM 3474 O O . GLN A 1 436 ? 41.302 -4.813 -80.729 1.00 94.31 436 GLN A O 1
ATOM 3479 N N . ILE A 1 437 ? 40.679 -3.738 -78.859 1.00 93.62 437 ILE A N 1
ATOM 3480 C CA . ILE A 1 437 ? 42.006 -3.160 -78.584 1.00 93.62 437 ILE A CA 1
ATOM 3481 C C . ILE A 1 437 ? 43.047 -4.257 -78.326 1.00 93.62 437 ILE A C 1
ATOM 3483 O O . ILE A 1 437 ? 44.167 -4.165 -78.830 1.00 93.62 437 ILE A O 1
ATOM 3487 N N . LEU A 1 438 ? 42.687 -5.306 -77.578 1.00 92.38 438 LEU A N 1
ATOM 3488 C CA . LEU A 1 438 ? 43.564 -6.455 -77.345 1.00 92.38 438 LEU A CA 1
ATOM 3489 C C . LEU A 1 438 ? 43.895 -7.193 -78.647 1.00 92.38 438 LEU A C 1
ATOM 3491 O O . LEU A 1 438 ? 45.043 -7.587 -78.839 1.00 92.38 438 LEU A O 1
ATOM 3495 N N . ALA A 1 439 ? 42.921 -7.340 -79.549 1.00 90.81 439 ALA A N 1
ATOM 3496 C CA . ALA A 1 439 ? 43.118 -8.002 -80.834 1.00 90.81 439 ALA A CA 1
ATOM 3497 C C . ALA A 1 439 ? 44.016 -7.203 -81.799 1.00 90.81 439 ALA A C 1
ATOM 3499 O O . ALA A 1 439 ? 44.801 -7.810 -82.523 1.00 90.81 439 ALA A O 1
ATOM 3500 N N . THR A 1 440 ? 43.927 -5.865 -81.818 1.00 93.50 440 THR A N 1
ATOM 3501 C CA . THR A 1 440 ? 44.695 -5.032 -82.765 1.00 93.50 440 THR A CA 1
ATOM 3502 C C . THR A 1 440 ? 46.053 -4.582 -82.229 1.00 93.50 440 THR A C 1
ATOM 3504 O O . THR A 1 440 ? 47.036 -4.599 -82.964 1.00 93.50 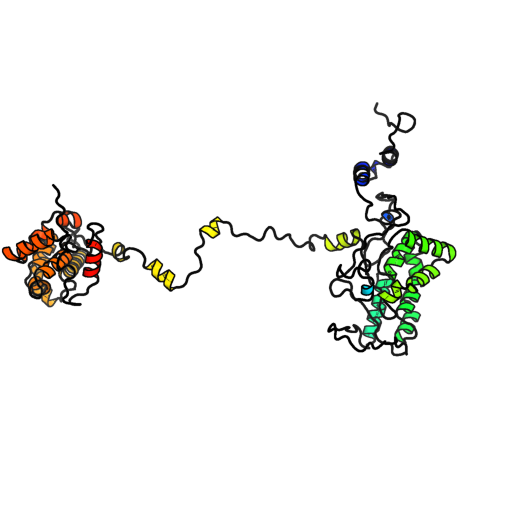440 THR A O 1
ATOM 3507 N N . ASN A 1 441 ? 46.119 -4.168 -80.958 1.00 89.75 441 ASN A N 1
ATOM 3508 C CA . ASN A 1 441 ? 47.273 -3.459 -80.385 1.00 89.75 441 ASN A CA 1
ATOM 3509 C C . ASN A 1 441 ? 47.981 -4.261 -79.276 1.00 89.75 441 ASN A C 1
ATOM 3511 O O . ASN A 1 441 ? 48.969 -3.792 -78.700 1.00 89.75 441 ASN A O 1
ATOM 3515 N N . GLY A 1 442 ? 47.470 -5.451 -78.947 1.00 90.12 442 GLY A N 1
ATOM 3516 C CA . GLY A 1 442 ? 47.984 -6.299 -77.876 1.00 90.12 442 GLY A CA 1
ATOM 3517 C C . GLY A 1 442 ? 47.853 -5.681 -76.478 1.00 90.12 442 GLY A C 1
ATOM 3518 O O . GLY A 1 442 ? 47.162 -4.684 -76.251 1.00 90.12 442 GLY A O 1
ATOM 3519 N N . ILE A 1 443 ? 48.555 -6.277 -75.511 1.00 89.38 443 ILE A N 1
ATOM 3520 C CA . ILE A 1 443 ? 48.466 -5.911 -74.088 1.00 89.38 443 ILE A CA 1
ATOM 3521 C C . ILE A 1 443 ? 48.909 -4.468 -73.794 1.00 89.38 443 ILE A C 1
ATOM 3523 O O . ILE A 1 443 ? 48.302 -3.789 -72.967 1.00 89.38 443 ILE A O 1
ATOM 3527 N N . LYS A 1 444 ? 49.926 -3.968 -74.509 1.00 91.31 444 LYS A N 1
ATOM 3528 C CA . LYS A 1 444 ? 50.453 -2.608 -74.323 1.00 91.31 444 LYS A CA 1
ATOM 3529 C C . LYS A 1 444 ? 49.413 -1.549 -74.697 1.00 91.31 444 LYS A C 1
ATOM 3531 O O . LYS A 1 444 ? 49.208 -0.604 -73.942 1.00 91.31 444 LYS A O 1
ATOM 3536 N N . GLY A 1 445 ? 48.712 -1.737 -75.819 1.00 90.81 445 GLY A N 1
ATOM 3537 C CA . GLY A 1 445 ? 47.622 -0.846 -76.226 1.00 90.81 445 GLY A CA 1
ATOM 3538 C C . GLY A 1 445 ? 46.428 -0.891 -75.270 1.00 90.81 445 GLY A C 1
ATOM 3539 O O . GLY A 1 445 ? 45.832 0.145 -74.986 1.00 90.81 445 GLY A O 1
ATOM 3540 N N . PHE A 1 446 ? 46.111 -2.069 -74.726 1.00 94.00 446 PHE A N 1
ATOM 3541 C CA . PHE A 1 446 ? 45.024 -2.244 -73.758 1.00 94.00 446 PHE A CA 1
ATOM 3542 C C . PHE A 1 446 ? 45.275 -1.513 -72.432 1.00 94.00 446 PHE A C 1
ATOM 3544 O O . PHE A 1 446 ? 44.391 -0.813 -71.940 1.00 94.00 446 PHE A O 1
ATOM 3551 N N . ILE A 1 447 ? 46.482 -1.617 -71.873 1.00 93.94 447 ILE A N 1
ATOM 3552 C CA . ILE A 1 447 ? 46.834 -0.947 -70.610 1.00 93.94 447 ILE A CA 1
ATOM 3553 C C . ILE A 1 447 ? 46.866 0.570 -70.788 1.00 93.94 447 ILE A C 1
ATOM 3555 O O . ILE A 1 447 ? 46.287 1.299 -69.983 1.00 93.94 447 ILE A O 1
ATOM 3559 N N . ASN A 1 448 ? 47.471 1.044 -71.879 1.00 94.19 448 ASN A N 1
ATOM 3560 C CA . ASN A 1 448 ? 47.521 2.466 -72.199 1.00 94.19 448 ASN A CA 1
ATOM 3561 C C . ASN A 1 448 ? 46.104 3.063 -72.347 1.00 94.19 448 ASN A C 1
ATOM 3563 O O . ASN A 1 448 ? 45.820 4.118 -71.780 1.00 94.19 448 ASN A O 1
ATOM 3567 N N . ALA A 1 449 ? 45.175 2.341 -72.991 1.00 93.31 449 ALA A N 1
ATOM 3568 C CA . ALA A 1 449 ? 43.775 2.757 -73.105 1.00 93.31 449 ALA A CA 1
ATOM 3569 C C . ALA A 1 449 ? 43.064 2.893 -71.742 1.00 93.31 449 ALA A C 1
ATOM 3571 O O . ALA A 1 449 ? 42.254 3.803 -71.567 1.00 93.31 449 ALA A O 1
ATOM 3572 N N . MET A 1 450 ? 43.371 2.032 -70.762 1.00 92.19 450 MET A N 1
ATOM 3573 C CA . MET A 1 450 ? 42.804 2.141 -69.409 1.00 92.19 450 MET A CA 1
ATOM 3574 C C . MET A 1 450 ? 43.403 3.311 -68.619 1.00 92.19 450 MET A C 1
ATOM 3576 O O . MET A 1 450 ? 42.658 4.071 -67.998 1.00 92.19 450 MET A O 1
ATOM 3580 N N . LEU A 1 451 ? 44.729 3.487 -68.654 1.00 93.00 451 LEU A N 1
ATOM 3581 C CA . LEU A 1 451 ? 45.427 4.542 -67.902 1.00 93.00 451 LEU A CA 1
ATOM 3582 C C . LEU A 1 451 ? 45.169 5.949 -68.461 1.00 93.00 451 LEU A C 1
ATOM 3584 O O . LEU A 1 451 ? 45.205 6.928 -67.716 1.00 93.00 451 LEU A O 1
ATOM 3588 N N . ASN A 1 452 ? 44.886 6.060 -69.760 1.00 93.81 452 ASN A N 1
ATOM 3589 C CA . ASN A 1 452 ? 44.510 7.317 -70.415 1.00 93.81 452 ASN A CA 1
ATOM 3590 C C . ASN A 1 452 ? 42.996 7.574 -70.431 1.00 93.81 452 ASN A C 1
ATOM 3592 O O . ASN A 1 452 ? 42.542 8.546 -71.032 1.00 93.81 452 ASN A O 1
ATOM 3596 N N . SER A 1 453 ? 42.204 6.734 -69.761 1.00 94.38 453 SER A N 1
ATOM 3597 C CA . SER A 1 453 ? 40.774 6.980 -69.598 1.00 94.38 453 SER A CA 1
ATOM 3598 C C . SER A 1 453 ? 40.506 8.152 -68.646 1.00 94.38 453 SER A C 1
ATOM 3600 O O . SER A 1 453 ? 41.217 8.354 -67.659 1.00 94.38 453 SER A O 1
ATOM 3602 N N . VAL A 1 454 ? 39.421 8.890 -68.904 1.00 94.06 454 VAL A N 1
ATOM 3603 C CA . VAL A 1 454 ? 38.947 9.971 -68.016 1.00 94.06 454 VAL A CA 1
ATOM 3604 C C . VAL A 1 454 ? 38.667 9.436 -66.608 1.00 94.06 454 VAL A C 1
ATOM 3606 O O . VAL A 1 454 ? 38.981 10.086 -65.619 1.00 94.06 454 VAL A O 1
ATOM 3609 N N . GLU A 1 455 ? 38.169 8.201 -66.504 1.00 93.44 455 GLU A N 1
ATOM 3610 C CA . GLU A 1 455 ? 37.919 7.563 -65.213 1.00 93.44 455 GLU A CA 1
ATOM 3611 C C . GLU A 1 455 ? 39.189 7.383 -64.379 1.00 93.44 455 GLU A C 1
ATOM 3613 O O . GLU A 1 455 ? 39.148 7.592 -63.167 1.00 93.44 455 GLU A O 1
ATOM 3618 N N . TYR A 1 456 ? 40.296 6.962 -64.994 1.00 94.69 456 TYR A N 1
ATOM 3619 C CA . TYR A 1 456 ? 41.549 6.776 -64.265 1.00 94.69 456 TYR A CA 1
ATOM 3620 C C . TYR A 1 456 ? 42.065 8.118 -63.731 1.00 94.69 456 TYR A C 1
ATOM 3622 O O . TYR A 1 456 ? 42.451 8.216 -62.564 1.00 94.69 456 TYR A O 1
ATOM 3630 N N . ALA A 1 457 ? 41.998 9.165 -64.560 1.00 94.19 457 ALA A N 1
ATOM 3631 C CA . ALA A 1 457 ? 42.384 10.518 -64.173 1.00 94.19 457 ALA A CA 1
ATOM 3632 C C . ALA A 1 457 ? 41.537 11.055 -63.004 1.00 94.19 457 ALA A C 1
ATOM 3634 O O . ALA A 1 457 ? 42.091 11.603 -62.055 1.00 94.19 457 ALA A O 1
ATOM 3635 N N . GLU A 1 458 ? 40.218 10.841 -63.026 1.00 93.44 458 GLU A N 1
ATOM 3636 C CA . GLU A 1 458 ? 39.314 11.265 -61.947 1.00 93.44 458 GLU A CA 1
ATOM 3637 C C . GLU A 1 458 ? 39.490 10.452 -60.654 1.00 93.44 458 GLU A C 1
ATOM 3639 O O . GLU A 1 458 ? 39.389 11.000 -59.556 1.00 93.44 458 GLU A O 1
ATOM 3644 N N . ALA A 1 459 ? 39.726 9.139 -60.758 1.00 90.75 459 ALA A N 1
ATOM 3645 C CA . ALA A 1 459 ? 39.768 8.249 -59.596 1.00 90.75 459 ALA A CA 1
ATOM 3646 C C . ALA A 1 459 ? 41.134 8.210 -58.894 1.00 90.75 459 ALA A C 1
ATOM 3648 O O . ALA A 1 459 ? 41.186 8.049 -57.671 1.00 90.75 459 ALA A O 1
ATOM 3649 N N . PHE A 1 460 ? 42.227 8.314 -59.654 1.00 94.25 460 PHE A N 1
ATOM 3650 C CA . PHE A 1 460 ? 43.591 8.118 -59.151 1.00 94.25 460 PHE A CA 1
ATOM 3651 C C . PHE A 1 460 ? 44.530 9.287 -59.480 1.00 94.25 460 PHE A C 1
ATOM 3653 O O . PHE A 1 460 ? 45.467 9.553 -58.720 1.00 94.25 460 PHE A O 1
ATOM 3660 N N . GLY A 1 461 ? 44.276 10.015 -60.569 1.00 91.56 461 GLY A N 1
ATOM 3661 C CA . GLY A 1 461 ? 45.193 11.040 -61.069 1.00 91.56 461 GLY A CA 1
ATOM 3662 C C . GLY A 1 461 ? 46.539 10.435 -61.479 1.00 91.56 461 GLY A C 1
ATOM 3663 O O . GLY A 1 461 ? 46.604 9.298 -61.946 1.00 91.56 461 GLY A O 1
ATOM 3664 N N . GLU A 1 462 ? 47.626 11.184 -61.292 1.00 91.50 462 GLU A N 1
ATOM 3665 C CA . GLU A 1 462 ? 48.980 10.735 -61.656 1.00 91.50 462 GLU A CA 1
ATOM 3666 C C . GLU A 1 462 ? 49.805 10.213 -60.477 1.00 91.50 462 GLU A C 1
ATOM 3668 O O . GLU A 1 462 ? 50.833 9.577 -60.700 1.00 91.50 462 GLU A O 1
ATOM 3673 N N . ASP A 1 463 ? 49.309 10.410 -59.250 1.00 91.81 463 ASP A N 1
ATOM 3674 C CA . ASP A 1 463 ? 50.065 10.207 -58.008 1.00 91.81 463 ASP A CA 1
ATOM 3675 C C . ASP A 1 463 ? 49.514 9.086 -57.122 1.00 91.81 463 ASP A C 1
ATOM 3677 O O . ASP A 1 463 ? 50.122 8.761 -56.105 1.00 91.81 463 ASP A O 1
ATOM 3681 N N . THR A 1 464 ? 48.351 8.505 -57.429 1.00 94.31 464 THR A N 1
ATOM 3682 C CA . THR A 1 464 ? 47.695 7.528 -56.540 1.00 94.31 464 THR A CA 1
ATOM 3683 C C . THR A 1 464 ? 47.812 6.111 -57.084 1.00 94.31 464 THR A C 1
ATOM 3685 O O . THR A 1 464 ? 47.510 5.858 -58.248 1.00 94.31 464 THR A O 1
ATOM 3688 N N . VAL A 1 465 ? 48.206 5.162 -56.229 1.00 95.00 465 VAL A N 1
ATOM 3689 C CA . VAL A 1 465 ? 48.168 3.734 -56.571 1.00 95.00 465 VAL A CA 1
ATOM 3690 C C . VAL A 1 465 ? 46.701 3.295 -56.680 1.00 95.00 465 VAL A C 1
ATOM 3692 O O . VAL A 1 465 ? 45.927 3.582 -55.758 1.00 95.00 465 VAL A O 1
ATOM 3695 N N . PRO A 1 466 ? 46.303 2.571 -57.743 1.00 95.69 466 PRO A N 1
ATOM 3696 C CA . PRO A 1 466 ? 44.972 1.999 -57.844 1.00 95.69 466 PRO A CA 1
ATOM 3697 C C . PRO A 1 466 ? 44.615 1.165 -56.613 1.00 95.69 466 PRO A C 1
ATOM 3699 O O . PRO A 1 466 ? 45.451 0.471 -56.042 1.00 95.69 466 PRO A O 1
ATOM 3702 N N . TYR A 1 467 ? 43.362 1.237 -56.188 1.00 94.38 467 TYR A N 1
ATOM 3703 C CA . TYR A 1 467 ? 42.862 0.511 -55.024 1.00 94.38 467 TYR A CA 1
ATOM 3704 C C . TYR A 1 467 ? 41.473 -0.057 -55.315 1.00 94.38 467 TYR A C 1
ATOM 3706 O O . TYR A 1 467 ? 40.793 0.376 -56.248 1.00 94.38 467 TYR A O 1
ATOM 3714 N N . ARG A 1 468 ? 41.035 -1.039 -54.516 1.00 93.56 468 ARG A N 1
ATOM 3715 C CA . ARG A 1 468 ? 39.689 -1.624 -54.626 1.00 93.56 468 ARG A CA 1
ATOM 3716 C C . ARG A 1 468 ? 38.628 -0.548 -54.404 1.00 93.56 468 ARG A C 1
ATOM 3718 O O . ARG A 1 468 ? 38.522 0.000 -53.307 1.00 93.56 468 ARG A O 1
ATOM 3725 N N . ARG A 1 469 ? 37.798 -0.303 -55.416 1.00 91.50 469 ARG A N 1
ATOM 3726 C CA . ARG A 1 469 ? 36.659 0.619 -55.336 1.00 91.50 469 ARG A CA 1
ATOM 3727 C C . ARG A 1 469 ? 35.371 -0.163 -55.071 1.00 91.50 469 ARG A C 1
ATOM 3729 O O . ARG A 1 469 ? 35.258 -1.333 -55.422 1.00 91.50 469 ARG A O 1
ATOM 3736 N N . PHE A 1 470 ? 34.391 0.500 -54.460 1.00 89.19 470 PHE A N 1
ATOM 3737 C CA . PHE A 1 470 ? 33.053 -0.047 -54.202 1.00 89.19 470 PHE A CA 1
ATOM 3738 C C . PHE A 1 470 ? 32.019 0.737 -55.029 1.00 89.19 470 PHE A C 1
ATOM 3740 O O . PHE A 1 470 ? 31.412 1.675 -54.505 1.00 89.19 470 PHE A O 1
ATOM 3747 N N . PRO A 1 471 ? 31.868 0.440 -56.335 1.00 87.50 471 PRO A N 1
ATOM 3748 C CA . PRO A 1 471 ? 30.980 1.196 -57.218 1.00 87.50 471 PRO A CA 1
ATOM 3749 C C . PRO A 1 471 ? 29.509 0.960 -56.856 1.00 87.50 471 PRO A C 1
ATOM 3751 O O . PRO A 1 471 ? 29.108 -0.179 -56.655 1.00 87.50 471 PRO A O 1
ATOM 3754 N N . THR A 1 472 ? 28.697 2.018 -56.810 1.00 84.06 472 THR A N 1
ATOM 3755 C CA . THR A 1 472 ? 27.242 1.936 -56.552 1.00 84.06 472 THR A CA 1
ATOM 3756 C C . THR A 1 472 ? 26.408 1.954 -57.835 1.00 84.06 472 THR A C 1
ATOM 3758 O O . THR A 1 472 ? 25.383 1.290 -57.924 1.00 84.06 472 THR A O 1
ATOM 3761 N N . LEU A 1 473 ? 26.875 2.676 -58.852 1.00 81.81 473 LEU A N 1
ATOM 3762 C CA . LEU A 1 473 ? 26.356 2.691 -60.221 1.00 81.81 473 LEU A CA 1
ATOM 3763 C C . LEU A 1 473 ? 27.503 2.216 -61.130 1.00 81.81 473 LEU A C 1
ATOM 3765 O O . LEU A 1 473 ? 28.635 2.649 -60.879 1.00 81.81 473 LEU A O 1
ATOM 3769 N N . PRO A 1 474 ? 27.317 1.373 -62.175 1.00 80.62 474 PRO A N 1
ATOM 3770 C CA . PRO A 1 474 ? 26.102 0.741 -62.751 1.00 80.62 474 PRO A CA 1
ATOM 3771 C C . PRO A 1 474 ? 25.572 -0.555 -62.079 1.00 80.62 474 PRO A C 1
ATOM 3773 O O . PRO A 1 474 ? 26.228 -1.129 -61.213 1.00 80.62 474 PRO A O 1
ATOM 3776 N N . ALA A 1 475 ? 24.417 -1.055 -62.559 1.00 73.88 475 ALA A N 1
ATOM 3777 C CA . ALA A 1 475 ? 23.556 -2.092 -61.951 1.00 73.88 475 ALA A CA 1
ATOM 3778 C C . ALA A 1 475 ? 24.228 -3.409 -61.501 1.00 73.88 475 ALA A C 1
ATOM 3780 O O . ALA A 1 475 ? 23.832 -3.968 -60.484 1.00 73.88 475 ALA A O 1
ATOM 3781 N N . ALA A 1 476 ? 25.242 -3.906 -62.216 1.00 85.00 476 ALA A N 1
ATOM 3782 C CA . ALA A 1 476 ? 25.925 -5.165 -61.877 1.00 85.00 476 ALA A CA 1
ATOM 3783 C C . ALA A 1 476 ? 27.359 -4.968 -61.359 1.00 85.00 476 ALA A C 1
ATOM 3785 O O . ALA A 1 476 ? 28.053 -5.933 -61.047 1.00 85.00 476 ALA A O 1
ATOM 3786 N N . ASN A 1 477 ? 27.832 -3.725 -61.253 1.00 89.31 477 ASN A N 1
ATOM 3787 C CA . ASN A 1 477 ? 29.243 -3.473 -60.980 1.00 89.31 477 ASN A CA 1
ATOM 3788 C C . ASN A 1 477 ? 29.612 -3.810 -59.524 1.00 89.31 477 ASN A C 1
ATOM 3790 O O . ASN A 1 477 ? 30.636 -4.444 -59.280 1.00 89.31 477 ASN A O 1
ATOM 3794 N N . PHE A 1 478 ? 28.753 -3.479 -58.553 1.00 90.75 478 PHE A N 1
ATOM 3795 C CA . PHE A 1 478 ? 28.967 -3.842 -57.145 1.00 90.75 478 PHE A CA 1
ATOM 3796 C C . PHE A 1 478 ? 29.090 -5.366 -56.920 1.00 90.75 478 PHE A C 1
ATOM 3798 O O . PHE A 1 478 ? 30.135 -5.808 -56.445 1.00 90.75 478 PHE A O 1
ATOM 3805 N N . PRO A 1 479 ? 28.108 -6.213 -57.294 1.00 91.94 479 PRO A N 1
ATOM 3806 C CA . PRO A 1 479 ? 28.225 -7.653 -57.059 1.00 91.94 479 PRO A CA 1
ATOM 3807 C C . PRO A 1 479 ? 29.362 -8.303 -57.863 1.00 91.94 479 PRO A C 1
ATOM 3809 O O . PRO A 1 479 ? 30.021 -9.210 -57.355 1.00 91.94 479 PRO A O 1
ATOM 3812 N N . ASN A 1 480 ? 29.644 -7.830 -59.084 1.00 92.50 480 ASN A N 1
ATOM 3813 C CA . ASN A 1 480 ? 30.736 -8.373 -59.898 1.00 92.50 480 ASN A CA 1
ATOM 3814 C C . ASN A 1 480 ? 32.112 -8.029 -59.313 1.00 92.50 480 ASN A C 1
ATOM 3816 O O . ASN A 1 480 ? 32.990 -8.889 -59.255 1.00 92.50 480 ASN A O 1
ATOM 3820 N N . THR A 1 481 ? 32.296 -6.800 -58.822 1.00 92.62 481 THR A N 1
ATOM 3821 C CA . THR A 1 481 ? 33.526 -6.412 -58.109 1.00 92.62 481 THR A CA 1
ATOM 3822 C C . THR A 1 481 ? 33.707 -7.184 -56.813 1.00 92.62 481 THR A C 1
ATOM 3824 O O . THR A 1 481 ? 34.813 -7.641 -56.527 1.00 92.62 481 THR A O 1
ATOM 3827 N N . GLU A 1 482 ? 32.630 -7.389 -56.055 1.00 91.81 482 GLU A N 1
ATOM 3828 C CA . GLU A 1 482 ? 32.670 -8.174 -54.823 1.00 91.81 482 GLU A CA 1
ATOM 3829 C C . GLU A 1 482 ? 33.130 -9.612 -55.100 1.00 91.81 482 GLU A C 1
ATOM 3831 O O . GLU A 1 482 ? 34.015 -10.117 -54.410 1.00 91.81 482 GLU A O 1
ATOM 3836 N N . ARG A 1 483 ? 32.614 -10.242 -56.167 1.00 91.25 483 ARG A N 1
ATOM 3837 C CA . ARG A 1 483 ? 33.064 -11.568 -56.621 1.00 91.25 483 ARG A CA 1
ATOM 3838 C C . ARG A 1 483 ? 34.543 -11.570 -57.025 1.00 91.25 483 ARG A C 1
ATOM 3840 O O . ARG A 1 483 ? 35.289 -12.406 -56.525 1.00 91.25 483 ARG A O 1
ATOM 3847 N N . LEU A 1 484 ? 34.987 -10.615 -57.849 1.00 90.56 484 LEU A N 1
ATOM 3848 C CA . LEU A 1 484 ? 36.378 -10.543 -58.332 1.00 90.56 484 LEU A CA 1
ATOM 3849 C C . LEU A 1 484 ? 37.414 -10.356 -57.216 1.00 90.56 484 LEU A C 1
ATOM 3851 O O . LEU A 1 484 ? 38.511 -10.907 -57.297 1.00 90.56 484 LEU A O 1
ATOM 3855 N N . TYR A 1 485 ? 37.102 -9.554 -56.196 1.00 91.25 485 TYR A N 1
ATOM 3856 C CA . TYR A 1 485 ? 38.026 -9.288 -55.089 1.00 91.25 485 TYR A CA 1
ATOM 3857 C C . TYR A 1 485 ? 37.933 -10.294 -53.941 1.00 91.25 485 TYR A C 1
ATOM 3859 O O . TYR A 1 485 ? 38.823 -10.311 -53.091 1.00 91.25 485 TYR A O 1
ATOM 3867 N N . ASN A 1 486 ? 36.867 -11.094 -53.875 1.00 91.25 486 ASN A N 1
ATOM 3868 C CA . ASN A 1 486 ? 36.768 -12.197 -52.919 1.00 91.25 486 ASN A CA 1
ATOM 3869 C C . ASN A 1 486 ? 37.346 -13.506 -53.479 1.00 91.25 486 ASN A C 1
ATOM 3871 O O . ASN A 1 486 ? 37.613 -14.416 -52.698 1.00 91.25 486 ASN A O 1
ATOM 3875 N N . GLN A 1 487 ? 37.587 -13.582 -54.791 1.00 89.56 487 GLN A N 1
ATOM 3876 C CA . GLN A 1 487 ? 38.374 -14.647 -55.406 1.00 89.56 487 GLN A CA 1
ATOM 3877 C C . GLN A 1 487 ? 39.875 -14.445 -55.157 1.00 89.56 487 GLN A C 1
ATOM 3879 O O . GLN A 1 487 ? 40.422 -13.369 -55.415 1.00 89.56 487 GLN A O 1
ATOM 3884 N N . LEU A 1 488 ? 40.544 -15.491 -54.669 1.00 89.62 488 LEU A N 1
ATOM 3885 C CA . LEU A 1 488 ? 42.000 -15.521 -54.502 1.00 89.62 488 LEU A CA 1
ATOM 3886 C C . LEU A 1 488 ? 42.708 -15.803 -55.837 1.00 89.62 488 LEU A C 1
ATOM 3888 O O . LEU A 1 488 ? 42.125 -16.367 -56.767 1.00 89.62 488 LEU A O 1
ATOM 3892 N N . THR A 1 489 ? 43.992 -15.439 -55.921 1.00 85.25 489 THR A N 1
ATOM 3893 C CA . THR A 1 489 ? 44.838 -15.741 -57.087 1.00 85.25 489 THR A CA 1
ATOM 3894 C C . THR A 1 489 ? 44.785 -17.235 -57.413 1.00 85.25 489 THR A C 1
ATOM 3896 O O . THR A 1 489 ? 45.121 -18.069 -56.576 1.00 85.25 489 THR A O 1
ATOM 3899 N N . LYS A 1 490 ? 44.391 -17.576 -58.648 1.00 83.75 490 LYS A N 1
ATOM 3900 C CA . LYS A 1 490 ? 44.290 -18.966 -59.138 1.00 83.75 490 LYS A CA 1
ATOM 3901 C C . LYS A 1 490 ? 43.350 -19.870 -58.319 1.00 83.75 490 LYS A C 1
ATOM 3903 O O . LYS A 1 490 ? 43.570 -21.075 -58.257 1.00 83.75 490 LYS A O 1
ATOM 3908 N N . GLN A 1 491 ? 42.319 -19.307 -57.682 1.00 86.12 491 GLN A N 1
ATOM 3909 C CA . GLN A 1 491 ? 41.317 -20.100 -56.962 1.00 86.12 491 GLN A CA 1
ATOM 3910 C C . GLN A 1 491 ? 40.499 -20.998 -57.904 1.00 86.12 491 GLN A C 1
ATOM 3912 O O . GLN A 1 491 ? 40.222 -22.146 -57.566 1.00 86.12 491 GLN A O 1
ATOM 3917 N N . ASN A 1 492 ? 40.110 -20.470 -59.064 1.00 86.38 492 ASN A N 1
ATOM 3918 C CA . ASN A 1 492 ? 39.417 -21.169 -60.141 1.00 86.38 492 ASN A CA 1
ATOM 3919 C C . ASN A 1 492 ? 39.654 -20.457 -61.485 1.00 86.38 492 ASN A C 1
ATOM 3921 O O . ASN A 1 492 ? 39.974 -19.266 -61.516 1.00 86.38 492 ASN A O 1
ATOM 3925 N N . ASP A 1 493 ? 39.464 -21.184 -62.588 1.00 81.94 493 ASP A N 1
ATOM 3926 C CA . ASP A 1 493 ? 39.664 -20.674 -63.954 1.00 81.94 493 ASP A CA 1
ATOM 3927 C C . ASP A 1 493 ? 38.394 -20.031 -64.552 1.00 81.94 493 ASP A C 1
ATOM 3929 O O . ASP A 1 493 ? 38.404 -19.542 -65.684 1.00 81.94 493 ASP A O 1
ATOM 3933 N N . ASP A 1 494 ? 37.300 -19.983 -63.786 1.00 86.19 494 ASP A N 1
ATOM 3934 C CA . ASP A 1 494 ? 36.009 -19.471 -64.247 1.00 86.19 494 ASP A CA 1
ATOM 3935 C C . ASP A 1 494 ? 36.028 -17.950 -64.487 1.00 86.19 494 ASP A C 1
ATOM 3937 O O . ASP A 1 494 ? 36.632 -17.164 -63.746 1.00 86.19 494 ASP A O 1
ATOM 3941 N N . LEU A 1 495 ? 35.303 -17.509 -65.516 1.00 86.12 495 LEU A N 1
ATOM 3942 C CA . LEU A 1 495 ? 35.051 -16.095 -65.813 1.00 86.12 495 LEU A CA 1
ATOM 3943 C C . LEU A 1 495 ? 33.974 -15.538 -64.874 1.00 86.12 495 LEU A C 1
ATOM 3945 O O . LEU A 1 495 ? 32.915 -16.147 -64.721 1.00 86.12 495 LEU A O 1
ATOM 3949 N N . VAL A 1 496 ? 34.208 -14.367 -64.267 1.00 85.06 496 VAL A N 1
ATOM 3950 C CA . VAL A 1 496 ? 33.200 -13.729 -63.393 1.00 85.06 496 VAL A CA 1
ATOM 3951 C C . VAL A 1 496 ? 32.177 -12.944 -64.215 1.00 85.06 496 VAL A C 1
ATOM 3953 O O . VAL A 1 496 ? 31.007 -12.869 -63.841 1.00 85.06 496 VAL A O 1
ATOM 3956 N N . VAL A 1 497 ? 32.614 -12.369 -65.333 1.00 88.44 497 VAL A N 1
ATOM 3957 C CA . VAL A 1 497 ? 31.836 -11.556 -66.272 1.00 88.44 497 VAL A CA 1
ATOM 3958 C C . VAL A 1 497 ? 32.193 -11.973 -67.715 1.00 88.44 497 VAL A C 1
ATOM 3960 O O . VAL A 1 497 ? 32.855 -11.224 -68.435 1.00 88.44 497 VAL A O 1
ATOM 3963 N N . PRO A 1 498 ? 31.745 -13.158 -68.183 1.00 86.69 498 PRO A N 1
ATOM 3964 C CA . PRO A 1 498 ? 32.037 -13.620 -69.544 1.00 86.69 498 PRO A CA 1
ATOM 3965 C C . PRO A 1 498 ? 31.430 -12.694 -70.614 1.00 86.69 498 PRO A C 1
ATOM 3967 O O . PRO A 1 498 ? 32.086 -12.322 -71.587 1.00 86.69 498 PRO A O 1
ATOM 3970 N N . SER A 1 499 ? 30.173 -12.304 -70.414 1.00 87.69 499 SER A N 1
ATOM 3971 C CA . SER A 1 499 ? 29.436 -11.301 -71.181 1.00 87.69 499 SER A CA 1
ATOM 3972 C C . SER A 1 499 ? 28.181 -10.914 -70.408 1.00 87.69 499 SER A C 1
ATOM 3974 O O . SER A 1 499 ? 27.729 -11.660 -69.539 1.00 87.69 499 SER A O 1
ATOM 3976 N N . PHE A 1 500 ? 27.576 -9.785 -70.753 1.00 87.62 500 PHE A N 1
ATOM 3977 C CA . PHE A 1 500 ? 26.234 -9.459 -70.276 1.00 87.62 500 PHE A CA 1
ATOM 3978 C C . PHE A 1 500 ? 25.184 -10.138 -71.156 1.00 87.62 500 PHE A C 1
ATOM 3980 O O . PHE A 1 500 ? 25.368 -10.233 -72.372 1.00 87.62 500 PHE A O 1
ATOM 3987 N N . GLU A 1 501 ? 24.090 -10.595 -70.545 1.00 86.31 501 GLU A N 1
ATOM 3988 C CA . GLU A 1 501 ? 22.964 -11.167 -71.283 1.00 86.31 501 GLU A CA 1
ATOM 3989 C C . GLU A 1 501 ? 22.428 -10.160 -72.314 1.00 86.31 501 GLU A C 1
ATOM 3991 O O . GLU A 1 501 ? 22.351 -8.957 -72.025 1.00 86.31 501 GLU A O 1
ATOM 3996 N N . PRO A 1 502 ? 22.093 -10.614 -73.536 1.00 84.06 502 PRO A N 1
ATOM 3997 C CA . PRO A 1 502 ? 21.567 -9.735 -74.564 1.00 84.06 502 PRO A CA 1
ATOM 3998 C C . PRO A 1 502 ? 20.217 -9.182 -74.112 1.00 84.06 502 PRO A C 1
ATOM 4000 O O . PRO A 1 502 ? 19.242 -9.910 -73.953 1.00 84.06 502 PRO A O 1
ATOM 4003 N N . VAL A 1 503 ? 20.159 -7.868 -73.925 1.00 82.56 503 VAL A N 1
ATOM 4004 C CA . VAL A 1 503 ? 18.895 -7.168 -73.700 1.00 82.56 503 VAL A CA 1
ATOM 4005 C C . VAL A 1 503 ? 18.193 -7.048 -75.051 1.00 82.56 503 VAL A C 1
ATOM 4007 O O . VAL A 1 503 ? 18.817 -6.617 -76.024 1.00 82.56 503 VAL A O 1
ATOM 4010 N N . ALA A 1 504 ? 16.917 -7.441 -75.124 1.00 76.69 504 ALA A N 1
ATOM 4011 C CA . ALA A 1 504 ? 16.110 -7.264 -76.328 1.00 76.69 504 ALA A CA 1
ATOM 4012 C C . ALA A 1 504 ? 16.174 -5.797 -76.779 1.00 76.69 504 ALA A C 1
ATOM 4014 O O . ALA A 1 504 ? 16.031 -4.886 -75.958 1.00 76.69 504 ALA A O 1
ATOM 4015 N N . ALA A 1 505 ? 16.414 -5.567 -78.072 1.00 67.56 505 ALA A N 1
ATOM 4016 C CA . ALA A 1 505 ? 16.333 -4.233 -78.642 1.00 67.56 505 ALA A CA 1
ATOM 4017 C C . ALA A 1 505 ? 14.883 -3.761 -78.500 1.00 67.56 505 ALA A C 1
ATOM 4019 O O . ALA A 1 505 ? 14.004 -4.192 -79.238 1.00 67.56 505 ALA A O 1
ATOM 4020 N N . ILE A 1 506 ? 14.616 -2.922 -77.503 1.00 51.00 506 ILE A N 1
ATOM 4021 C CA . ILE A 1 506 ? 13.397 -2.127 -77.507 1.00 51.00 506 ILE A CA 1
ATOM 4022 C C . ILE A 1 506 ? 13.620 -1.118 -78.627 1.00 51.00 506 ILE A C 1
ATOM 4024 O O . ILE A 1 506 ? 14.530 -0.292 -78.509 1.00 51.00 506 ILE A O 1
ATOM 4028 N N . ASP A 1 507 ? 12.836 -1.235 -79.700 1.00 42.84 507 ASP A N 1
ATOM 4029 C CA . ASP A 1 507 ? 12.658 -0.189 -80.705 1.00 42.84 507 ASP A CA 1
ATOM 4030 C C . ASP A 1 507 ? 12.477 1.139 -79.968 1.00 42.84 507 ASP A C 1
ATOM 4032 O O . ASP A 1 507 ? 11.428 1.430 -79.394 1.00 42.84 507 ASP A O 1
ATOM 4036 N N . ARG A 1 508 ? 13.543 1.934 -79.924 1.00 52.75 508 ARG A N 1
ATOM 4037 C CA . ARG A 1 508 ? 13.441 3.357 -79.638 1.00 52.75 508 ARG A CA 1
ATOM 4038 C C . ARG A 1 508 ? 13.312 4.029 -80.995 1.00 52.75 508 ARG A C 1
ATOM 4040 O O . ARG A 1 508 ? 14.300 4.540 -81.516 1.00 52.75 508 ARG A O 1
ATOM 4047 N N . SER A 1 509 ? 12.117 3.899 -81.573 1.00 38.53 509 SER A N 1
ATOM 4048 C CA . SER A 1 509 ? 11.618 4.803 -82.610 1.00 38.53 509 SER A CA 1
ATOM 4049 C C . SER A 1 509 ? 11.692 6.243 -82.128 1.00 38.53 509 SER A C 1
ATOM 4051 O O . SER A 1 509 ? 11.280 6.453 -80.958 1.00 38.53 509 SER A O 1
#

Foldseek 3Di:
DDDQCDPPNDDDDPLCVVVSVVCPDPCNVQAPDDDPVVSVVVVVDPFDQDAQAWNQLDAAPALAALHGPDCPNHNPTDHDHDDQPAFHDWQFQAPRVLPCVVPVLSQAPDRPPSHDDKAFAQDAPDDDDDPPPPPPDDPDPDPPPNPADPDPVRLVVVVLVLCSLLRSDDDDPVQDPVVLSVCVNNPVAFPLVSNLCNCPDPVNCVRQPPPDDNLSSLQVNLCSQLLDGDTHNNRSVVLVVQCVPPNDSSSSVCSSVDPSNCSNANRTIRDHNTTDGPVNVCVVQVDPVNDDDPCPPPPDDPVVCVVVDDDDDDPVVVVVVVPDDDDCVQVVDDWQFCPDLPPVVSLVVSVQVLCCLLVVDGDDPVVCVPFPPVLSVCVSVVVAFQLVSSLSVQPGVVVCVQQNVPADQLSSQQSLCCRQVLWGDQAQVSSVVLSVQCVPPNRSSSNCVSSPDPSSCVPANRTIGDHHDQDPDDDCTRVLSVVVVVDDRPNDRDRSPSHDDDDPPDPPD

Mean predicted aligned error: 15.42 Å

Radius of gyration: 55.0 Å; Cα contacts (8 Å, |Δi|>4): 539; chains: 1; bounding box: 105×88×131 Å

pLDDT: mean 86.54, std 13.8, range [30.17, 97.5]